Protein AF-0000000074977459 (afdb_homodimer)

pLDDT: mean 95.82, std 5.14, range [40.25, 98.88]

Foldseek 3Di:
DLVQAQFKWWKWFPDADPPFTWTWFFDPLDLDPFGFIWTAGQDLDLRNLRRMWHWHDDPPDPQKIWTARFQNRFTFFFVVLDLDWPGFTHTDHADPPDPRNQRRIWGWADDVQWTWIARRSRRFTWFFVVNDRDGGTTIHGDHDDPDSRRTMDIDTQKDFPVLVVVLVVPQPLADPLADEDEDAGMEGEHRPNVLLVLLVVLCLQVDDADPVVCHQQNLLVSSVVSQQVVSVVGTDHDRYYYQWKKWWWADPVGIHIWIWAADRVRRHIWTARSNNRDIDNDPPTHTRYMYD/DLVQAQFKWWKWFPDADPPFTWTWFFDPLDLDPFGFIWTAGQDLDLRNLRRMWHWHDDPPDPQKIWTARFQNRFTFFFVVLDLDWPGFTHTDHADPPDPRNQRRIWGWADDVQWTWIARRSRRFTWFFVVNDRDGPGTTHGDHDDPDSRRTMDIDTQKDFPVLVVVLVVPQPLADPLADEAEDAGMEGEHRPNVLLVLLVVLCLQVDDADPVVQHQQNLLVSSVVSQQVVSVVGTDHDRYYYQWKKWWWADPVGIHIFIWAADRVRRHIWTARSHNRDIDNHPPTHTRYMYD

Solvent-accessible surface area (backbone atoms only — not comparable to full-atom values): 29431 Å² total; per-residue (Å²): 126,79,82,63,46,76,38,32,25,34,38,28,39,65,42,47,40,95,85,35,58,21,26,45,22,42,50,88,56,51,59,51,68,66,28,46,25,20,25,31,64,82,51,67,46,78,63,31,38,31,29,27,28,39,24,33,66,40,89,95,50,83,78,30,28,33,40,28,29,36,35,41,39,20,26,50,24,38,50,91,31,47,68,50,70,65,30,44,28,17,29,26,67,84,46,81,93,46,94,61,32,40,20,35,27,29,31,81,40,83,51,86,96,29,25,33,45,28,34,61,53,39,63,21,24,48,24,33,44,95,68,41,44,51,74,65,30,41,31,16,27,27,66,89,66,91,52,50,50,35,27,30,39,77,43,76,61,48,44,40,42,70,57,47,50,52,46,60,68,65,41,86,49,50,34,95,74,47,44,77,44,74,75,43,67,26,30,34,66,72,45,66,57,51,53,51,50,51,51,60,71,66,46,44,68,78,54,75,76,30,54,49,38,34,31,48,55,46,44,25,42,35,50,39,26,52,51,40,53,48,42,63,73,59,36,56,44,63,71,31,21,71,50,52,21,41,37,37,25,36,50,97,89,44,73,50,32,25,27,30,38,58,44,94,82,64,71,44,78,36,36,32,38,48,70,80,73,42,77,38,91,68,89,82,45,31,29,42,34,35,43,66,126,78,81,64,48,75,37,33,26,36,39,26,38,65,43,47,38,94,87,34,60,22,26,47,24,45,52,88,55,52,59,51,70,65,28,48,26,20,26,30,62,83,52,66,46,78,62,31,38,29,30,28,28,40,26,32,68,38,90,97,49,83,78,30,28,34,40,28,29,36,38,42,40,20,24,50,23,37,50,90,31,48,67,51,70,64,29,44,28,16,28,26,66,83,45,82,93,47,94,60,33,40,20,35,26,30,31,80,40,82,50,87,94,29,25,32,43,28,34,60,54,40,63,21,25,47,26,34,45,94,67,41,44,50,75,67,29,39,30,16,28,26,64,88,63,92,52,49,50,35,27,33,38,78,44,78,63,48,44,39,42,69,56,46,51,54,46,60,68,65,41,85,49,50,34,96,73,47,45,76,43,74,76,42,64,25,30,34,66,73,45,66,56,50,52,52,49,51,50,60,73,66,45,44,69,76,53,76,76,31,55,48,37,35,32,50,56,46,44,26,40,35,51,38,25,50,50,39,54,48,42,62,74,58,37,56,42,63,71,32,20,72,49,52,22,41,37,38,24,36,50,97,87,43,73,49,33,24,28,31,38,58,44,95,84,63,70,45,77,33,36,32,39,47,70,79,73,42,77,36,91,68,89,83,45,28,28,41,34,35,44,67

Structure (mmCIF, N/CA/C/O backbone):
data_AF-0000000074977459-model_v1
#
loop_
_entity.id
_entity.type
_entity.pdbx_description
1 polymer 'Ricin B lectin domain-containing protein'
#
loop_
_atom_site.group_PDB
_atom_site.id
_atom_site.type_symbol
_atom_site.label_atom_id
_atom_site.label_alt_id
_atom_site.label_comp_id
_atom_site.label_asym_id
_atom_site.label_entity_id
_atom_site.label_seq_id
_atom_site.pdbx_PDB_ins_code
_atom_site.Cartn_x
_atom_site.Cartn_y
_atom_site.Cartn_z
_atom_site.occupancy
_atom_site.B_iso_or_equiv
_atom_site.auth_seq_id
_atom_site.auth_comp_id
_atom_site.auth_asym_id
_atom_site.auth_atom_id
_atom_site.pdbx_PDB_model_num
ATOM 1 N N . MET A 1 1 ? -2.49 37.125 -1.117 1 40.25 1 MET A N 1
ATOM 2 C CA . MET A 1 1 ? -2.004 37.469 0.21 1 40.25 1 MET A CA 1
ATOM 3 C C . MET A 1 1 ? -2.102 36.312 1.172 1 40.25 1 MET A C 1
ATOM 5 O O . MET A 1 1 ? -1.867 36.469 2.373 1 40.25 1 MET A O 1
ATOM 9 N N . ALA A 1 2 ? -3.086 35.375 0.961 1 56.38 2 ALA A N 1
ATOM 10 C CA . ALA A 1 2 ? -3.357 34.375 1.991 1 56.38 2 ALA A CA 1
ATOM 11 C C . ALA A 1 2 ? -2.137 33.469 2.234 1 56.38 2 ALA A C 1
ATOM 13 O O . ALA A 1 2 ? -2.166 32.281 1.95 1 56.38 2 ALA A O 1
ATOM 14 N N . PHE A 1 3 ? -0.963 34.25 2.664 1 67.44 3 PHE A N 1
ATOM 15 C CA . PHE A 1 3 ? 0.433 33.812 2.67 1 67.44 3 PHE A CA 1
ATOM 16 C C . PHE A 1 3 ? 0.641 32.656 3.613 1 67.44 3 PHE A C 1
ATOM 18 O O . PHE A 1 3 ? 1.441 31.75 3.334 1 67.44 3 PHE A O 1
ATOM 25 N N . PHE A 1 4 ? -0.299 32.531 4.629 1 78.5 4 PHE A N 1
ATOM 26 C CA . PHE A 1 4 ? 0.028 31.531 5.625 1 78.5 4 PHE A CA 1
ATOM 27 C C . PHE A 1 4 ? -0.955 30.375 5.559 1 78.5 4 PHE A C 1
ATOM 29 O O . PHE A 1 4 ? -0.757 29.344 6.215 1 78.5 4 PHE A O 1
ATOM 36 N N . ALA A 1 5 ? -1.845 30.406 4.629 1 86.56 5 ALA A N 1
ATOM 37 C CA . ALA A 1 5 ? -2.975 29.484 4.777 1 86.56 5 ALA A CA 1
ATOM 38 C C . ALA A 1 5 ? -2.676 28.141 4.133 1 86.56 5 ALA A C 1
ATOM 40 O O . ALA A 1 5 ? -1.934 28.062 3.15 1 86.56 5 ALA A O 1
ATOM 41 N N . ASN A 1 6 ? -3.33 27.172 4.793 1 91.12 6 ASN A N 1
ATOM 42 C CA . ASN A 1 6 ? -3.371 25.781 4.34 1 91.12 6 ASN A CA 1
ATOM 43 C C . ASN A 1 6 ? -1.973 25.172 4.262 1 91.12 6 ASN A C 1
ATOM 45 O O . ASN A 1 6 ? -1.613 24.562 3.258 1 91.12 6 ASN A O 1
ATOM 49 N N . GLN A 1 7 ? -1.185 25.578 5.281 1 96.38 7 GLN A N 1
ATOM 50 C CA . GLN A 1 7 ? 0.149 25.031 5.512 1 96.38 7 GLN A CA 1
ATOM 51 C C . GLN A 1 7 ? 0.338 24.641 6.973 1 96.38 7 GLN A C 1
ATOM 53 O O . GLN A 1 7 ? -0.452 25.031 7.832 1 96.38 7 GLN A O 1
ATOM 58 N N . ILE A 1 8 ? 1.327 23.828 7.16 1 98.06 8 ILE A N 1
ATOM 59 C CA . ILE A 1 8 ? 1.687 23.422 8.516 1 98.06 8 ILE A CA 1
ATOM 60 C C . ILE A 1 8 ? 2.955 24.156 8.953 1 98.06 8 ILE A C 1
ATOM 62 O O . ILE A 1 8 ? 3.918 24.25 8.188 1 98.06 8 ILE A O 1
ATOM 66 N N . TYR A 1 9 ? 2.9 24.703 10.219 1 97.44 9 TYR A N 1
ATOM 67 C CA . TYR A 1 9 ? 4.008 25.5 10.727 1 97.44 9 TYR A CA 1
ATOM 68 C C . TYR A 1 9 ? 4.453 25.016 12.102 1 97.44 9 TYR A C 1
ATOM 70 O O . TYR A 1 9 ? 3.645 24.516 12.883 1 97.44 9 TYR A O 1
ATOM 78 N N . THR A 1 10 ? 5.777 25.188 12.352 1 97 10 THR A N 1
ATOM 79 C CA . THR A 1 10 ? 6.234 25.391 13.719 1 97 10 THR A CA 1
ATOM 80 C C . THR A 1 10 ? 6.277 26.875 14.055 1 97 10 THR A C 1
ATOM 82 O O . THR A 1 10 ? 6.496 27.719 13.18 1 97 10 THR A O 1
ATOM 85 N N . ILE A 1 11 ? 6.031 27.141 15.281 1 97.88 11 ILE A N 1
ATOM 86 C CA . ILE A 1 11 ? 5.957 28.531 15.727 1 97.88 11 ILE A CA 1
ATOM 87 C C . ILE A 1 11 ? 6.918 28.75 16.906 1 97.88 11 ILE A C 1
ATOM 89 O O . ILE A 1 11 ? 6.691 28.234 18 1 97.88 11 ILE A O 1
ATOM 93 N N . ALA A 1 12 ? 7.961 29.5 16.672 1 98.12 12 ALA A N 1
ATOM 94 C CA . ALA A 1 12 ? 9 29.719 17.672 1 98.12 12 ALA A CA 1
ATOM 95 C C . ALA A 1 12 ? 8.992 31.156 18.172 1 98.12 12 ALA A C 1
ATOM 97 O O . ALA A 1 12 ? 8.805 32.094 17.391 1 98.12 12 ALA A O 1
ATOM 98 N N . ASN A 1 13 ? 9.164 31.281 19.484 1 98.5 13 ASN A N 1
ATOM 99 C CA . ASN A 1 13 ? 9.289 32.625 20.047 1 98.5 13 ASN A CA 1
ATOM 100 C C . ASN A 1 13 ? 10.672 33.219 19.797 1 98.5 13 ASN A C 1
ATOM 102 O O . ASN A 1 13 ? 11.672 32.5 19.781 1 98.5 13 ASN A O 1
ATOM 106 N N . ARG A 1 14 ? 10.656 34.469 19.578 1 98.06 14 ARG A N 1
ATOM 107 C CA . ARG A 1 14 ? 11.938 35.156 19.406 1 98.06 14 ARG A CA 1
ATOM 108 C C . ARG A 1 14 ? 12.805 35 20.641 1 98.06 14 ARG A C 1
ATOM 110 O O . ARG A 1 14 ? 14.031 34.875 20.547 1 98.06 14 ARG A O 1
ATOM 117 N N . LYS A 1 15 ? 12.141 35.125 21.828 1 97.62 15 LYS A N 1
ATOM 118 C CA . LYS A 1 15 ? 12.898 34.938 23.062 1 97.62 15 LYS A CA 1
ATOM 119 C C . LYS A 1 15 ? 13.305 33.469 23.234 1 97.62 15 LYS A C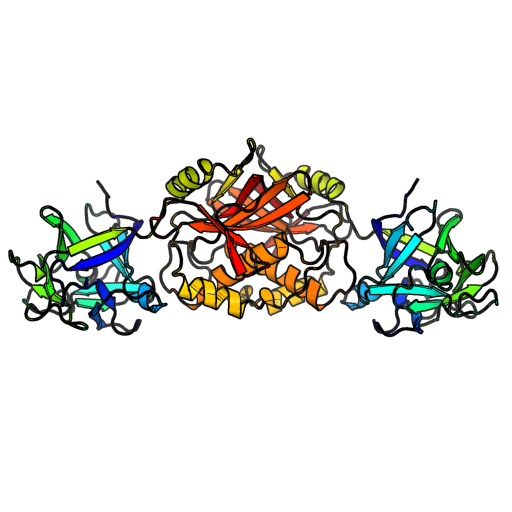 1
ATOM 121 O O . LYS A 1 15 ? 12.453 32.594 23.375 1 97.62 15 LYS A O 1
ATOM 126 N N . GLN A 1 16 ? 14.641 33.219 23.25 1 96.31 16 GLN A N 1
ATOM 127 C CA . GLN A 1 16 ? 15.188 31.859 23.391 1 96.31 16 GLN A CA 1
ATOM 128 C C . GLN A 1 16 ? 15.477 31.531 24.844 1 96.31 16 GLN A C 1
ATOM 130 O O . GLN A 1 16 ? 15.445 32.406 25.703 1 96.31 16 GLN A O 1
ATOM 135 N N . ASP A 1 17 ? 15.562 30.312 25.047 1 95.75 17 ASP A N 1
ATOM 136 C CA . ASP A 1 17 ? 16.062 29.859 26.344 1 95.75 17 ASP A CA 1
ATOM 137 C C . ASP A 1 17 ? 17.453 29.219 26.203 1 95.75 17 ASP A C 1
ATOM 139 O O . ASP A 1 17 ? 17.594 28.125 25.672 1 95.75 17 ASP A O 1
ATOM 143 N N . ASN A 1 18 ? 18.469 29.922 26.703 1 94.94 18 ASN A N 1
ATOM 144 C CA . ASN A 1 18 ? 19.844 29.438 26.656 1 94.94 18 ASN A CA 1
ATOM 145 C C . ASN A 1 18 ? 20.25 29.047 25.234 1 94.94 18 ASN A C 1
ATOM 147 O O . ASN A 1 18 ? 20.797 27.969 25.016 1 94.94 18 ASN A O 1
ATOM 151 N N . GLY A 1 19 ? 19.812 29.875 24.297 1 94.44 19 GLY A N 1
ATOM 152 C CA . GLY A 1 19 ? 20.219 29.656 22.906 1 94.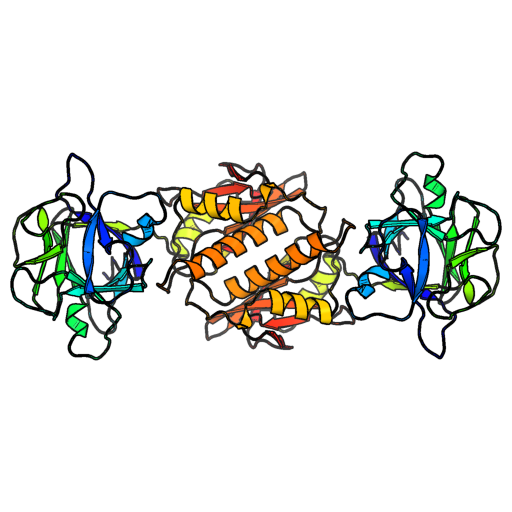44 19 GLY A CA 1
ATOM 153 C C . GLY A 1 19 ? 19.328 28.688 22.172 1 94.44 19 GLY A C 1
ATOM 154 O O . GLY A 1 19 ? 19.484 28.484 20.953 1 94.44 19 GLY A O 1
ATOM 155 N N . ASN A 1 20 ? 18.406 28.109 22.906 1 95.75 20 ASN A N 1
ATOM 156 C CA . ASN A 1 20 ? 17.5 27.156 22.281 1 95.75 20 ASN A CA 1
ATOM 157 C C . ASN A 1 20 ? 16.188 27.812 21.875 1 95.75 20 ASN A C 1
ATOM 159 O O . ASN A 1 20 ? 15.625 28.609 22.625 1 95.75 20 ASN A O 1
ATOM 163 N N . ASN A 1 21 ? 15.773 27.516 20.656 1 96.19 21 ASN A N 1
ATOM 164 C CA . ASN A 1 21 ? 14.453 27.969 20.25 1 96.19 21 ASN A CA 1
ATOM 165 C C . ASN A 1 21 ? 13.352 27.328 21.078 1 96.19 21 ASN A C 1
ATOM 167 O O . ASN A 1 21 ? 13.445 26.156 21.438 1 96.19 21 ASN A O 1
ATOM 171 N N . MET A 1 22 ? 12.383 28.141 21.359 1 97.62 22 MET A N 1
ATOM 172 C CA . MET A 1 22 ? 11.211 27.688 22.109 1 97.62 22 MET A CA 1
ATOM 173 C C . MET A 1 22 ? 9.969 27.703 21.219 1 97.62 22 MET A C 1
ATOM 175 O O . MET A 1 22 ? 9.578 28.75 20.719 1 97.62 22 MET A O 1
ATOM 179 N N . PHE A 1 23 ? 9.352 26.516 21.062 1 98 23 PHE A N 1
ATOM 180 C CA . PHE A 1 23 ? 8.266 26.344 20.109 1 98 23 PHE A CA 1
ATOM 181 C C . PHE A 1 23 ? 6.922 26.266 20.812 1 98 23 PHE A C 1
ATOM 183 O O . PHE A 1 23 ? 6.805 25.625 21.859 1 98 23 PHE A O 1
ATOM 190 N N . LEU A 1 24 ? 5.91 26.938 20.25 1 98 24 LEU A N 1
ATOM 191 C CA . LEU A 1 24 ? 4.531 26.828 20.719 1 98 24 LEU A CA 1
ATOM 192 C C . LEU A 1 24 ? 4.035 25.391 20.609 1 98 24 LEU A C 1
ATOM 194 O O . LEU A 1 24 ? 4.117 24.781 19.547 1 98 24 LEU A O 1
ATOM 198 N N . ALA A 1 25 ? 3.533 24.797 21.734 1 97.62 25 ALA A N 1
ATOM 199 C CA . ALA A 1 25 ? 3.125 23.391 21.781 1 97.62 25 ALA A CA 1
ATOM 200 C C . ALA A 1 25 ? 1.962 23.203 22.75 1 97.62 25 ALA A C 1
ATOM 202 O O . ALA A 1 25 ? 1.754 24.016 23.656 1 97.62 25 ALA A O 1
ATOM 203 N N . LEU A 1 26 ? 1.19 22.203 22.5 1 95.81 26 LEU A N 1
ATOM 204 C CA . LEU A 1 26 ? 0.197 21.781 23.484 1 95.81 26 LEU A CA 1
ATOM 205 C C . LEU A 1 26 ? 0.814 20.859 24.516 1 95.81 26 LEU A C 1
ATOM 207 O O . LEU A 1 26 ? 1.612 19.984 24.172 1 95.81 26 LEU A O 1
ATOM 211 N N . PHE A 1 27 ? 0.403 21.094 25.734 1 92.12 27 PHE A N 1
ATOM 212 C CA . PHE A 1 27 ? 0.926 20.312 26.844 1 92.12 27 PHE A CA 1
ATOM 213 C C . PHE A 1 27 ? 0.6 18.828 26.672 1 92.12 27 PHE A C 1
ATOM 215 O O . PHE A 1 27 ? -0.569 18.453 26.547 1 92.12 27 PHE A O 1
ATOM 222 N N . GLU A 1 28 ? 1.572 17.969 26.609 1 87.81 28 GLU A N 1
ATOM 223 C CA . GLU A 1 28 ? 1.539 16.516 26.594 1 87.81 28 GLU A CA 1
ATOM 224 C C . GLU A 1 28 ? 0.636 15.992 25.484 1 87.81 28 GLU A C 1
ATOM 226 O O . GLU A 1 28 ? 0.061 14.906 25.609 1 87.81 28 GLU A O 1
ATOM 231 N N . ALA A 1 29 ? 0.339 16.75 24.547 1 87.19 29 ALA A N 1
ATOM 232 C CA . ALA A 1 29 ? -0.497 16.344 23.422 1 87.19 29 ALA A CA 1
ATOM 233 C C . ALA A 1 29 ? -1.891 15.938 23.891 1 87.19 29 ALA A C 1
ATOM 235 O O . ALA A 1 29 ? -2.48 15 23.344 1 87.19 29 ALA A O 1
ATOM 236 N N . ASN A 1 30 ? -2.354 16.531 24.906 1 93.44 30 ASN A N 1
ATOM 237 C CA . ASN A 1 30 ? -3.676 16.219 25.438 1 93.44 30 ASN A CA 1
ATOM 238 C C . ASN A 1 30 ? -4.781 16.891 24.609 1 93.44 30 ASN A C 1
ATOM 240 O O . ASN A 1 30 ? -4.773 18.109 24.438 1 93.44 30 ASN A O 1
ATOM 244 N N . SER A 1 31 ? -5.758 16.094 24.094 1 95.31 31 SER A N 1
ATOM 245 C CA . SER A 1 31 ? -6.805 16.594 23.203 1 95.31 31 SER A CA 1
ATOM 246 C C . SER A 1 31 ? -7.98 17.141 24 1 95.31 31 SER A C 1
ATOM 248 O O . SER A 1 31 ? -8.945 17.641 23.422 1 95.31 31 SER A O 1
ATOM 250 N N . ALA A 1 32 ? -7.887 17.047 25.312 1 96.75 32 ALA A N 1
ATOM 251 C CA . ALA A 1 32 ? -8.961 17.594 26.141 1 96.75 32 ALA A CA 1
ATOM 252 C C . ALA A 1 32 ? -9.055 19.109 25.984 1 96.75 32 ALA A C 1
ATOM 254 O O . ALA A 1 32 ? -8.039 19.781 25.828 1 96.75 32 ALA A O 1
ATOM 255 N N . ASN A 1 33 ? -10.258 19.609 26.094 1 97.12 33 ASN A N 1
ATOM 256 C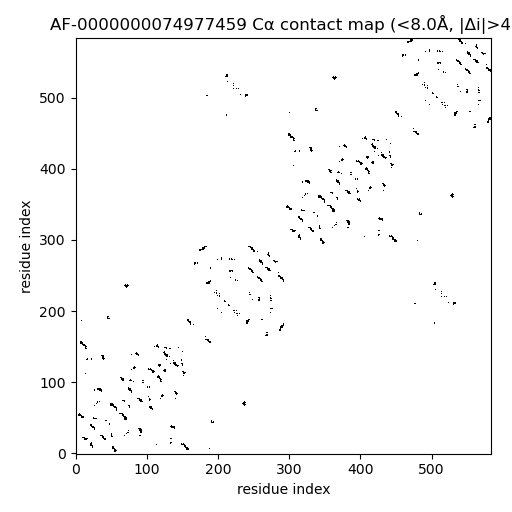 CA . ASN A 1 33 ? -10.453 21.062 26.125 1 97.12 33 ASN A CA 1
ATOM 257 C C . ASN A 1 33 ? -9.711 21.703 27.297 1 97.12 33 ASN A C 1
ATOM 259 O O . ASN A 1 33 ? -9.641 21.125 28.375 1 97.12 33 ASN A O 1
ATOM 263 N N . ALA A 1 34 ? -9.141 22.844 27.016 1 96.69 34 ALA A N 1
ATOM 264 C CA . ALA A 1 34 ? -8.492 23.688 28 1 96.69 34 ALA A CA 1
ATOM 265 C C . ALA A 1 34 ? -7.078 23.203 28.297 1 96.69 34 ALA A C 1
ATOM 267 O O . ALA A 1 34 ? -6.445 23.656 29.266 1 96.69 34 ALA A O 1
ATOM 268 N N . THR A 1 35 ? -6.641 22.219 27.516 1 97.5 35 THR A N 1
ATOM 269 C CA . THR A 1 35 ? -5.23 21.859 27.641 1 97.5 35 THR A CA 1
ATOM 270 C C . THR A 1 35 ? -4.34 23.078 27.406 1 97.5 35 THR A C 1
ATOM 272 O O . THR A 1 35 ? -4.477 23.766 26.391 1 97.5 35 THR A O 1
ATOM 275 N N . PRO A 1 36 ? -3.414 23.359 28.312 1 97.25 36 PRO A N 1
ATOM 276 C CA . PRO A 1 36 ? -2.611 24.578 28.188 1 97.25 36 PRO A CA 1
ATOM 277 C C . PRO A 1 36 ? -1.69 24.562 26.969 1 97.25 36 PRO A C 1
ATOM 279 O O . PRO A 1 36 ? -1.129 23.516 26.641 1 97.25 36 PRO A O 1
ATOM 282 N N . CYS A 1 37 ? -1.6 25.672 26.328 1 98.06 37 CYS A N 1
ATOM 283 C CA . CYS A 1 37 ? -0.536 25.922 25.359 1 98.06 37 CYS A CA 1
ATOM 284 C C . CYS A 1 37 ? 0.699 26.5 26.047 1 98.06 37 CYS A C 1
ATOM 286 O O . CYS A 1 37 ? 0.585 27.344 26.922 1 98.06 37 CYS A O 1
ATOM 288 N N . GLN A 1 38 ? 1.834 25.969 25.672 1 98.19 38 GLN A N 1
ATOM 289 C CA . GLN A 1 38 ? 3.107 26.328 26.281 1 98.19 38 GLN A CA 1
ATOM 290 C C . GLN A 1 38 ? 4.242 26.281 25.266 1 98.19 38 GLN A C 1
ATOM 292 O O . GLN A 1 38 ? 4.031 25.875 24.109 1 98.19 38 GLN A O 1
ATOM 297 N N . VAL A 1 39 ? 5.402 26.781 25.688 1 97.81 39 VAL A N 1
ATOM 298 C CA . VAL A 1 39 ? 6.555 26.656 24.797 1 97.81 39 VAL A CA 1
ATOM 299 C C . VAL A 1 39 ? 7.469 25.531 25.266 1 97.81 39 VAL A C 1
ATOM 301 O O . VAL A 1 39 ? 7.559 25.266 26.469 1 97.81 39 VAL A O 1
ATOM 304 N N . HIS A 1 40 ? 8.016 24.859 24.328 1 95.94 40 HIS A N 1
ATOM 305 C CA . HIS A 1 40 ? 8.93 23.75 24.578 1 95.94 40 HIS A CA 1
ATOM 306 C C . HIS A 1 40 ? 10.07 23.75 23.562 1 95.94 40 HIS A C 1
ATOM 308 O O . HIS A 1 40 ? 9.945 24.344 22.484 1 95.94 40 HIS A O 1
ATOM 314 N N . ASN A 1 41 ? 11.188 23.094 23.969 1 94.75 41 ASN A N 1
ATOM 315 C CA . ASN A 1 41 ? 12.281 22.875 23.016 1 94.75 41 ASN A CA 1
ATOM 316 C C . ASN A 1 41 ? 11.828 22.047 21.812 1 94.75 41 ASN A C 1
ATOM 318 O O . ASN A 1 41 ? 10.812 21.344 21.891 1 94.75 41 ASN A O 1
ATOM 322 N N . GLN A 1 42 ? 12.625 22.266 20.828 1 90.94 42 GLN A N 1
ATOM 323 C CA . GLN A 1 42 ? 12.344 21.453 19.641 1 90.94 42 GLN A CA 1
ATOM 324 C C . GLN A 1 42 ? 12.414 19.969 19.953 1 90.94 42 GLN A C 1
ATOM 326 O O . GLN A 1 42 ? 13.305 19.531 20.672 1 90.94 42 GLN A O 1
ATOM 331 N N . SER A 1 43 ? 11.43 19.219 19.453 1 86.44 43 SER A N 1
ATOM 332 C CA . SER A 1 43 ? 11.453 17.766 19.562 1 86.44 43 SER A CA 1
ATOM 333 C C . SER A 1 43 ? 11.625 17.109 18.203 1 86.44 43 SER A C 1
ATOM 335 O O . SER A 1 43 ? 11.141 17.625 17.188 1 86.44 43 SER A O 1
ATOM 337 N N . ASN A 1 44 ? 12.359 15.969 18.172 1 83.38 44 ASN A N 1
ATOM 338 C CA . ASN A 1 44 ? 12.531 15.188 16.953 1 83.38 44 ASN A CA 1
ATOM 339 C C . ASN A 1 44 ? 11.828 13.828 17.062 1 83.38 44 ASN A C 1
ATOM 341 O O . ASN A 1 44 ? 12.094 12.93 16.266 1 83.38 44 ASN A O 1
ATOM 345 N N . THR A 1 45 ? 11.047 13.734 18.016 1 87.69 45 THR A N 1
ATOM 346 C CA . THR A 1 45 ? 10.258 12.523 18.234 1 87.69 45 THR A CA 1
ATOM 347 C C . THR A 1 45 ? 8.789 12.773 17.906 1 87.69 45 THR A C 1
ATOM 349 O O . THR A 1 45 ? 8.453 13.742 17.234 1 87.69 45 THR A O 1
ATOM 352 N N . GLU A 1 46 ? 7.98 11.953 18.344 1 89.44 46 GLU A N 1
ATOM 353 C CA . GLU A 1 46 ? 6.543 12.094 18.141 1 89.44 46 GLU A CA 1
ATOM 354 C C . GLU A 1 46 ? 6.012 13.367 18.781 1 89.44 46 GLU A C 1
ATOM 356 O O . GLU A 1 46 ? 4.961 13.883 18.391 1 89.44 46 GLU A O 1
ATOM 361 N N . GLU A 1 47 ? 6.766 13.859 19.672 1 91.56 47 GLU A N 1
ATOM 362 C CA . GLU A 1 47 ? 6.328 15.078 20.344 1 91.56 47 GLU A CA 1
ATOM 363 C C . GLU A 1 47 ? 6.406 16.281 19.406 1 91.56 47 GLU A C 1
ATOM 365 O O . GLU A 1 47 ? 5.84 17.344 19.703 1 91.56 47 GLU A O 1
ATOM 370 N N . ALA A 1 48 ? 7.141 16.062 18.328 1 93.44 48 ALA A N 1
ATOM 371 C CA . ALA A 1 48 ? 7.23 17.141 17.344 1 93.44 48 ALA A CA 1
ATOM 372 C C . ALA A 1 48 ? 5.848 17.547 16.844 1 93.44 48 ALA A C 1
ATOM 374 O O . ALA A 1 48 ? 5.613 18.703 16.516 1 93.44 48 ALA A O 1
ATOM 375 N N . PHE A 1 49 ? 4.934 16.594 16.797 1 96.62 49 PHE A N 1
ATOM 376 C CA . PHE A 1 49 ? 3.605 16.859 16.25 1 96.62 49 PHE A CA 1
ATOM 377 C C . PHE A 1 49 ? 2.826 17.797 17.172 1 96.62 49 PHE A C 1
ATOM 379 O O . PHE A 1 49 ? 1.92 18.5 16.734 1 96.62 49 PHE A O 1
ATOM 386 N N . ASN A 1 50 ? 3.197 17.875 18.5 1 96.06 50 ASN A N 1
ATOM 387 C CA . ASN A 1 50 ? 2.574 18.797 19.453 1 96.06 50 ASN A CA 1
ATOM 388 C C . ASN A 1 50 ? 2.912 20.25 19.141 1 96.06 50 ASN A C 1
ATOM 390 O O . ASN A 1 50 ? 2.252 21.156 19.625 1 96.06 50 ASN A O 1
ATOM 394 N N . GLN A 1 51 ? 3.957 20.406 18.359 1 97.06 51 GLN A N 1
ATOM 395 C CA . GLN A 1 51 ? 4.484 21.734 18.062 1 97.06 51 GLN A CA 1
ATOM 396 C C . GLN A 1 51 ? 4.133 22.156 16.641 1 97.06 51 GLN A C 1
ATOM 398 O O . GLN A 1 51 ? 4.664 23.156 16.141 1 97.06 51 GLN A O 1
ATOM 403 N N . GLN A 1 52 ? 3.34 21.344 15.945 1 97.44 52 GLN A N 1
ATOM 404 C CA . GLN A 1 52 ? 3 21.625 14.555 1 97.44 52 GLN A CA 1
ATOM 405 C C . GLN A 1 52 ? 1.533 22.031 14.422 1 97.44 52 GLN A C 1
ATOM 407 O O . GLN A 1 52 ? 0.657 21.406 15.031 1 97.44 52 GLN A O 1
ATOM 412 N N . TRP A 1 53 ? 1.34 23.109 13.695 1 98.06 53 TRP A N 1
ATOM 413 C CA . TRP A 1 53 ? 0.039 23.766 13.617 1 98.06 53 TRP A CA 1
ATOM 414 C C . TRP A 1 53 ? -0.393 23.953 12.164 1 98.06 53 TRP A C 1
ATOM 416 O O . TRP A 1 53 ? 0.329 24.547 11.359 1 98.06 53 TRP A O 1
ATOM 426 N N . LEU A 1 54 ? -1.523 23.359 11.828 1 98.19 54 LEU A N 1
ATOM 427 C CA . LEU A 1 54 ? -2.158 23.625 10.547 1 98.19 54 LEU A CA 1
ATOM 428 C C . LEU A 1 54 ? -2.893 24.953 10.57 1 98.19 54 LEU A C 1
ATOM 430 O O . LEU A 1 54 ? -3.822 25.141 11.352 1 98.19 54 LEU A O 1
ATOM 434 N N . VAL A 1 55 ? -2.432 25.922 9.719 1 97.56 55 VAL A N 1
ATOM 435 C CA . VAL A 1 55 ? -3.021 27.25 9.648 1 97.56 55 VAL A CA 1
ATOM 436 C C . VAL A 1 55 ? -4.031 27.312 8.5 1 97.56 55 VAL A C 1
ATOM 438 O O . VAL A 1 55 ? -3.699 27 7.355 1 97.56 55 VAL A O 1
ATOM 441 N N . LYS A 1 56 ? -5.297 27.688 8.867 1 95.12 56 LYS A N 1
ATOM 442 C CA . LYS A 1 56 ? -6.363 27.734 7.871 1 95.12 56 LYS A CA 1
ATOM 443 C C . LYS A 1 56 ? -7.051 29.094 7.871 1 95.12 56 LYS A C 1
ATOM 445 O O . LYS A 1 56 ? -7.176 29.734 8.914 1 95.12 56 LYS A O 1
ATOM 450 N N . THR A 1 57 ? -7.473 29.406 6.777 1 94.56 57 THR A N 1
ATOM 451 C CA . THR A 1 57 ? -8.289 30.609 6.68 1 94.56 57 THR A CA 1
ATOM 452 C C . THR A 1 57 ? -9.68 30.359 7.25 1 94.56 57 THR A C 1
ATOM 454 O O . THR A 1 57 ? -10.156 29.234 7.277 1 94.56 57 THR A O 1
ATOM 457 N N . VAL A 1 58 ? -10.25 31.391 7.793 1 93.31 58 VAL A N 1
ATOM 458 C CA . VAL A 1 58 ? -11.648 31.359 8.188 1 93.31 58 VAL A CA 1
ATOM 459 C C . VAL A 1 58 ? -12.523 31.797 7.016 1 93.31 58 VAL A C 1
ATOM 461 O O . VAL A 1 58 ? -12.359 32.906 6.488 1 93.31 58 VAL A O 1
ATOM 464 N N . PRO A 1 59 ? -13.453 30.922 6.594 1 89.69 59 PRO A N 1
ATOM 465 C CA . PRO A 1 59 ? -14.281 31.266 5.438 1 89.69 59 PRO A CA 1
ATOM 466 C C . PRO A 1 59 ? -15 32.594 5.609 1 89.69 59 PRO A C 1
ATOM 468 O O . PRO A 1 59 ? -15.57 32.875 6.668 1 89.69 59 PRO A O 1
ATOM 471 N N . GLY A 1 60 ? -14.906 33.406 4.559 1 90.44 60 GLY A N 1
ATOM 472 C CA . GLY A 1 60 ? -15.625 34.656 4.531 1 90.44 60 GLY A CA 1
ATOM 473 C C . GLY A 1 60 ? -14.883 35.781 5.238 1 90.44 60 GLY A C 1
ATOM 474 O O . GLY A 1 60 ? -15.367 36.906 5.301 1 90.44 60 GLY A O 1
ATOM 475 N N . LYS A 1 61 ? -13.719 35.562 5.77 1 90.88 61 LYS A N 1
ATOM 476 C CA . LYS A 1 61 ? -12.961 36.594 6.48 1 90.88 61 LYS A CA 1
ATOM 477 C C . LYS A 1 61 ? -11.555 36.719 5.895 1 90.88 61 LYS A C 1
ATOM 479 O O . LYS A 1 61 ? -10.906 35.719 5.566 1 90.88 61 LYS A O 1
ATOM 484 N N . CYS A 1 62 ? -11.133 37.938 5.781 1 89.88 62 CYS A N 1
ATOM 485 C CA . CYS A 1 62 ? -9.812 38.219 5.223 1 89.88 62 CYS A CA 1
ATOM 486 C C . CYS A 1 62 ? -8.758 38.281 6.32 1 89.88 62 CYS A C 1
ATOM 488 O O . CYS A 1 62 ? -8.953 38.938 7.348 1 89.88 62 CYS A O 1
ATOM 490 N N . ASP A 1 63 ? -7.707 37.531 6.156 1 91.19 63 ASP A N 1
ATOM 491 C CA . ASP A 1 63 ? -6.512 37.594 6.992 1 91.19 63 ASP A CA 1
ATOM 492 C C . ASP A 1 63 ? -6.812 37.125 8.414 1 91.19 63 ASP A C 1
ATOM 494 O O . ASP A 1 63 ? -6.289 37.656 9.383 1 91.19 63 ASP A O 1
ATOM 498 N N . ILE A 1 64 ? -7.832 36.344 8.555 1 95.75 64 ILE A N 1
ATOM 499 C CA . ILE A 1 64 ? -8.164 35.656 9.812 1 95.75 64 ILE A CA 1
ATOM 500 C C . ILE A 1 64 ? -7.91 34.156 9.688 1 95.75 64 ILE A C 1
ATOM 502 O O . ILE A 1 64 ? -8.312 33.531 8.703 1 95.75 64 ILE A O 1
ATOM 506 N N . TYR A 1 65 ? -7.246 33.656 10.719 1 96.88 65 TYR A N 1
ATOM 507 C CA . TYR A 1 65 ? -6.793 32.25 10.641 1 96.88 65 TYR A CA 1
ATOM 508 C C . TYR A 1 65 ? -7.168 31.5 11.898 1 96.88 65 TYR A C 1
ATOM 510 O O . TYR A 1 65 ? -7.414 32.094 12.953 1 96.88 65 TYR A O 1
ATOM 518 N N . THR A 1 66 ? -7.285 30.219 11.742 1 97.25 66 THR A N 1
ATOM 519 C CA . THR A 1 66 ? -7.266 29.297 12.867 1 97.25 66 THR A CA 1
ATOM 520 C C . THR A 1 66 ? -5.969 28.484 12.883 1 97.25 66 THR A C 1
ATOM 522 O O . THR A 1 66 ? -5.328 28.312 11.844 1 97.25 66 THR A O 1
ATOM 525 N N . PHE A 1 67 ? -5.484 28.125 14.07 1 98 67 PHE A N 1
ATOM 526 C CA . PHE A 1 67 ? -4.336 27.266 14.281 1 98 67 PHE A CA 1
ATOM 527 C C . PHE A 1 67 ? -4.766 25.938 14.891 1 98 67 PHE A C 1
ATOM 529 O O . PHE A 1 67 ? -5.141 25.875 16.062 1 98 67 PHE A O 1
ATOM 536 N N . GLN A 1 68 ? -4.738 24.891 14.102 1 97.94 68 GLN A N 1
ATOM 537 C CA . GLN A 1 68 ? -5.109 23.562 14.578 1 97.94 68 GLN A CA 1
ATOM 538 C C . GLN A 1 68 ? -3.873 22.703 14.852 1 97.94 68 GLN A C 1
ATOM 540 O O . GLN A 1 68 ? -3.025 22.531 13.969 1 97.94 68 GLN A O 1
ATOM 545 N N . ASN A 1 69 ? -3.744 22.266 16.094 1 98.25 69 ASN A N 1
ATOM 546 C CA . ASN A 1 69 ? -2.648 21.344 16.391 1 98.25 69 ASN A CA 1
ATOM 547 C C . ASN A 1 69 ? -2.816 20.016 15.664 1 98.25 69 ASN A C 1
ATOM 549 O O . ASN A 1 69 ? -3.865 19.375 15.773 1 98.25 69 ASN A O 1
ATOM 553 N N . ILE A 1 70 ? -1.816 19.531 14.953 1 97.56 70 ILE A N 1
ATOM 554 C CA . ILE A 1 70 ? -2.025 18.391 14.062 1 97.56 70 ILE A CA 1
ATOM 555 C C . ILE A 1 70 ? -2.107 17.109 14.875 1 97.56 70 ILE A C 1
ATOM 557 O O . ILE A 1 70 ? -2.744 16.141 14.453 1 97.56 70 ILE A O 1
ATOM 561 N N . ARG A 1 71 ? -1.449 17.031 16.062 1 97.31 71 ARG A N 1
ATOM 562 C CA . ARG A 1 71 ? -1.48 15.844 16.922 1 97.31 71 ARG A CA 1
ATOM 563 C C . ARG A 1 71 ? -2.854 15.664 17.562 1 97.31 71 ARG A C 1
ATOM 565 O O . ARG A 1 71 ? -3.408 14.562 17.562 1 97.31 71 ARG A O 1
ATOM 572 N N . THR A 1 72 ? -3.488 16.766 18.078 1 97.44 72 THR A N 1
ATOM 573 C CA . THR A 1 72 ? -4.656 16.656 18.938 1 97.44 72 THR A CA 1
ATOM 574 C C . THR A 1 72 ? -5.926 17.031 18.188 1 97.44 72 THR A C 1
ATOM 576 O O . THR A 1 72 ? -7.035 16.734 18.641 1 97.44 72 THR A O 1
ATOM 579 N N . GLY A 1 73 ? -5.77 17.734 17.078 1 97.62 73 GLY A N 1
ATOM 580 C CA . GLY A 1 73 ? -6.93 18.172 16.328 1 97.62 73 GLY A CA 1
ATOM 581 C C . GLY A 1 73 ? -7.629 19.375 16.953 1 97.62 73 GLY A C 1
ATOM 582 O O . GLY A 1 73 ? -8.594 19.891 16.391 1 97.62 73 GLY A O 1
ATOM 583 N N . THR A 1 74 ? -7.141 19.844 18.109 1 98 74 THR A N 1
ATOM 584 C CA . THR A 1 74 ? -7.754 20.984 18.781 1 98 74 THR A CA 1
ATOM 585 C C . THR A 1 74 ? -7.16 22.297 18.266 1 98 74 THR A C 1
ATOM 587 O O . THR A 1 74 ? -6.164 22.281 17.531 1 98 74 THR A O 1
ATOM 590 N N . TYR A 1 75 ? -7.809 23.406 18.578 1 98.31 75 TYR A N 1
ATOM 591 C CA . TYR A 1 75 ? -7.477 24.703 18.016 1 98.31 75 TYR A CA 1
ATOM 592 C C . TYR A 1 75 ? -6.926 25.641 19.094 1 98.31 75 TYR A C 1
ATOM 594 O O . TYR A 1 75 ? -7.328 25.562 20.25 1 98.31 75 TYR A O 1
ATOM 602 N N . LEU A 1 76 ? -5.941 26.453 18.703 1 98.38 76 LEU A N 1
ATOM 603 C CA . LEU A 1 76 ? -5.453 27.531 19.562 1 98.38 76 LEU A CA 1
ATOM 604 C C . LEU A 1 76 ? -6.586 28.469 19.969 1 98.38 76 LEU A C 1
ATOM 606 O O . LEU A 1 76 ? -7.211 29.094 19.109 1 98.38 76 LEU A O 1
ATOM 610 N N . ASP A 1 77 ? -6.84 28.5 21.266 1 98.69 77 ASP A N 1
ATOM 611 C CA . ASP A 1 77 ? -8.023 29.172 21.797 1 98.69 77 ASP A CA 1
ATOM 612 C C . ASP A 1 77 ? -7.656 30.094 22.953 1 98.69 77 ASP A C 1
ATOM 614 O O . ASP A 1 77 ? -6.922 29.688 23.859 1 98.69 77 ASP A O 1
ATOM 618 N N . LEU A 1 78 ? -8.062 31.344 22.859 1 98.56 78 LEU A N 1
ATOM 619 C CA . LEU A 1 78 ? -7.977 32.219 24.031 1 98.56 78 LEU A CA 1
ATOM 620 C C . LEU A 1 78 ? -9.125 31.938 25 1 98.56 78 LEU A C 1
ATOM 622 O O . LEU A 1 78 ? -10.297 32.125 24.656 1 98.56 78 LEU A O 1
ATOM 626 N N . ARG A 1 79 ? -8.789 31.484 26.219 1 96.62 79 ARG A N 1
ATOM 627 C CA . ARG A 1 79 ? -9.812 31.078 27.172 1 96.62 79 ARG A CA 1
ATOM 628 C C . ARG A 1 79 ? -10.875 32.156 27.328 1 96.62 79 ARG A C 1
ATOM 630 O O . ARG A 1 79 ? -10.562 33.312 27.656 1 96.62 79 ARG A O 1
ATOM 637 N N . ASP A 1 80 ? -12.133 31.797 27.078 1 93.38 80 ASP A N 1
ATOM 638 C CA . ASP A 1 80 ? -13.336 32.594 27.203 1 93.38 80 ASP A CA 1
ATOM 639 C C . ASP A 1 80 ? -13.273 33.812 26.297 1 93.38 80 ASP A C 1
ATOM 641 O O . ASP A 1 80 ? -14.102 34.719 26.406 1 93.38 80 ASP A O 1
ATOM 645 N N . GLY A 1 81 ? -12.305 33.906 25.453 1 94.94 81 GLY A N 1
ATOM 646 C CA . GLY A 1 81 ? -12.141 35.062 24.625 1 94.94 81 GLY A CA 1
ATOM 647 C C . GLY A 1 81 ? -11.922 36.344 25.422 1 94.94 81 GLY A C 1
ATOM 648 O O . GLY A 1 81 ? -12.305 37.438 24.984 1 94.94 81 GLY A O 1
ATOM 649 N N . SER A 1 82 ? -11.312 36.25 26.547 1 96.5 82 SER A N 1
ATOM 650 C CA . SER A 1 82 ? -11.211 37.312 27.516 1 96.5 82 SER A CA 1
ATOM 651 C C . SER A 1 82 ? -10.305 38.438 27 1 96.5 82 SER A C 1
ATOM 653 O O . SER A 1 82 ? -9.227 38.156 26.469 1 96.5 82 SER A O 1
ATOM 655 N N . LYS A 1 83 ? -10.711 39.656 27.219 1 96.25 83 LYS A N 1
ATOM 656 C CA . LYS A 1 83 ? -9.914 40.812 26.859 1 96.25 83 LYS A CA 1
ATOM 657 C C . LYS A 1 83 ? -8.883 41.125 27.938 1 96.25 83 LYS A C 1
ATOM 659 O O . LYS A 1 83 ? -8.023 42 27.734 1 96.25 83 LYS A O 1
ATOM 664 N N . ASN A 1 84 ? -9.016 40.438 29.047 1 96.56 84 ASN A N 1
ATOM 665 C CA . ASN A 1 84 ? -8.102 40.688 30.156 1 96.56 84 ASN A CA 1
ATOM 666 C C . ASN A 1 84 ? -6.695 40.188 29.859 1 96.56 84 ASN A C 1
ATOM 668 O O . ASN A 1 84 ? -6.523 39.094 29.359 1 96.56 84 ASN A O 1
ATOM 672 N N . ASN A 1 85 ? -5.703 41.094 30.156 1 97.75 85 ASN A N 1
ATOM 673 C CA . ASN A 1 85 ? -4.328 40.594 30.125 1 97.75 85 ASN A CA 1
ATOM 674 C C . ASN A 1 85 ? -4.148 39.375 31.016 1 97.75 85 ASN A C 1
ATOM 676 O O . ASN A 1 85 ? -4.672 39.312 32.125 1 97.75 85 ASN A O 1
ATOM 680 N N . GLY A 1 86 ? -3.48 38.375 30.391 1 97.69 86 GLY A N 1
ATOM 681 C CA . GLY A 1 86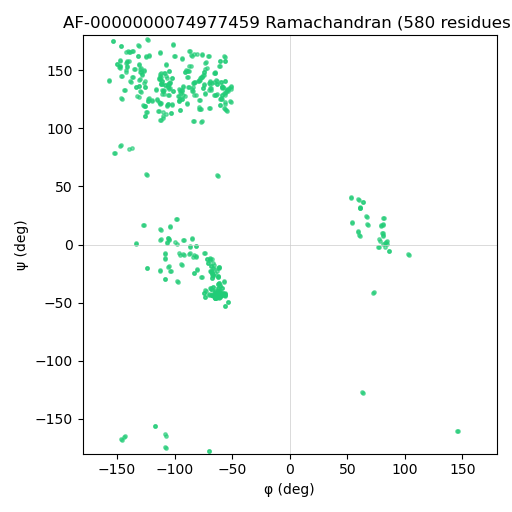 ? -3.174 37.219 31.203 1 97.69 86 GLY A CA 1
ATOM 682 C C . GLY A 1 86 ? -4.094 36.031 30.922 1 97.69 86 GLY A C 1
ATOM 683 O O . GLY A 1 86 ? -3.861 34.938 31.422 1 97.69 86 GLY A O 1
ATOM 684 N N . ALA A 1 87 ? -5.133 36.281 30.141 1 97.94 87 ALA A N 1
ATOM 685 C CA . ALA A 1 87 ? -5.98 35.156 29.766 1 97.94 87 ALA A CA 1
ATOM 686 C C . ALA A 1 87 ? -5.164 34.031 29.078 1 97.94 87 ALA A C 1
ATOM 688 O O . ALA A 1 87 ? -4.43 34.312 28.125 1 97.94 87 ALA A O 1
ATOM 689 N N . LEU A 1 88 ? -5.352 32.844 29.547 1 98.31 88 LEU A N 1
ATOM 690 C CA . LEU A 1 88 ? -4.52 31.734 29.078 1 98.31 88 LEU A CA 1
ATOM 691 C C . LEU A 1 88 ? -4.965 31.281 27.688 1 98.31 88 LEU A C 1
ATOM 693 O O . LEU A 1 88 ? -6.156 31.328 27.375 1 98.31 88 LEU A O 1
ATOM 697 N N . VAL A 1 89 ? -3.992 30.906 26.906 1 98.62 89 VAL A N 1
ATOM 698 C CA . VAL A 1 89 ? -4.258 30.281 25.609 1 98.62 89 VAL A CA 1
ATOM 699 C C . VAL A 1 89 ? -4.219 28.75 25.766 1 98.62 89 VAL A C 1
ATOM 701 O O . VAL A 1 89 ? -3.297 28.219 26.391 1 98.62 89 VAL A O 1
ATOM 704 N N . VAL A 1 90 ? -5.238 28.062 25.25 1 98.31 90 VAL A N 1
ATOM 705 C CA . VAL A 1 90 ? -5.414 26.625 25.453 1 98.31 90 VAL A CA 1
ATOM 706 C C . VAL A 1 90 ? -5.824 25.969 24.141 1 98.31 90 VAL A C 1
ATOM 708 O O . VAL A 1 90 ? -6.07 26.656 23.141 1 98.31 90 VAL A O 1
ATOM 711 N N . GLY A 1 91 ? -5.734 24.656 24.156 1 98 91 GLY A N 1
ATOM 712 C CA . GLY A 1 91 ? -6.367 23.891 23.094 1 98 91 GLY A CA 1
ATOM 713 C C . GLY A 1 91 ? -7.84 23.625 23.344 1 98 91 GLY A C 1
ATOM 714 O O . GLY A 1 91 ? -8.242 23.344 24.484 1 98 91 GLY A O 1
ATOM 715 N N . TRP A 1 92 ? -8.633 23.812 22.328 1 98 92 TRP A N 1
ATOM 716 C CA . TRP A 1 92 ? -10.07 23.578 22.453 1 98 92 TRP A CA 1
ATOM 717 C C . TRP A 1 92 ? -10.648 23.047 21.141 1 98 92 TRP A C 1
ATOM 719 O O . TRP A 1 92 ? -10.172 23.406 20.062 1 98 92 TRP A O 1
ATOM 729 N N . GLN A 1 93 ? -11.656 22.141 21.219 1 97.12 93 GLN A N 1
ATOM 730 C CA . GLN A 1 93 ? -12.336 21.703 20 1 97.12 93 GLN A CA 1
ATOM 731 C C . GLN A 1 93 ? -12.906 22.875 19.234 1 97.12 93 GLN A C 1
ATOM 733 O O . GLN A 1 93 ? -13.109 23.953 19.797 1 97.12 93 GLN A O 1
ATOM 738 N N . LEU A 1 94 ? -13.125 22.688 17.984 1 95 94 LEU A N 1
ATOM 739 C CA . LEU A 1 94 ? -13.672 23.75 17.156 1 95 94 LEU A CA 1
ATOM 740 C C . LEU A 1 94 ? -15.078 24.141 17.609 1 95 94 LEU A C 1
ATOM 742 O O . LEU A 1 94 ? -15.891 23.266 17.938 1 95 94 LEU A O 1
ATOM 746 N N . LEU A 1 95 ? -15.352 25.375 17.641 1 91.38 95 LEU A N 1
ATOM 747 C CA . LEU A 1 95 ? -16.641 25.906 18.078 1 91.38 95 LEU A CA 1
ATOM 748 C C . LEU A 1 95 ? -17.266 26.781 17 1 91.38 95 LEU A C 1
ATOM 750 O O . LEU A 1 95 ? -17.562 27.953 17.25 1 91.38 95 LEU A O 1
ATOM 754 N N . PRO A 1 96 ? -17.516 26.203 15.844 1 87.62 96 PRO A N 1
ATOM 755 C CA . PRO A 1 96 ? -18.047 27.047 14.758 1 87.62 96 PRO A CA 1
ATOM 756 C C . PRO A 1 96 ? -19.484 27.516 15.031 1 87.62 96 PRO A C 1
ATOM 758 O O . PRO A 1 96 ? -20.297 26.766 15.562 1 87.62 96 PRO A O 1
ATOM 761 N N . GLY A 1 97 ? -19.75 28.719 14.688 1 89.25 97 GLY A N 1
ATOM 762 C CA . GLY A 1 97 ? -21.094 29.266 14.773 1 89.25 97 GLY A CA 1
ATOM 763 C C . GLY A 1 97 ? -21.5 29.656 16.188 1 89.25 97 GLY A C 1
ATOM 764 O O . GLY A 1 97 ? -22.641 30.047 16.422 1 89.25 97 GLY A O 1
ATOM 765 N N . THR A 1 98 ? -20.594 29.562 17.141 1 89.88 98 THR A N 1
ATOM 766 C CA . THR A 1 98 ? -20.891 29.953 18.516 1 89.88 98 THR A CA 1
ATOM 767 C C . THR A 1 98 ? -20.312 31.328 18.828 1 89.88 98 THR A C 1
ATOM 769 O O . THR A 1 98 ? -19.562 31.891 18.016 1 89.88 98 THR A O 1
ATOM 772 N N . GLU A 1 99 ? -20.656 31.844 19.953 1 89.38 99 GLU A N 1
ATOM 773 C CA . GLU A 1 99 ? -20.109 33.125 20.406 1 89.38 99 GLU A CA 1
ATOM 774 C C . GLU A 1 99 ? -18.625 33 20.719 1 89.38 99 GLU A C 1
ATOM 776 O O . GLU A 1 99 ? -17.938 34.031 20.875 1 89.38 99 GLU A O 1
ATOM 781 N N . TRP A 1 100 ? -18.141 31.797 20.797 1 91.31 100 TRP A N 1
ATOM 782 C CA . TRP A 1 100 ? -16.766 31.562 21.188 1 91.31 100 TRP A CA 1
ATOM 783 C C . TRP A 1 100 ? -15.867 31.344 19.984 1 91.31 100 TRP A C 1
ATOM 785 O O . TRP A 1 100 ? -14.656 31.172 20.109 1 91.31 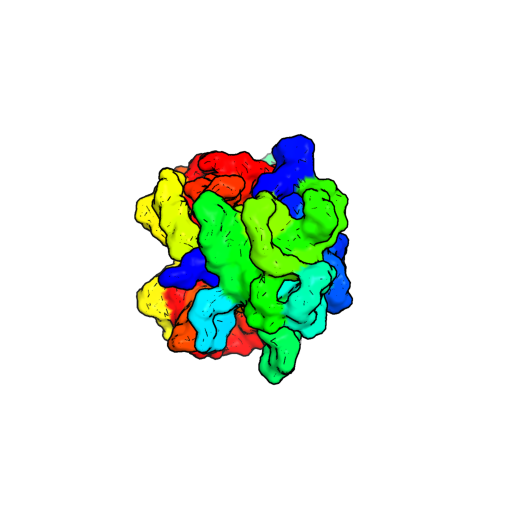100 TRP A O 1
ATOM 795 N N . GLU A 1 101 ? -16.406 31.406 18.812 1 95.19 101 GLU A N 1
ATOM 796 C CA . GLU A 1 101 ? -15.664 31.141 17.594 1 95.19 101 GLU A CA 1
ATOM 797 C C . GLU A 1 101 ? -14.516 32.125 17.422 1 95.19 101 GLU A C 1
ATOM 799 O O . GLU A 1 101 ? -13.43 31.75 16.969 1 95.19 101 GLU A O 1
ATOM 804 N N . SER A 1 102 ? -14.766 33.344 17.75 1 96.62 102 SER A N 1
ATOM 805 C CA . SER A 1 102 ? -13.766 34.375 17.547 1 96.62 102 SER A CA 1
ATOM 806 C C . SER A 1 102 ? -12.57 34.188 18.484 1 96.62 102 SER A C 1
ATOM 808 O O . SER A 1 102 ? -11.477 34.688 18.188 1 96.62 102 SER A O 1
ATOM 810 N N . ALA A 1 103 ? -12.758 33.469 19.641 1 98.06 103 ALA A N 1
ATOM 811 C CA . ALA A 1 103 ? -11.656 33.156 20.562 1 98.06 103 ALA A CA 1
ATOM 812 C C . ALA A 1 103 ? -10.648 32.219 19.906 1 98.06 103 ALA A C 1
ATOM 814 O O . ALA A 1 103 ? -9.523 32.094 20.391 1 98.06 103 ALA A O 1
ATOM 815 N N . GLN A 1 104 ? -11.086 31.578 18.828 1 98.38 104 GLN A N 1
ATOM 816 C CA . GLN A 1 104 ? -10.227 30.641 18.125 1 98.38 104 GLN A CA 1
ATOM 817 C C . GLN A 1 104 ? -9.703 31.234 16.828 1 98.38 104 GLN A C 1
ATOM 819 O O . GLN A 1 104 ? -9.078 30.531 16.031 1 98.38 104 GLN A O 1
ATOM 824 N N . GLN A 1 105 ? -10 32.469 16.578 1 98 105 GLN A N 1
ATOM 825 C CA . GLN A 1 105 ? -9.602 33.188 15.367 1 98 105 GLN A CA 1
ATOM 826 C C . GLN A 1 105 ? -8.484 34.188 15.656 1 98 105 GLN A C 1
ATOM 828 O O . GLN A 1 105 ? -8.484 34.844 16.688 1 98 105 GLN A O 1
ATOM 833 N N . TRP A 1 106 ? -7.488 34.188 14.773 1 97.88 106 TRP A N 1
ATOM 834 C CA . TRP A 1 106 ? -6.266 34.969 15.008 1 97.88 106 TRP A CA 1
ATOM 835 C C . TRP A 1 106 ? -5.855 35.719 13.75 1 97.88 106 TRP A C 1
ATOM 837 O O . TRP A 1 106 ? -6.086 35.25 12.633 1 97.88 106 TRP A O 1
ATOM 847 N N . ARG A 1 107 ? -5.199 36.844 13.938 1 97.12 107 ARG A N 1
ATOM 848 C CA . ARG A 1 107 ? -4.496 37.562 12.891 1 97.12 107 ARG A CA 1
ATOM 849 C C . ARG A 1 107 ? -2.988 37.375 12.992 1 97.12 107 ARG A C 1
ATOM 851 O O . ARG A 1 107 ? -2.439 37.312 14.094 1 97.12 107 ARG A O 1
ATOM 858 N N . ILE A 1 108 ? -2.387 37.219 11.906 1 96.5 108 ILE A N 1
ATOM 859 C CA . ILE A 1 108 ? -0.93 37.156 11.82 1 96.5 108 ILE A CA 1
ATOM 860 C C . ILE A 1 108 ? -0.401 38.5 11.289 1 96.5 108 ILE A C 1
ATOM 862 O O . ILE A 1 108 ? -0.608 38.844 10.125 1 96.5 108 ILE A O 1
ATOM 866 N N . ILE A 1 109 ? 0.316 39.219 12.148 1 95.5 109 ILE A N 1
ATOM 867 C CA . ILE A 1 109 ? 0.734 40.594 11.844 1 95.5 109 ILE A CA 1
ATOM 868 C C . ILE A 1 109 ? 2.254 40.656 11.711 1 95.5 109 ILE A C 1
ATOM 870 O O . ILE A 1 109 ? 2.977 40.469 12.695 1 95.5 109 ILE A O 1
ATOM 874 N N . PRO A 1 110 ? 2.68 40.969 10.5 1 94 110 PRO A N 1
ATOM 875 C CA . PRO A 1 110 ? 4.133 41.094 10.336 1 94 110 PRO A CA 1
ATOM 876 C C . PRO A 1 110 ? 4.742 42.156 11.25 1 94 110 PRO A C 1
ATOM 878 O O . PRO A 1 110 ? 4.148 43.219 11.461 1 94 110 PRO A O 1
ATOM 881 N N . ASN A 1 111 ? 5.824 41.844 11.836 1 94.69 111 ASN A N 1
ATOM 882 C CA . ASN A 1 111 ? 6.652 42.719 12.672 1 94.69 111 ASN A CA 1
ATOM 883 C C . ASN A 1 111 ? 8.141 42.5 12.398 1 94.69 111 ASN A C 1
ATOM 885 O O . ASN A 1 111 ? 8.828 41.844 13.172 1 94.69 111 ASN A O 1
ATOM 889 N N . GLY A 1 112 ? 8.672 43.188 11.273 1 94.19 112 GLY A N 1
ATOM 890 C CA . GLY A 1 112 ? 10.031 42.906 10.828 1 94.19 112 GLY A CA 1
ATOM 891 C C . GLY A 1 112 ? 10.234 41.5 10.359 1 94.19 112 GLY A C 1
ATOM 892 O O . GLY A 1 112 ? 9.5 41 9.5 1 94.19 112 GLY A O 1
ATOM 893 N N . ASN A 1 113 ? 11.297 40.844 10.961 1 95.06 113 ASN A N 1
ATOM 894 C CA . ASN A 1 113 ? 11.594 39.469 10.641 1 95.06 113 ASN A CA 1
ATOM 895 C C . ASN A 1 113 ? 10.703 38.5 11.414 1 95.06 113 ASN A C 1
ATOM 897 O O . ASN A 1 113 ? 10.789 37.281 11.242 1 95.06 113 ASN A O 1
ATOM 901 N N . TYR A 1 114 ? 9.828 39.062 12.273 1 96.88 114 TYR A N 1
ATOM 902 C CA . TYR A 1 114 ? 8.938 38.25 13.117 1 96.88 114 TYR A CA 1
ATOM 903 C C . TYR A 1 114 ? 7.484 38.656 12.883 1 96.88 114 TYR A C 1
ATOM 905 O O . TYR A 1 114 ? 7.176 39.406 11.953 1 96.88 114 TYR A O 1
ATOM 913 N N . THR A 1 115 ? 6.621 37.938 13.555 1 96.5 115 THR A N 1
ATOM 914 C CA . THR A 1 115 ? 5.191 38.219 13.492 1 96.5 115 THR A CA 1
ATOM 915 C C . THR A 1 115 ? 4.59 38.312 14.891 1 96.5 115 THR A C 1
ATOM 917 O O . THR A 1 115 ? 5.133 37.75 15.836 1 96.5 115 THR A O 1
ATOM 920 N N . LYS A 1 116 ? 3.545 39.094 14.992 1 97.94 116 LYS A N 1
ATOM 921 C CA . LYS A 1 116 ? 2.672 39.062 16.172 1 97.94 116 LYS A CA 1
ATOM 922 C C . LYS A 1 116 ? 1.354 38.375 15.844 1 97.94 116 LYS A C 1
ATOM 924 O O . LYS A 1 116 ? 0.836 38.5 14.727 1 97.94 116 LYS A O 1
ATOM 929 N N . ILE A 1 117 ? 0.881 37.531 16.75 1 98.31 117 ILE A N 1
ATOM 930 C CA . ILE A 1 117 ? -0.356 36.781 16.594 1 98.31 117 ILE A CA 1
ATOM 931 C C . ILE A 1 117 ? -1.43 37.344 17.516 1 98.31 117 ILE A C 1
ATOM 933 O O . ILE A 1 117 ? -1.297 37.281 18.75 1 98.31 117 ILE A O 1
ATOM 937 N N . GLN A 1 118 ? -2.461 37.938 16.922 1 98.5 118 GLN A N 1
ATOM 938 C CA . GLN A 1 118 ? -3.469 38.688 17.656 1 98.5 118 GLN A CA 1
ATOM 939 C C . GLN A 1 118 ? -4.805 37.938 17.672 1 98.5 118 GLN A C 1
ATOM 941 O O . GLN A 1 118 ? -5.305 37.531 16.609 1 98.5 118 GLN A O 1
ATOM 946 N N . ASN A 1 119 ? -5.352 37.812 18.875 1 98.62 119 ASN A N 1
ATOM 947 C CA . ASN A 1 119 ? -6.664 37.188 18.969 1 98.62 119 ASN A CA 1
ATOM 948 C C . ASN A 1 119 ? -7.77 38.125 18.484 1 98.62 119 ASN A C 1
ATOM 950 O O . ASN A 1 119 ? -7.793 39.281 18.859 1 98.62 119 ASN A O 1
ATOM 954 N N . VAL A 1 120 ? -8.695 37.562 17.734 1 97.62 120 VAL A N 1
ATOM 955 C CA . VAL A 1 120 ? -9.742 38.375 17.109 1 97.62 120 VAL A CA 1
ATOM 956 C C . VAL A 1 120 ? -10.75 38.812 18.172 1 97.62 120 VAL A C 1
ATOM 958 O O . VAL A 1 120 ? -11.203 39.969 18.156 1 97.62 120 VAL A O 1
ATOM 961 N N . ALA A 1 121 ? -11.086 37.938 19.109 1 97.06 121 ALA A N 1
ATOM 962 C CA . ALA A 1 121 ? -12.109 38.25 20.109 1 97.06 121 ALA A CA 1
ATOM 963 C C . ALA A 1 121 ? -11.633 39.344 21.062 1 97.06 121 ALA A C 1
ATOM 965 O O . ALA A 1 121 ? -12.414 40.219 21.438 1 97.06 121 ALA A O 1
ATOM 966 N N . SER A 1 122 ? -10.383 39.344 21.453 1 97.81 122 SER A N 1
ATOM 967 C CA . SER A 1 122 ? -9.906 40.156 22.562 1 97.81 122 SER A CA 1
ATOM 968 C C . SER A 1 122 ? -9.055 41.312 22.062 1 97.81 122 SER A C 1
ATOM 970 O O . SER A 1 122 ? -8.938 42.344 22.734 1 97.81 122 SER A O 1
ATOM 972 N N . GLY A 1 123 ? -8.367 41.094 20.906 1 98.12 123 GLY A N 1
ATOM 973 C CA . GLY A 1 123 ? -7.387 42.062 20.438 1 98.12 123 GLY A CA 1
ATOM 974 C C . GLY A 1 123 ? -6.043 41.938 21.125 1 98.12 123 GLY A C 1
ATOM 975 O O . GLY A 1 123 ? -5.117 42.688 20.844 1 98.12 123 GLY A O 1
ATOM 976 N N . THR A 1 124 ? -5.938 40.969 22.047 1 98.56 124 THR A N 1
ATOM 977 C CA . THR A 1 124 ? -4.664 40.75 22.719 1 98.56 124 THR A CA 1
ATOM 978 C C . THR A 1 124 ? -3.742 39.875 21.859 1 98.56 124 THR A C 1
ATOM 980 O O . THR A 1 124 ? -4.18 39.312 20.875 1 98.56 124 THR A O 1
ATOM 983 N N . TYR A 1 125 ? -2.434 39.906 22.25 1 98.69 125 TYR A N 1
ATOM 984 C CA . TYR A 1 125 ? -1.396 39.25 21.469 1 98.69 125 TYR A CA 1
ATOM 985 C C . TYR A 1 125 ? -0.843 38.031 22.219 1 98.69 125 TYR A C 1
ATOM 987 O O . TYR A 1 125 ? -0.704 38.062 23.438 1 98.69 125 TYR A O 1
ATOM 995 N N . LEU A 1 126 ? -0.585 36.969 21.469 1 98.62 126 LEU A N 1
ATOM 996 C CA . LEU A 1 126 ? 0.059 35.812 22.031 1 98.62 126 LEU A CA 1
ATOM 997 C C . LEU A 1 126 ? 1.389 36.156 22.672 1 98.62 126 LEU A C 1
ATOM 999 O O . LEU A 1 126 ? 2.27 36.719 22.031 1 98.62 126 LEU A O 1
ATOM 1003 N N . ASP A 1 127 ? 1.507 35.875 23.953 1 98.69 127 ASP A N 1
ATOM 1004 C CA . ASP A 1 127 ? 2.637 36.312 24.75 1 98.69 127 ASP A CA 1
ATOM 1005 C C . ASP A 1 127 ? 3.088 35.219 25.719 1 98.69 127 ASP A C 1
ATOM 1007 O O . ASP A 1 127 ? 2.322 34.312 26.047 1 98.69 127 ASP A O 1
ATOM 1011 N N . LEU A 1 128 ? 4.387 35.344 26.156 1 98.62 128 LEU A N 1
ATOM 1012 C CA . LEU A 1 128 ? 4.902 34.406 27.156 1 98.62 128 LEU A CA 1
ATOM 1013 C C . LEU A 1 128 ? 4.516 34.844 28.562 1 98.62 128 LEU A C 1
ATOM 1015 O O . LEU A 1 128 ? 4.762 36 28.938 1 98.62 128 LEU A O 1
ATOM 1019 N N . LEU A 1 129 ? 3.949 33.875 29.266 1 97.75 129 LEU A N 1
ATOM 1020 C CA . LEU A 1 129 ? 3.516 34.188 30.625 1 97.75 129 LEU A CA 1
ATOM 1021 C C . LEU A 1 129 ? 4.688 34.656 31.469 1 97.75 129 LEU A C 1
ATOM 1023 O O . LEU A 1 129 ? 5.754 34.031 31.484 1 97.75 129 LEU A O 1
ATOM 1027 N N . ASN A 1 130 ? 4.492 35.812 32.125 1 95.81 130 ASN A N 1
ATOM 1028 C CA . ASN A 1 130 ? 5.473 36.438 33 1 95.81 130 ASN A CA 1
ATOM 1029 C C . ASN A 1 130 ? 6.773 36.75 32.281 1 95.81 130 ASN A C 1
ATOM 1031 O O . ASN A 1 130 ? 7.824 36.906 32.906 1 95.81 130 ASN A O 1
ATOM 1035 N N . GLY A 1 131 ? 6.828 36.656 31.016 1 96.38 131 GLY A N 1
ATOM 1036 C CA . GLY A 1 131 ? 7.98 37 30.188 1 96.38 131 GLY A CA 1
ATOM 1037 C C . GLY A 1 131 ? 9.055 35.906 30.188 1 96.38 131 GLY A C 1
ATOM 1038 O O . GLY A 1 131 ? 10.195 36.156 29.797 1 96.38 131 GLY A O 1
ATOM 1039 N N . SER A 1 132 ? 8.758 34.75 30.578 1 97.06 132 SER A N 1
ATOM 1040 C CA . SER A 1 132 ? 9.719 33.656 30.672 1 97.06 132 SER A CA 1
ATOM 1041 C C . SER A 1 132 ? 9.75 32.812 29.391 1 97.06 132 SER A C 1
ATOM 1043 O O . SER A 1 132 ? 8.695 32.562 28.797 1 97.06 132 SER A O 1
ATOM 1045 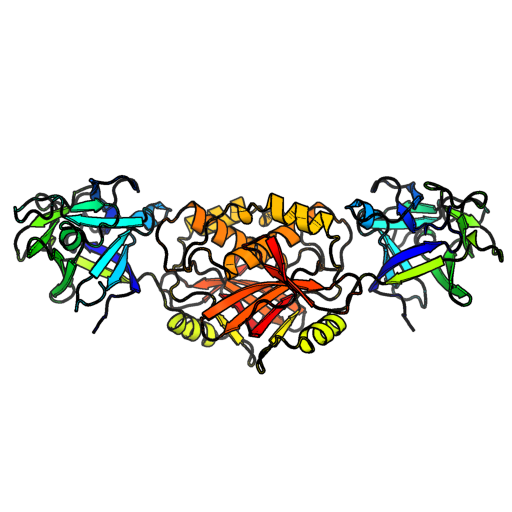N N . SER A 1 133 ? 11.008 32.5 28.969 1 96.31 133 SER A N 1
ATOM 1046 C CA . SER A 1 133 ? 11.141 31.578 27.828 1 96.31 133 SER A CA 1
ATOM 1047 C C . SER A 1 133 ? 11.562 30.188 28.281 1 96.31 133 SER A C 1
ATOM 1049 O O . SER A 1 133 ? 12.062 29.391 27.484 1 96.31 133 SER A O 1
ATOM 1051 N N . ALA A 1 134 ? 11.445 29.891 29.578 1 97.12 134 ALA A N 1
ATOM 1052 C CA . ALA A 1 134 ? 11.766 28.562 30.078 1 97.12 134 ALA A CA 1
ATOM 1053 C C . ALA A 1 134 ? 10.805 27.516 29.516 1 97.12 134 ALA A C 1
ATOM 1055 O O . ALA A 1 134 ? 9.648 27.812 29.234 1 97.12 134 ALA A O 1
ATOM 1056 N N . PRO A 1 135 ? 11.336 26.312 29.328 1 96.19 135 PRO A N 1
ATOM 1057 C CA . PRO A 1 135 ? 10.422 25.25 28.906 1 96.19 135 PRO A CA 1
ATOM 1058 C C . PRO A 1 135 ? 9.18 25.141 29.781 1 96.19 135 PRO A C 1
ATOM 1060 O O . PRO A 1 135 ? 9.266 25.312 31 1 96.19 135 PRO A O 1
ATOM 1063 N N . ASP A 1 136 ? 8.008 25 29.156 1 95.81 136 ASP A N 1
ATOM 1064 C CA . ASP A 1 136 ? 6.711 24.781 29.797 1 95.81 136 ASP A CA 1
ATOM 1065 C C . ASP A 1 136 ? 6.078 26.109 30.219 1 95.81 136 ASP A C 1
ATOM 1067 O O . ASP A 1 136 ? 5.039 26.125 30.875 1 95.81 136 ASP A O 1
ATOM 1071 N N . THR A 1 137 ? 6.727 27.172 29.906 1 98.12 137 THR A N 1
ATOM 1072 C CA . THR A 1 137 ? 6.066 28.453 30.125 1 98.12 137 THR A CA 1
ATOM 1073 C C . THR A 1 137 ? 4.77 28.531 29.328 1 98.12 137 THR A C 1
ATOM 1075 O O . THR A 1 137 ? 4.766 28.312 28.109 1 98.12 137 THR A O 1
ATOM 1078 N N . GLN A 1 138 ? 3.711 28.828 30 1 98.31 138 GLN A N 1
ATOM 1079 C CA . GLN A 1 138 ? 2.42 28.953 29.328 1 98.31 138 GLN A CA 1
ATOM 1080 C C . GLN A 1 138 ? 2.348 30.234 28.5 1 98.31 138 GLN A C 1
ATOM 1082 O O . GLN A 1 138 ? 3.117 31.172 28.734 1 98.31 138 GLN A O 1
ATOM 1087 N N . VAL A 1 139 ? 1.443 30.203 27.5 1 98.56 139 VAL A N 1
ATOM 1088 C CA . VAL A 1 139 ? 1.202 31.391 26.672 1 98.56 139 VAL A CA 1
ATOM 1089 C C . VAL A 1 139 ? -0.153 32 27.031 1 98.56 139 VAL A C 1
ATOM 1091 O O . VAL A 1 139 ? -1.07 31.281 27.438 1 98.56 139 VAL A O 1
ATOM 1094 N N . HIS A 1 140 ? -0.212 33.312 26.969 1 98.5 140 HIS A N 1
ATOM 1095 C CA . HIS A 1 140 ? -1.413 34.062 27.312 1 98.5 140 HIS A CA 1
ATOM 1096 C C . HIS A 1 140 ? -1.607 35.25 26.391 1 98.5 140 HIS A C 1
ATOM 1098 O O . HIS A 1 140 ? -0.745 35.531 25.547 1 98.5 140 HIS A O 1
ATOM 1104 N N . GLY A 1 141 ? -2.832 35.812 26.453 1 98.56 141 GLY A N 1
ATOM 1105 C CA . GLY A 1 141 ? -3.094 37.062 25.75 1 98.56 141 GLY A CA 1
ATOM 1106 C C . GLY A 1 141 ? -2.695 38.281 26.531 1 98.56 141 GLY A C 1
ATOM 1107 O O . GLY A 1 141 ? -2.943 38.375 27.734 1 98.56 141 GLY A O 1
ATOM 1108 N N . TRP A 1 142 ? -2.008 39.156 25.922 1 98.62 142 TRP A N 1
ATOM 1109 C CA . TRP A 1 142 ? -1.594 40.406 26.547 1 98.62 142 TRP A CA 1
ATOM 1110 C C . TRP A 1 142 ? -1.649 41.562 25.562 1 98.62 142 TRP A C 1
ATOM 1112 O O . TRP A 1 142 ? -1.474 41.344 24.359 1 98.62 142 TRP A O 1
ATOM 1122 N N . GLU A 1 143 ? -1.905 42.719 26.094 1 98.25 143 GLU A N 1
ATOM 1123 C CA . GLU A 1 143 ? -1.917 43.906 25.219 1 98.25 143 GLU A CA 1
ATOM 1124 C C . GLU A 1 143 ? -0.591 44.031 24.484 1 98.25 143 GLU A C 1
ATOM 1126 O O . GLU A 1 143 ? 0.416 43.438 24.875 1 98.25 143 GLU A O 1
ATOM 1131 N N . TRP A 1 144 ? -0.651 44.812 23.422 1 97.56 144 TRP A N 1
ATOM 1132 C CA . TRP A 1 144 ? 0.534 45 22.594 1 97.56 144 TRP A CA 1
ATOM 1133 C C . TRP A 1 144 ? 1.729 45.438 23.438 1 97.56 144 TRP A C 1
ATOM 1135 O O . TRP A 1 144 ? 1.591 46.25 24.359 1 97.56 144 TRP A O 1
ATOM 1145 N N . SER A 1 145 ? 2.803 44.844 23.203 1 96.12 145 SER A N 1
ATOM 1146 C CA . SER A 1 145 ? 4.09 45.219 23.781 1 96.12 145 SER A CA 1
ATOM 1147 C C . SER A 1 145 ? 5.215 45.062 22.75 1 96.12 145 SER A C 1
ATOM 1149 O O . SER A 1 145 ? 5.113 44.25 21.828 1 96.12 145 SER A O 1
ATOM 1151 N N . ALA A 1 146 ? 6.273 45.812 22.891 1 94.88 146 ALA A N 1
ATOM 1152 C CA . ALA A 1 146 ? 7.414 45.719 21.984 1 94.88 146 ALA A CA 1
ATOM 1153 C C . ALA A 1 146 ? 8.375 44.625 22.406 1 94.88 146 ALA A C 1
ATOM 1155 O O . ALA A 1 146 ? 9.406 44.406 21.766 1 94.88 146 ALA A O 1
ATOM 1156 N N . THR A 1 147 ? 8.008 43.906 23.391 1 94.62 147 THR A N 1
ATOM 1157 C CA . THR A 1 147 ? 8.883 42.875 23.938 1 94.62 147 THR A CA 1
ATOM 1158 C C . THR A 1 147 ? 9 41.688 22.984 1 94.62 147 THR A C 1
ATOM 1160 O O . THR A 1 147 ? 8.102 41.438 22.172 1 94.62 147 THR A O 1
ATOM 1163 N N . GLU A 1 148 ? 10.156 41 23.062 1 96.69 148 GLU A N 1
ATOM 1164 C CA . GLU A 1 148 ? 10.422 39.812 22.234 1 96.69 148 GLU A CA 1
ATOM 1165 C C . GLU A 1 148 ? 9.43 38.688 22.547 1 96.69 148 GLU A C 1
ATOM 1167 O O . GLU A 1 148 ? 9.211 37.812 21.719 1 96.69 148 GLU A O 1
ATOM 1172 N N . THR A 1 149 ? 8.789 38.75 23.734 1 98.06 149 THR A N 1
ATOM 1173 C CA . THR A 1 149 ? 7.914 37.688 24.188 1 98.06 149 THR A CA 1
ATOM 1174 C C . THR A 1 149 ? 6.645 37.625 23.344 1 98.06 149 THR A C 1
ATOM 1176 O O . THR A 1 149 ? 5.914 36.625 23.375 1 98.06 149 THR A O 1
ATOM 1179 N N . GLN A 1 150 ? 6.352 38.656 22.516 1 98.5 150 GLN A N 1
ATOM 1180 C CA . GLN A 1 150 ? 5.184 38.688 21.641 1 98.5 150 GLN A CA 1
ATOM 1181 C C . GLN A 1 150 ? 5.582 38.469 20.188 1 98.5 150 GLN A C 1
ATOM 1183 O O . GLN A 1 150 ? 4.75 38.594 19.281 1 98.5 150 GLN A O 1
ATOM 1188 N N . ASP A 1 151 ? 6.891 38.25 19.922 1 98.31 151 ASP A N 1
ATOM 1189 C CA . ASP A 1 151 ? 7.406 38.031 18.578 1 98.31 151 ASP A CA 1
ATOM 1190 C C . ASP A 1 151 ? 7.551 36.562 18.266 1 98.31 151 ASP A C 1
ATOM 1192 O O . ASP A 1 151 ? 8.18 35.812 19.031 1 98.31 151 ASP A O 1
ATOM 1196 N N . TRP A 1 152 ? 6.973 36.156 17.156 1 98.19 152 TRP A N 1
ATOM 1197 C CA . TRP A 1 152 ? 6.965 34.75 16.781 1 98.19 152 TRP A CA 1
ATOM 1198 C C . TRP A 1 152 ? 7.465 34.562 15.352 1 98.19 152 TRP A C 1
ATOM 1200 O O . TRP A 1 152 ? 7.266 35.406 14.492 1 98.19 152 TRP A O 1
ATOM 1210 N N . SER A 1 153 ? 8.109 33.469 15.156 1 97.44 153 SER A N 1
ATOM 1211 C CA . SER A 1 153 ? 8.531 33.062 13.828 1 97.44 153 SER A CA 1
ATOM 1212 C C . SER A 1 153 ? 7.781 31.797 13.391 1 97.44 153 SER A C 1
ATOM 1214 O O . SER A 1 153 ? 7.797 30.781 14.086 1 97.44 153 SER A O 1
ATOM 1216 N N . LEU A 1 154 ? 7.062 31.859 12.25 1 96.38 154 LEU A N 1
ATOM 1217 C CA . LEU A 1 154 ? 6.406 30.703 11.656 1 96.38 154 LEU A CA 1
ATOM 1218 C C . LEU A 1 154 ? 7.289 30.062 10.586 1 96.38 154 LEU A C 1
ATOM 1220 O O . LEU A 1 154 ? 7.648 30.719 9.602 1 96.38 154 LEU A O 1
ATOM 1224 N N . ARG A 1 155 ? 7.68 28.875 10.852 1 94.56 155 ARG A N 1
ATOM 1225 C CA . ARG A 1 155 ? 8.438 28.109 9.859 1 94.56 155 ARG A CA 1
ATOM 1226 C C . ARG A 1 155 ? 7.586 27.016 9.227 1 94.56 155 ARG A C 1
ATOM 1228 O O . ARG A 1 155 ? 7.129 26.109 9.914 1 94.56 155 ARG A O 1
ATOM 1235 N N . ARG A 1 156 ? 7.453 27.141 7.949 1 95.88 156 ARG A N 1
ATOM 1236 C CA . ARG A 1 156 ? 6.66 26.172 7.215 1 95.88 156 ARG A CA 1
ATOM 1237 C C . ARG A 1 156 ? 7.352 24.812 7.195 1 95.88 156 ARG A C 1
ATOM 1239 O O . ARG A 1 156 ? 8.555 24.719 6.945 1 95.88 156 ARG A O 1
ATOM 1246 N N . VAL A 1 157 ? 6.582 23.672 7.461 1 96.12 157 VAL A N 1
ATOM 1247 C CA . VAL A 1 157 ? 7.16 22.328 7.496 1 96.12 157 VAL A CA 1
ATOM 1248 C C . VAL A 1 157 ? 6.375 21.406 6.57 1 96.12 157 VAL A C 1
ATOM 1250 O O . VAL A 1 157 ? 6.441 20.172 6.703 1 96.12 157 VAL A O 1
ATOM 1253 N N . SER A 1 158 ? 5.59 21.922 5.68 1 97.38 158 SER A N 1
ATOM 1254 C CA . SER A 1 158 ? 4.797 21.172 4.703 1 97.38 158 SER A CA 1
ATOM 1255 C C . SER A 1 158 ? 5.102 21.641 3.283 1 97.38 158 SER A C 1
ATOM 1257 O O . SER A 1 158 ? 5.754 22.672 3.084 1 97.38 158 SER A O 1
ATOM 1259 N N . ARG A 1 159 ? 4.762 20.859 2.316 1 97.56 159 ARG A N 1
ATOM 1260 C CA . ARG A 1 159 ? 4.805 21.203 0.898 1 97.56 159 ARG A CA 1
ATOM 1261 C C . ARG A 1 159 ? 3.486 20.859 0.211 1 97.56 159 ARG A C 1
ATOM 1263 O O . ARG A 1 159 ? 2.865 19.844 0.514 1 97.56 159 ARG A O 1
ATOM 1270 N N . THR A 1 160 ? 3.109 21.719 -0.687 1 96.62 160 THR A N 1
ATOM 1271 C CA . THR A 1 160 ? 1.932 21.453 -1.503 1 96.62 160 THR A CA 1
ATOM 1272 C C . THR A 1 160 ? 2.252 20.422 -2.588 1 96.62 160 THR A C 1
ATOM 1274 O O . THR A 1 160 ? 3.422 20.188 -2.896 1 96.62 160 THR A O 1
ATOM 1277 N N . ASP A 1 161 ? 1.196 19.844 -3.178 1 95.56 161 ASP A N 1
ATOM 1278 C CA . ASP A 1 161 ? 1.374 18.922 -4.289 1 95.56 161 ASP A CA 1
ATOM 1279 C C . ASP A 1 161 ? 2.09 19.594 -5.457 1 95.56 161 ASP A C 1
ATOM 1281 O O . ASP A 1 161 ? 2.932 18.969 -6.113 1 95.56 161 ASP A O 1
ATOM 1285 N N . VAL A 1 162 ? 1.813 20.828 -5.699 1 95.81 162 VAL A N 1
ATOM 1286 C CA . VAL A 1 162 ? 2.424 21.562 -6.797 1 95.81 162 VAL A CA 1
ATOM 1287 C C . VAL A 1 162 ? 3.924 21.703 -6.551 1 95.81 162 VAL A C 1
ATOM 1289 O O . VAL A 1 162 ? 4.734 21.469 -7.449 1 95.81 162 VAL A O 1
ATOM 1292 N N . GLU A 1 163 ? 4.258 22.078 -5.332 1 96.31 163 GLU A N 1
ATOM 1293 C CA . GLU A 1 163 ? 5.668 22.219 -4.977 1 96.31 163 GLU A CA 1
ATOM 1294 C C . GLU A 1 163 ? 6.395 20.875 -5.055 1 96.31 163 GLU A C 1
ATOM 1296 O O . GLU A 1 163 ? 7.5 20.797 -5.59 1 96.31 163 GLU A O 1
ATOM 1301 N N . LEU A 1 164 ? 5.77 19.875 -4.508 1 97.06 164 LEU A N 1
ATOM 1302 C CA . LEU A 1 164 ? 6.363 18.531 -4.504 1 97.06 164 LEU A CA 1
ATOM 1303 C C . LEU A 1 164 ? 6.594 18.047 -5.93 1 97.06 164 LEU A C 1
ATOM 1305 O O . LEU A 1 164 ? 7.645 17.469 -6.23 1 97.06 164 LEU A O 1
ATOM 1309 N N . ARG A 1 165 ? 5.637 18.266 -6.777 1 96.88 165 ARG A N 1
ATOM 1310 C CA . ARG A 1 165 ? 5.77 17.875 -8.18 1 96.88 165 ARG A CA 1
ATOM 1311 C C . ARG A 1 165 ? 7.008 18.5 -8.805 1 96.88 165 ARG A C 1
ATOM 1313 O O . ARG A 1 165 ? 7.754 17.844 -9.523 1 96.88 165 ARG A O 1
ATOM 1320 N N . GLY A 1 166 ? 7.219 19.734 -8.516 1 97.19 166 GLY A N 1
ATOM 1321 C CA . GLY A 1 166 ? 8.391 20.422 -9.023 1 97.19 166 GLY A CA 1
ATOM 1322 C C . GLY A 1 166 ? 9.695 19.844 -8.5 1 97.19 166 GLY A C 1
ATOM 1323 O O . GLY A 1 166 ? 10.648 19.656 -9.25 1 97.19 166 GLY A O 1
ATOM 1324 N N . ILE A 1 167 ? 9.711 19.562 -7.234 1 97.75 167 ILE A N 1
ATOM 1325 C CA . ILE A 1 167 ? 10.906 19.016 -6.59 1 97.75 167 ILE A CA 1
ATOM 1326 C C . ILE A 1 167 ? 11.227 17.641 -7.168 1 97.75 167 ILE A C 1
ATOM 1328 O O . ILE A 1 167 ? 12.367 17.375 -7.535 1 97.75 167 ILE A O 1
ATOM 1332 N N . ILE A 1 168 ? 10.188 16.781 -7.32 1 97.44 168 ILE A N 1
ATOM 1333 C CA . ILE A 1 168 ? 10.367 15.414 -7.793 1 97.44 168 ILE A CA 1
ATOM 1334 C C . ILE A 1 168 ? 10.781 15.43 -9.266 1 97.44 168 ILE A C 1
ATOM 1336 O O . ILE A 1 168 ? 11.633 14.648 -9.688 1 97.44 168 ILE A O 1
ATOM 1340 N N . ALA A 1 169 ? 10.211 16.359 -10.023 1 95.56 169 ALA A N 1
ATOM 1341 C CA . ALA A 1 169 ? 10.484 16.438 -11.461 1 95.56 169 ALA A CA 1
ATOM 1342 C C . ALA A 1 169 ? 11.938 16.828 -11.719 1 95.56 169 ALA A C 1
ATOM 1344 O O . ALA A 1 169 ? 12.5 16.484 -12.758 1 95.56 169 ALA A O 1
ATOM 1345 N N . LYS A 1 170 ? 12.531 17.516 -10.789 1 95.44 170 LYS A N 1
ATOM 1346 C CA . LYS A 1 170 ? 13.883 18.031 -10.969 1 95.44 170 LYS A CA 1
ATOM 1347 C C . LYS A 1 170 ? 14.93 17 -10.539 1 95.44 170 LYS A C 1
ATOM 1349 O O . LYS A 1 170 ? 16.125 17.219 -10.727 1 95.44 170 LYS A O 1
ATOM 1354 N N . ASP A 1 171 ? 14.445 15.945 -9.953 1 96.44 171 ASP A N 1
ATOM 1355 C CA . ASP A 1 171 ? 15.398 14.93 -9.508 1 96.44 171 ASP A CA 1
ATOM 1356 C C . ASP A 1 171 ? 16.141 14.32 -10.695 1 96.44 171 ASP A C 1
ATOM 1358 O O . ASP A 1 171 ? 15.523 13.906 -11.68 1 96.44 171 ASP A O 1
ATOM 1362 N N . THR A 1 172 ? 17.453 14.25 -10.656 1 95.81 172 THR A N 1
ATOM 1363 C CA . THR A 1 172 ? 18.297 13.852 -11.773 1 95.81 172 THR A CA 1
ATOM 1364 C C . THR A 1 172 ? 18.219 12.336 -11.992 1 95.81 172 THR A C 1
ATOM 1366 O O . THR A 1 172 ? 18.688 11.828 -13.016 1 95.81 172 THR A O 1
ATOM 1369 N N . HIS A 1 173 ? 17.594 11.617 -11.148 1 96.62 173 HIS A N 1
ATOM 1370 C CA . HIS A 1 173 ? 17.516 10.164 -11.25 1 96.62 173 HIS A CA 1
ATOM 1371 C C . HIS A 1 173 ? 16.25 9.742 -12.016 1 96.62 173 HIS A C 1
ATOM 1373 O O . HIS A 1 173 ? 16 8.547 -12.18 1 96.62 173 HIS A O 1
ATOM 1379 N N . ASN A 1 174 ? 15.5 10.719 -12.516 1 97.56 174 ASN A N 1
ATOM 1380 C CA . ASN A 1 174 ? 14.297 10.422 -13.281 1 97.56 174 ASN A CA 1
ATOM 1381 C C . ASN A 1 174 ? 14.633 9.992 -14.711 1 97.56 174 ASN A C 1
ATOM 1383 O O . ASN A 1 174 ? 15.562 10.523 -15.32 1 97.56 174 ASN A O 1
ATOM 1387 N N . ALA A 1 175 ? 13.883 9.039 -15.203 1 97.44 175 ALA A N 1
ATOM 1388 C CA . ALA A 1 175 ? 13.906 8.727 -16.625 1 97.44 175 ALA A CA 1
ATOM 1389 C C . ALA A 1 175 ? 13.242 9.836 -17.438 1 97.44 175 ALA A C 1
ATOM 1391 O O . ALA A 1 175 ? 12.477 10.641 -16.906 1 97.44 175 ALA A O 1
ATOM 1392 N N . PRO A 1 176 ? 13.477 9.922 -18.75 1 95.75 176 PRO A N 1
ATOM 1393 C CA . PRO A 1 176 ? 12.875 10.953 -19.594 1 95.75 176 PRO A CA 1
ATOM 1394 C C . PRO A 1 176 ? 11.352 10.867 -19.625 1 95.75 176 PRO A C 1
ATOM 1396 O O . PRO A 1 176 ? 10.672 11.875 -19.812 1 95.75 176 PRO A O 1
ATOM 1399 N N . ASP A 1 177 ? 10.812 9.656 -19.422 1 94.06 177 ASP A N 1
ATOM 1400 C CA . ASP A 1 177 ? 9.375 9.445 -19.5 1 94.06 177 ASP A CA 1
ATOM 1401 C C . ASP A 1 177 ? 8.734 9.453 -18.125 1 94.06 177 ASP A C 1
ATOM 1403 O O . ASP A 1 177 ? 7.656 8.883 -17.922 1 94.06 177 ASP A O 1
ATOM 1407 N N . PHE A 1 178 ? 9.43 10.07 -17.203 1 96.19 178 PHE A N 1
ATOM 1408 C CA . PHE A 1 178 ? 8.969 10.094 -15.82 1 96.19 178 PHE A CA 1
ATOM 1409 C C . PHE A 1 178 ? 7.582 10.719 -15.719 1 96.19 178 PHE A C 1
ATOM 1411 O O . PHE A 1 178 ? 7.309 11.742 -16.344 1 96.19 178 PHE A O 1
ATOM 1418 N N . GLN A 1 179 ? 6.699 10.109 -14.953 1 93.88 179 GLN A N 1
ATOM 1419 C CA . GLN A 1 179 ? 5.387 10.641 -14.609 1 93.88 179 GLN A CA 1
ATOM 1420 C C . GLN A 1 179 ? 5.145 10.578 -13.109 1 93.88 179 GLN A C 1
ATOM 1422 O O . GLN A 1 179 ? 5.434 9.562 -12.469 1 93.88 179 GLN A O 1
ATOM 1427 N N . GLY A 1 180 ? 4.703 11.648 -12.586 1 93.75 180 GLY A N 1
ATOM 1428 C CA . GLY A 1 180 ? 4.352 11.703 -11.172 1 93.75 180 GLY A CA 1
ATOM 1429 C C . GLY A 1 180 ? 2.861 11.867 -10.938 1 93.75 180 GLY A C 1
ATOM 1430 O O . GLY A 1 180 ? 2.188 12.594 -11.664 1 93.75 180 GLY A O 1
ATOM 1431 N N . PHE A 1 181 ? 2.33 11.148 -9.945 1 92.94 181 PHE A N 1
ATOM 1432 C CA . PHE A 1 181 ? 0.92 11.195 -9.578 1 92.94 181 PHE A CA 1
ATOM 1433 C C . PHE A 1 181 ? 0.755 11.539 -8.102 1 92.94 181 PHE A C 1
ATOM 1435 O O . PHE A 1 181 ? 1.19 10.781 -7.23 1 92.94 181 PHE A O 1
ATOM 1442 N N . SER A 1 182 ? 0.222 12.633 -7.832 1 93.44 182 SER A N 1
ATOM 1443 C CA . SER A 1 182 ? -0.032 13.039 -6.457 1 93.44 182 SER A CA 1
ATOM 1444 C C . SER A 1 182 ? -1.382 12.523 -5.969 1 93.44 182 SER A C 1
ATOM 1446 O O . SER A 1 182 ? -2.33 12.414 -6.746 1 93.44 182 SER A O 1
ATOM 1448 N N . GLN A 1 183 ? -1.425 12.273 -4.66 1 90 183 GLN A N 1
ATOM 1449 C CA . GLN A 1 183 ? -2.639 11.727 -4.062 1 90 183 GLN A CA 1
ATOM 1450 C C . GLN A 1 183 ? -3.299 12.734 -3.131 1 90 183 GLN A C 1
ATOM 1452 O O . GLN A 1 183 ? -4.48 12.609 -2.807 1 90 183 GLN A O 1
ATOM 1457 N N . ASP A 1 184 ? -2.508 13.703 -2.645 1 92.88 184 ASP A N 1
ATOM 1458 C CA . ASP A 1 184 ? -2.982 14.68 -1.668 1 92.88 184 ASP A CA 1
ATOM 1459 C C . ASP A 1 184 ? -2.6 16.109 -2.078 1 92.88 184 ASP A C 1
ATOM 1461 O O . ASP A 1 184 ? -1.909 16.297 -3.082 1 92.88 184 ASP A O 1
ATOM 1465 N N . GLY A 1 185 ? -3.158 17.094 -1.319 1 94.75 185 GLY A N 1
ATOM 1466 C CA . GLY A 1 185 ? -2.916 18.5 -1.648 1 94.75 185 GLY A CA 1
ATOM 1467 C C . GLY A 1 185 ? -1.816 19.125 -0.814 1 94.75 185 GLY A C 1
ATOM 1468 O O . GLY A 1 185 ? -1.176 20.078 -1.244 1 94.75 185 GLY A O 1
ATOM 1469 N N . LEU A 1 186 ? -1.656 18.703 0.367 1 97.12 186 LEU A N 1
ATOM 1470 C CA . LEU A 1 186 ? -0.655 19.172 1.323 1 97.12 186 LEU A CA 1
ATOM 1471 C C . LEU A 1 186 ? 0.037 17.984 1.996 1 97.12 186 LEU A C 1
ATOM 1473 O O . LEU A 1 186 ? -0.619 17.016 2.391 1 97.12 186 LEU A O 1
ATOM 1477 N N . TYR A 1 187 ? 1.416 18.062 2.102 1 97.94 187 TYR A N 1
ATOM 1478 C CA . TYR A 1 187 ? 2.168 16.906 2.596 1 97.94 187 TYR A CA 1
ATOM 1479 C C . TYR A 1 187 ? 3.057 17.297 3.77 1 97.94 187 TYR A C 1
ATOM 1481 O O . TYR A 1 187 ? 3.678 18.375 3.754 1 97.94 187 TYR A O 1
ATOM 1489 N N . LEU A 1 188 ? 3.018 16.484 4.727 1 97.75 188 LEU A N 1
ATOM 1490 C CA . LEU A 1 188 ? 3.932 16.562 5.859 1 97.75 188 LEU A CA 1
ATOM 1491 C C . LEU A 1 188 ? 4.953 15.422 5.816 1 97.75 188 LEU A C 1
ATOM 1493 O O . LEU A 1 188 ? 4.605 14.281 5.508 1 97.75 188 LEU A O 1
ATOM 1497 N N . VAL A 1 189 ? 6.207 15.719 6.102 1 96 189 VAL A N 1
ATOM 1498 C CA . VAL A 1 189 ? 7.242 14.695 6.227 1 96 189 VAL A CA 1
ATOM 1499 C C . VAL A 1 189 ? 7.383 14.281 7.691 1 96 189 VAL A C 1
ATOM 1501 O O . VAL A 1 189 ? 7.488 15.133 8.578 1 96 189 VAL A O 1
ATOM 1504 N N . LEU A 1 190 ? 7.414 13.023 7.938 1 95.75 190 LEU A N 1
ATOM 1505 C CA . LEU A 1 190 ? 7.527 12.5 9.297 1 95.75 190 LEU A CA 1
ATOM 1506 C C . LEU A 1 190 ? 8.953 12.656 9.82 1 95.75 190 LEU A C 1
ATOM 1508 O O . LEU A 1 190 ? 9.914 12.516 9.062 1 95.75 190 LEU A O 1
ATOM 1512 N N . PRO A 1 191 ? 9.07 12.906 11.141 1 93.81 191 PRO A N 1
ATOM 1513 C CA . PRO A 1 191 ? 10.406 12.891 11.742 1 93.81 191 PRO A CA 1
ATOM 1514 C C . PRO A 1 191 ? 11.094 11.531 11.617 1 93.81 191 PRO A C 1
ATOM 1516 O O . PRO A 1 191 ? 10.414 10.5 11.539 1 93.81 191 PRO A O 1
ATOM 1519 N N . GLN A 1 192 ? 12.398 11.531 11.617 1 93.62 192 GLN A N 1
ATOM 1520 C CA . GLN A 1 192 ? 13.188 10.32 11.406 1 93.62 192 GLN A CA 1
ATOM 1521 C C . GLN A 1 192 ? 12.82 9.242 12.43 1 93.62 192 GLN A C 1
ATOM 1523 O O . GLN A 1 192 ? 12.68 8.07 12.086 1 93.62 192 GLN A O 1
ATOM 1528 N N . SER A 1 193 ? 12.688 9.625 13.68 1 94.81 193 SER A N 1
ATOM 1529 C CA . SER A 1 193 ? 12.406 8.648 14.727 1 94.81 193 SER A CA 1
ATOM 1530 C C . SER A 1 193 ? 11.086 7.922 14.461 1 94.81 193 SER A C 1
ATOM 1532 O O . SER A 1 193 ? 10.961 6.73 14.758 1 94.81 193 SER A O 1
ATOM 1534 N N . VAL A 1 194 ? 10.141 8.641 13.898 1 96.31 194 VAL A N 1
ATOM 1535 C CA . VAL A 1 194 ? 8.844 8.055 13.594 1 96.31 194 VAL A CA 1
ATOM 1536 C C . VAL A 1 194 ? 8.961 7.125 12.391 1 96.31 194 VAL A C 1
ATOM 1538 O O . VAL A 1 194 ? 8.438 6.008 12.406 1 96.31 194 VAL A O 1
ATOM 1541 N N . ARG A 1 195 ? 9.656 7.551 11.32 1 97.06 195 ARG A N 1
ATOM 1542 C CA . ARG A 1 195 ? 9.875 6.703 10.148 1 97.06 195 ARG A CA 1
ATOM 1543 C C . ARG A 1 195 ? 10.555 5.398 10.539 1 97.06 195 ARG A C 1
ATOM 1545 O O . ARG A 1 195 ? 10.141 4.32 10.109 1 97.06 195 ARG A O 1
ATOM 1552 N N . ASP A 1 196 ? 11.57 5.48 11.422 1 96.94 196 ASP A N 1
ATOM 1553 C CA . ASP A 1 196 ? 12.297 4.301 11.891 1 96.94 196 ASP A CA 1
ATOM 1554 C C . ASP A 1 196 ? 11.375 3.357 12.656 1 96.94 196 ASP A C 1
ATOM 1556 O O . ASP A 1 196 ? 11.414 2.143 12.453 1 96.94 196 ASP A O 1
ATOM 1560 N N . ALA A 1 197 ? 10.594 3.922 13.508 1 97.44 197 ALA A N 1
ATOM 1561 C CA . ALA A 1 197 ? 9.695 3.109 14.312 1 97.44 197 ALA A CA 1
ATOM 1562 C C . ALA A 1 197 ? 8.68 2.383 13.445 1 97.44 197 ALA A C 1
ATOM 1564 O O . ALA A 1 197 ? 8.383 1.207 13.672 1 97.44 197 ALA A O 1
ATOM 1565 N N . ILE A 1 198 ? 8.133 3.104 12.438 1 98.25 198 ILE A N 1
ATOM 1566 C CA . ILE A 1 198 ? 7.176 2.496 11.516 1 98.25 198 ILE A CA 1
ATOM 1567 C C . ILE A 1 198 ? 7.84 1.339 10.773 1 98.25 198 ILE A C 1
ATOM 1569 O O . ILE A 1 198 ? 7.262 0.255 10.664 1 98.25 198 ILE A O 1
ATOM 1573 N N . TYR A 1 199 ? 9.062 1.548 10.273 1 98.69 199 TYR A N 1
ATOM 1574 C CA . TYR A 1 199 ? 9.781 0.511 9.531 1 98.69 199 TYR A CA 1
ATOM 1575 C C . TYR A 1 199 ? 10.008 -0.719 10.406 1 98.69 199 TYR A C 1
ATOM 1577 O O . TYR A 1 199 ? 9.758 -1.848 9.969 1 98.69 199 TYR A O 1
ATOM 1585 N N . VAL A 1 200 ? 10.422 -0.504 11.625 1 98.19 200 VAL A N 1
ATOM 1586 C CA . VAL A 1 200 ? 10.664 -1.607 12.547 1 98.19 200 VAL A CA 1
ATOM 1587 C C . VAL A 1 200 ? 9.359 -2.361 12.805 1 98.19 200 VAL A C 1
ATOM 1589 O O . VAL A 1 200 ? 9.32 -3.592 12.742 1 98.19 200 VAL A O 1
ATOM 1592 N N . SER A 1 201 ? 8.297 -1.66 13.016 1 97.94 201 SER A N 1
ATOM 1593 C CA . SER A 1 201 ? 7.004 -2.262 13.328 1 97.94 201 SER A CA 1
ATOM 1594 C C . SER A 1 201 ? 6.449 -3.031 12.133 1 97.94 201 SER A C 1
ATOM 1596 O O . SER A 1 201 ? 5.668 -3.969 12.305 1 97.94 201 SER A O 1
ATOM 1598 N N . SER A 1 202 ? 6.801 -2.611 10.906 1 98 202 SER A N 1
ATOM 1599 C CA . SER A 1 202 ? 6.324 -3.27 9.695 1 98 202 SER A CA 1
ATOM 1600 C C . SER A 1 202 ? 6.891 -4.68 9.57 1 98 202 SER A C 1
ATOM 1602 O O . SER A 1 202 ? 6.34 -5.516 8.852 1 98 202 SER A O 1
ATOM 1604 N N . ARG A 1 203 ? 8.039 -4.98 10.125 1 97.12 203 ARG A N 1
ATOM 1605 C CA . ARG A 1 203 ? 8.758 -6.25 10.117 1 97.12 203 ARG A CA 1
ATOM 1606 C C . ARG A 1 203 ? 9.273 -6.582 8.719 1 97.12 203 ARG A C 1
ATOM 1608 O O . ARG A 1 203 ? 9.586 -7.734 8.43 1 97.12 203 ARG A O 1
ATOM 1615 N N . LEU A 1 204 ? 9.32 -5.578 7.836 1 98.19 204 LEU A N 1
ATOM 1616 C CA . LEU A 1 204 ? 9.766 -5.801 6.465 1 98.19 204 LEU A CA 1
ATOM 1617 C C . LEU A 1 204 ? 11.203 -6.305 6.434 1 98.19 204 LEU A C 1
ATOM 1619 O O . LEU A 1 204 ? 11.562 -7.129 5.586 1 98.19 204 LEU A O 1
ATOM 1623 N N . LYS A 1 205 ? 12.023 -5.859 7.375 1 95.81 205 LYS A N 1
ATOM 1624 C CA . LYS A 1 205 ? 13.43 -6.234 7.395 1 95.81 205 LYS A CA 1
ATOM 1625 C C . LYS A 1 205 ? 13.602 -7.738 7.574 1 95.81 205 LYS A C 1
ATOM 1627 O O . LYS A 1 205 ? 14.578 -8.32 7.098 1 95.81 205 LYS A O 1
ATOM 1632 N N . THR A 1 206 ? 12.656 -8.375 8.195 1 94.94 206 THR A N 1
ATOM 1633 C CA . THR A 1 206 ? 12.781 -9.797 8.508 1 94.94 206 THR A CA 1
ATOM 1634 C C . THR A 1 206 ? 12.117 -10.648 7.434 1 94.94 206 THR A C 1
ATOM 1636 O O . THR A 1 206 ? 12.211 -11.875 7.461 1 94.94 206 THR A O 1
ATOM 1639 N N . MET A 1 207 ? 11.43 -10.008 6.559 1 94.69 207 MET A N 1
ATOM 1640 C CA . MET A 1 207 ? 10.773 -10.734 5.48 1 94.69 207 MET A CA 1
ATOM 1641 C C . MET A 1 207 ? 11.773 -11.109 4.387 1 94.69 207 MET A C 1
ATOM 1643 O O . MET A 1 207 ? 12.688 -10.336 4.086 1 94.69 207 MET A O 1
ATOM 1647 N N . LYS A 1 208 ? 11.594 -12.266 3.863 1 93.94 208 LYS A N 1
ATOM 1648 C CA . LYS A 1 208 ? 12.391 -12.688 2.719 1 93.94 208 LYS A CA 1
ATOM 1649 C C . LYS A 1 208 ? 11.648 -12.438 1.408 1 93.94 208 LYS A C 1
ATOM 1651 O O . LYS A 1 208 ? 10.508 -12.875 1.243 1 93.94 208 LYS A O 1
ATOM 1656 N N . GLY A 1 209 ? 12.328 -11.703 0.558 1 95.38 209 GLY A N 1
ATOM 1657 C CA . GLY A 1 209 ? 11.742 -11.453 -0.749 1 95.38 209 GLY A CA 1
ATOM 1658 C C . GLY A 1 209 ? 11.398 -12.719 -1.503 1 95.38 209 GLY A C 1
ATOM 1659 O O . GLY A 1 209 ? 12.125 -13.711 -1.433 1 95.38 209 GLY A O 1
ATOM 1660 N N . ARG A 1 210 ? 10.297 -12.703 -2.174 1 96.38 210 ARG A N 1
ATOM 1661 C CA . ARG A 1 210 ? 9.766 -13.773 -3.018 1 96.38 210 ARG A CA 1
ATOM 1662 C C . ARG A 1 210 ? 9.531 -13.273 -4.441 1 96.38 210 ARG A C 1
ATOM 1664 O O . ARG A 1 210 ? 8.852 -12.266 -4.645 1 96.38 210 ARG A O 1
ATOM 1671 N N . GLY A 1 211 ? 10.117 -13.969 -5.422 1 94.31 211 GLY A N 1
ATOM 1672 C CA . GLY A 1 211 ? 10.039 -13.5 -6.793 1 94.31 211 GLY A CA 1
ATOM 1673 C C . GLY A 1 211 ? 8.609 -13.266 -7.266 1 94.31 211 GLY A C 1
ATOM 1674 O O . GLY A 1 211 ? 7.816 -14.203 -7.336 1 94.31 211 GLY A O 1
ATOM 1675 N N . GLN A 1 212 ? 8.281 -12.039 -7.551 1 94 212 GLN A N 1
ATOM 1676 C CA . GLN A 1 212 ? 7 -11.539 -8.031 1 94 212 GLN A CA 1
ATOM 1677 C C . GLN A 1 212 ? 5.949 -11.547 -6.926 1 94 212 GLN A C 1
ATOM 1679 O O . GLN A 1 212 ? 5.238 -10.562 -6.727 1 94 212 GLN A O 1
ATOM 1684 N N . LEU A 1 213 ? 5.914 -12.594 -6.117 1 97.44 213 LEU A N 1
ATOM 1685 C CA . LEU A 1 213 ? 4.891 -12.734 -5.086 1 97.44 213 LEU A CA 1
ATOM 1686 C C . LEU A 1 213 ? 5.02 -11.641 -4.035 1 97.44 213 LEU A C 1
ATOM 1688 O O . LEU A 1 213 ? 4.016 -11.078 -3.59 1 97.44 213 LEU A O 1
ATOM 1692 N N . PHE A 1 214 ? 6.199 -11.328 -3.629 1 97.88 214 PHE A N 1
ATOM 1693 C CA . PHE A 1 214 ? 6.516 -10.305 -2.643 1 97.88 214 PHE A CA 1
ATOM 1694 C C . PHE A 1 214 ? 7.906 -9.727 -2.885 1 97.88 214 PHE A C 1
ATOM 1696 O O . PHE A 1 214 ? 8.867 -10.117 -2.215 1 97.88 214 PHE A O 1
ATOM 1703 N N . ASP A 1 215 ? 7.973 -8.859 -3.828 1 96.94 215 ASP A N 1
ATOM 1704 C CA . ASP A 1 215 ? 9.25 -8.273 -4.234 1 96.94 215 ASP A CA 1
ATOM 1705 C C . ASP A 1 215 ? 9.266 -6.766 -3.994 1 96.94 215 ASP A C 1
ATOM 1707 O O . ASP A 1 215 ? 8.594 -6.27 -3.088 1 96.94 215 ASP A O 1
ATOM 1711 N N . SER A 1 216 ? 1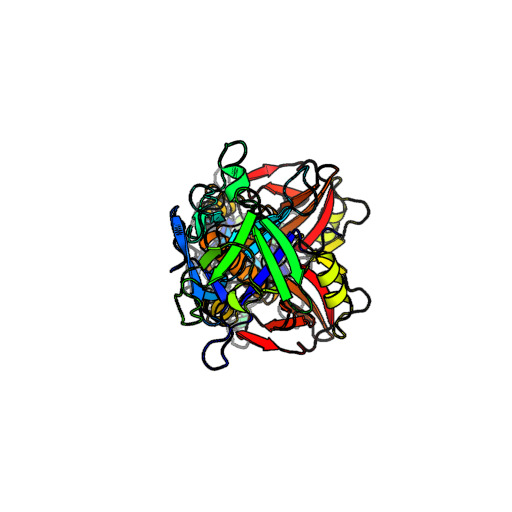0.094 -6 -4.695 1 97.25 216 SER A N 1
ATOM 1712 C CA . SER A 1 216 ? 10.398 -4.621 -4.328 1 97.25 216 SER A CA 1
ATOM 1713 C C . SER A 1 216 ? 9.133 -3.77 -4.27 1 97.25 216 SER A C 1
ATOM 1715 O O . SER A 1 216 ? 8.984 -2.932 -3.381 1 97.25 216 SER A O 1
ATOM 1717 N N . ASP A 1 217 ? 8.195 -3.945 -5.262 1 97.06 217 ASP A N 1
ATOM 1718 C CA . ASP A 1 217 ? 6.98 -3.141 -5.266 1 97.06 217 ASP A CA 1
ATOM 1719 C C . ASP A 1 217 ? 6.094 -3.477 -4.07 1 97.06 217 ASP A C 1
ATOM 1721 O O . ASP A 1 217 ? 5.484 -2.588 -3.473 1 97.06 217 ASP A O 1
ATOM 1725 N N . ASP A 1 218 ? 6.055 -4.77 -3.674 1 98.12 218 ASP A N 1
ATOM 1726 C CA . ASP A 1 218 ? 5.262 -5.168 -2.514 1 98.12 218 ASP A CA 1
ATOM 1727 C C . ASP A 1 218 ? 5.836 -4.57 -1.229 1 98.12 218 ASP A C 1
ATOM 1729 O O . ASP A 1 218 ? 5.086 -4.082 -0.38 1 98.12 218 ASP A O 1
ATOM 1733 N N . TYR A 1 219 ? 7.211 -4.633 -1.062 1 98.62 219 TYR A N 1
ATOM 1734 C CA . TYR A 1 219 ? 7.852 -4.004 0.087 1 98.62 219 TYR A CA 1
ATOM 1735 C C . TYR A 1 219 ? 7.457 -2.537 0.197 1 98.62 219 TYR A C 1
ATOM 1737 O O . TYR A 1 219 ? 7.078 -2.068 1.272 1 98.62 219 TYR A O 1
ATOM 1745 N N . ALA A 1 220 ? 7.574 -1.823 -0.923 1 98.69 220 ALA A N 1
ATOM 1746 C CA . ALA A 1 220 ? 7.32 -0.385 -0.943 1 98.69 220 ALA A CA 1
ATOM 1747 C C . ALA A 1 220 ? 5.855 -0.08 -0.639 1 98.69 220 ALA A C 1
ATOM 1749 O O . ALA A 1 220 ? 5.555 0.863 0.096 1 98.69 220 ALA A O 1
ATOM 1750 N N . ILE A 1 221 ? 4.914 -0.856 -1.206 1 98.62 221 ILE A N 1
ATOM 1751 C CA . ILE A 1 221 ? 3.484 -0.643 -1.014 1 98.62 221 ILE A CA 1
ATOM 1752 C C . ILE A 1 221 ? 3.109 -0.936 0.438 1 98.62 221 ILE A C 1
ATOM 1754 O O . ILE A 1 221 ? 2.336 -0.195 1.048 1 98.62 221 ILE A O 1
ATOM 1758 N N . VAL A 1 222 ? 3.652 -2.043 0.999 1 98.81 222 VAL A N 1
ATOM 1759 C CA . VAL A 1 222 ? 3.373 -2.391 2.389 1 98.81 222 VAL A CA 1
ATOM 1760 C C . VAL A 1 222 ? 3.861 -1.274 3.309 1 98.81 222 VAL A C 1
ATOM 1762 O O . VAL A 1 222 ? 3.156 -0.876 4.238 1 98.81 222 VAL A O 1
ATOM 1765 N N . LEU A 1 223 ? 5.027 -0.773 3.02 1 98.88 223 LEU A N 1
ATOM 1766 C CA . LEU A 1 223 ? 5.555 0.273 3.891 1 98.88 223 LEU A CA 1
ATOM 1767 C C . LEU A 1 223 ? 4.73 1.55 3.764 1 98.88 223 LEU A C 1
ATOM 1769 O O . LEU A 1 223 ? 4.496 2.244 4.754 1 98.88 223 LEU A O 1
ATOM 1773 N N . LYS A 1 224 ? 4.363 1.955 2.564 1 98.75 224 LYS A N 1
ATOM 1774 C CA . LYS A 1 224 ? 3.48 3.105 2.391 1 98.75 224 LYS A CA 1
ATOM 1775 C C . LYS A 1 224 ? 2.176 2.916 3.156 1 98.75 224 LYS A C 1
ATOM 1777 O O . LYS A 1 224 ? 1.67 3.855 3.775 1 98.75 224 LYS A O 1
ATOM 1782 N N . ALA A 1 225 ? 1.612 1.727 3.117 1 98.81 225 ALA A N 1
ATOM 1783 C CA . ALA A 1 225 ? 0.391 1.418 3.857 1 98.81 225 ALA A CA 1
ATOM 1784 C C . ALA A 1 225 ? 0.605 1.574 5.359 1 98.81 225 ALA A C 1
ATOM 1786 O O . ALA A 1 225 ? -0.269 2.078 6.066 1 98.81 225 ALA A O 1
ATOM 1787 N N . GLU A 1 226 ? 1.744 1.106 5.836 1 98.81 226 GLU A N 1
ATOM 1788 C CA . GLU A 1 226 ? 2.051 1.219 7.258 1 98.81 226 GLU A CA 1
ATOM 1789 C C . GLU A 1 226 ? 2.139 2.68 7.691 1 98.81 226 GLU A C 1
ATOM 1791 O O . GLU A 1 226 ? 1.725 3.031 8.797 1 98.81 226 GLU A O 1
ATOM 1796 N N . VAL A 1 227 ? 2.666 3.498 6.844 1 98.75 227 VAL A N 1
ATOM 1797 C CA . VAL A 1 227 ? 2.742 4.926 7.137 1 98.75 227 VAL A CA 1
ATOM 1798 C C . VAL A 1 227 ? 1.334 5.512 7.219 1 98.75 227 VAL A C 1
ATOM 1800 O O . VAL A 1 227 ? 1.027 6.277 8.141 1 98.75 227 VAL A O 1
ATOM 1803 N N . ALA A 1 228 ? 0.483 5.18 6.258 1 98.44 228 ALA A N 1
ATOM 1804 C CA . ALA A 1 228 ? -0.896 5.66 6.266 1 98.44 228 ALA A CA 1
ATOM 1805 C C . ALA A 1 228 ? -1.623 5.23 7.535 1 98.44 228 ALA A C 1
ATOM 1807 O O . ALA A 1 228 ? -2.312 6.031 8.164 1 98.44 228 ALA A O 1
ATOM 1808 N N . LYS A 1 229 ? -1.462 3.98 7.957 1 98.19 229 LYS A N 1
ATOM 1809 C CA . LYS A 1 229 ? -2.105 3.453 9.156 1 98.19 229 LYS A CA 1
ATOM 1810 C C . LYS A 1 229 ? -1.591 4.156 10.406 1 98.19 229 LYS A C 1
ATOM 1812 O O . LYS A 1 229 ? -2.361 4.434 11.328 1 98.19 229 LYS A O 1
ATOM 1817 N N . TRP A 1 230 ? -0.298 4.387 10.391 1 98.25 230 TRP A N 1
ATOM 1818 C CA . TRP A 1 230 ? 0.258 5.125 11.516 1 98.25 230 TRP A CA 1
ATOM 1819 C C . TRP A 1 230 ? -0.372 6.512 11.617 1 98.25 230 TRP A C 1
ATOM 1821 O O . TRP A 1 230 ? -0.711 6.965 12.719 1 98.25 230 TRP A O 1
ATOM 1831 N N . GLY A 1 231 ? -0.49 7.168 10.5 1 97.88 231 GLY A N 1
ATOM 1832 C CA . GLY A 1 231 ? -1.041 8.516 10.469 1 97.88 231 GLY A CA 1
ATOM 1833 C C . GLY A 1 231 ? -2.424 8.609 11.086 1 97.88 231 GLY A C 1
ATOM 1834 O O . GLY A 1 231 ? -2.66 9.438 11.969 1 97.88 231 GLY A O 1
ATOM 1835 N N . ILE A 1 232 ? -3.334 7.77 10.625 1 97.31 232 ILE A N 1
ATOM 1836 C CA . ILE A 1 232 ? -4.715 7.848 11.078 1 97.31 232 ILE A CA 1
ATOM 1837 C C . ILE A 1 232 ? -4.797 7.449 12.555 1 97.31 232 ILE A C 1
ATOM 1839 O O . ILE A 1 232 ? -5.68 7.906 13.281 1 97.31 232 ILE A O 1
ATOM 1843 N N . ALA A 1 233 ? -3.85 6.66 13.062 1 96.56 233 ALA A N 1
ATOM 1844 C CA . ALA A 1 233 ? -3.836 6.219 14.453 1 96.56 233 ALA A CA 1
ATOM 1845 C C . ALA A 1 233 ? -3.275 7.305 15.367 1 96.56 233 ALA A C 1
ATOM 1847 O O . ALA A 1 233 ? -3.576 7.332 16.562 1 96.56 233 ALA A O 1
ATOM 1848 N N . ASN A 1 234 ? -2.48 8.273 14.82 1 96.56 234 ASN A N 1
ATOM 1849 C CA . ASN A 1 234 ? -1.673 9.094 15.719 1 96.56 234 ASN A CA 1
ATOM 1850 C C . ASN A 1 234 ? -1.959 10.578 15.523 1 96.56 234 ASN A C 1
ATOM 1852 O O . ASN A 1 234 ? -1.617 11.398 16.391 1 96.56 234 ASN A O 1
ATOM 1856 N N . LEU A 1 235 ? -2.494 10.992 14.445 1 97.5 235 LEU A N 1
ATOM 1857 C CA . LEU A 1 235 ? -2.754 12.398 14.156 1 97.5 235 LEU A CA 1
ATOM 1858 C C . LEU A 1 235 ? -4.254 12.656 14.023 1 97.5 235 LEU A C 1
ATOM 1860 O O . LEU A 1 235 ? -4.953 11.93 13.32 1 97.5 235 LEU A O 1
ATOM 1864 N N . LEU A 1 236 ? -4.73 13.719 14.664 1 96.94 236 LEU A N 1
ATOM 1865 C CA . LEU A 1 236 ? -6.176 13.898 14.773 1 96.94 236 LEU A CA 1
ATOM 1866 C C . LEU A 1 236 ? -6.652 15.039 13.883 1 96.94 236 LEU A C 1
ATOM 1868 O O . LEU A 1 236 ? -7.855 15.234 13.703 1 96.94 236 LEU A O 1
ATOM 1872 N N . ALA A 1 237 ? -5.73 15.805 13.281 1 97.06 237 ALA A N 1
ATOM 1873 C CA . ALA A 1 237 ? -6.125 16.797 12.289 1 97.06 237 ALA A CA 1
ATOM 1874 C C . ALA A 1 237 ? -6.23 16.188 10.898 1 97.06 237 ALA A C 1
ATOM 1876 O O . ALA A 1 237 ? -5.566 15.188 10.602 1 97.06 237 ALA A O 1
ATOM 1877 N N . ASP A 1 238 ? -7.066 16.781 10.055 1 96.25 238 ASP A N 1
ATOM 1878 C CA . ASP A 1 238 ? -7.246 16.375 8.664 1 96.25 238 ASP A CA 1
ATOM 1879 C C . ASP A 1 238 ? -6.625 17.391 7.703 1 96.25 238 ASP A C 1
ATOM 1881 O O . ASP A 1 238 ? -5.812 18.219 8.117 1 96.25 238 ASP A O 1
ATOM 1885 N N . ASP A 1 239 ? -6.816 17.188 6.414 1 95.75 239 ASP A N 1
ATOM 1886 C CA . ASP A 1 239 ? -6.566 18.141 5.336 1 95.75 239 ASP A CA 1
ATOM 1887 C C . ASP A 1 239 ? -5.09 18.172 4.957 1 95.75 239 ASP A C 1
ATOM 1889 O O . ASP A 1 239 ? -4.609 19.156 4.383 1 95.75 239 ASP A O 1
ATOM 1893 N N . PHE A 1 240 ? -4.367 17.188 5.344 1 97.44 240 PHE A N 1
ATOM 1894 C CA . PHE A 1 240 ? -3.02 16.969 4.836 1 97.44 240 PHE A CA 1
ATOM 1895 C C . PHE A 1 240 ? -2.703 15.477 4.777 1 97.44 240 PHE A C 1
ATOM 1897 O O . PHE A 1 240 ? -3.365 14.672 5.43 1 97.44 240 PHE A O 1
ATOM 1904 N N . GLY A 1 241 ? -1.74 15.094 3.957 1 97.56 241 GLY A N 1
ATOM 1905 C CA . GLY A 1 241 ? -1.229 13.734 3.883 1 97.56 241 GLY A CA 1
ATOM 1906 C C . GLY A 1 241 ? 0.202 13.609 4.367 1 97.56 241 GLY A C 1
ATOM 1907 O O . GLY A 1 241 ? 0.862 14.617 4.641 1 97.56 241 GLY A O 1
ATOM 1908 N N . LEU A 1 242 ? 0.598 12.406 4.605 1 98.25 242 LEU A N 1
ATOM 1909 C CA . LEU A 1 242 ? 1.981 12.109 4.957 1 98.25 242 LEU A CA 1
ATOM 1910 C C . LEU A 1 242 ? 2.793 11.75 3.717 1 98.25 242 LEU A C 1
ATOM 1912 O O . LEU A 1 242 ? 2.404 10.867 2.953 1 98.25 242 LEU A O 1
ATOM 1916 N N . LEU A 1 243 ? 3.859 12.445 3.521 1 98.38 243 LEU A N 1
ATOM 1917 C CA . LEU A 1 243 ? 4.68 12.148 2.352 1 98.38 243 LEU A CA 1
ATOM 1918 C C . LEU A 1 243 ? 5.504 10.891 2.566 1 98.38 243 LEU A C 1
ATOM 1920 O O . LEU A 1 243 ? 6.453 10.891 3.357 1 98.38 243 LEU A O 1
ATOM 1924 N N . TRP A 1 244 ? 5.148 9.891 1.962 1 98.62 244 TRP A N 1
ATOM 1925 C CA . TRP A 1 244 ? 5.855 8.625 1.809 1 98.62 244 TRP A CA 1
ATOM 1926 C C . TRP A 1 244 ? 5.547 7.984 0.458 1 98.62 244 TRP A C 1
ATOM 1928 O O . TRP A 1 244 ? 4.672 7.121 0.358 1 98.62 244 TRP A O 1
ATOM 1938 N N . GLY A 1 245 ? 6.289 8.398 -0.521 1 98.38 245 GLY A N 1
ATOM 1939 C CA . GLY A 1 245 ? 5.938 8.086 -1.897 1 98.38 245 GLY A CA 1
ATOM 1940 C C . GLY A 1 245 ? 6.457 6.734 -2.354 1 98.38 245 GLY A C 1
ATOM 1941 O O . GLY A 1 245 ? 7.297 6.129 -1.684 1 98.38 245 GLY A O 1
ATOM 1942 N N . LEU A 1 246 ? 5.871 6.273 -3.438 1 98.12 246 LEU A N 1
ATOM 1943 C CA . LEU A 1 246 ? 6.328 5.129 -4.211 1 98.12 246 LEU A CA 1
ATOM 1944 C C . LEU A 1 246 ? 7.062 5.578 -5.469 1 98.12 246 LEU A C 1
ATOM 1946 O O . LEU A 1 246 ? 6.59 6.469 -6.18 1 98.12 246 LEU A O 1
ATOM 1950 N N . MET A 1 247 ? 8.188 4.984 -5.648 1 98 247 MET A N 1
ATOM 1951 C CA . MET A 1 247 ? 8.945 5.238 -6.867 1 98 247 MET A CA 1
ATOM 1952 C C . MET A 1 247 ? 9.211 3.938 -7.621 1 98 247 MET A C 1
ATOM 1954 O O . MET A 1 247 ? 9.688 2.963 -7.035 1 98 247 MET A O 1
ATOM 1958 N N . PHE A 1 248 ? 8.797 3.877 -8.867 1 97.94 248 PHE A N 1
ATOM 1959 C CA . PHE A 1 248 ? 9.07 2.75 -9.75 1 97.94 248 PHE A CA 1
ATOM 1960 C C . PHE A 1 248 ? 10.148 3.105 -10.766 1 97.94 248 PHE A C 1
ATOM 1962 O O . PHE A 1 248 ? 10.055 4.129 -11.445 1 97.94 248 PHE A O 1
ATOM 1969 N N . SER A 1 249 ? 11.133 2.256 -10.844 1 98 249 SER A N 1
ATOM 1970 C CA . SER A 1 249 ? 12.328 2.576 -11.609 1 98 249 SER A CA 1
ATOM 1971 C C . SER A 1 249 ? 12.828 1.363 -12.391 1 98 249 SER A C 1
ATOM 1973 O O . SER A 1 249 ? 12.305 0.259 -12.234 1 98 249 SER A O 1
ATOM 1975 N N . ARG A 1 250 ? 13.703 1.63 -13.305 1 97.06 250 ARG A N 1
ATOM 1976 C CA . ARG A 1 250 ? 14.273 0.549 -14.102 1 97.06 250 ARG A CA 1
ATOM 1977 C C . ARG A 1 250 ? 15.711 0.865 -14.5 1 97.06 250 ARG A C 1
ATOM 1979 O O . ARG A 1 250 ? 16.125 2.029 -14.5 1 97.06 250 ARG A O 1
ATOM 1986 N N . ASN A 1 251 ? 16.453 -0.1 -14.703 1 96.25 251 ASN A N 1
ATOM 1987 C CA . ASN A 1 251 ? 17.75 -0.054 -15.352 1 96.25 251 ASN A CA 1
ATOM 1988 C C . ASN A 1 251 ? 18 -1.289 -16.219 1 96.25 251 ASN A C 1
ATOM 1990 O O . ASN A 1 251 ? 17.047 -1.991 -16.578 1 96.25 251 ASN A O 1
ATOM 1994 N N . ASP A 1 252 ? 19.188 -1.593 -16.656 1 94.56 252 ASP A N 1
ATOM 1995 C CA . ASP A 1 252 ? 19.5 -2.689 -17.562 1 94.56 252 ASP A CA 1
ATOM 1996 C C . ASP A 1 252 ? 19.234 -4.043 -16.906 1 94.56 252 ASP A C 1
ATOM 1998 O O . ASP A 1 252 ? 19 -5.035 -17.594 1 94.56 252 ASP A O 1
ATOM 2002 N N . ASP A 1 253 ? 19.219 -3.992 -15.594 1 92.06 253 ASP A N 1
ATOM 2003 C CA . ASP A 1 253 ? 19.109 -5.25 -14.867 1 92.06 253 ASP A CA 1
ATOM 2004 C C . ASP A 1 253 ? 17.656 -5.562 -14.531 1 92.06 253 ASP A C 1
ATOM 2006 O O . ASP A 1 253 ? 17.312 -6.688 -14.156 1 92.06 253 ASP A O 1
ATOM 2010 N N . GLY A 1 254 ? 16.844 -4.574 -14.602 1 93.19 254 GLY A N 1
ATOM 2011 C CA . GLY A 1 254 ? 15.445 -4.82 -14.305 1 93.19 254 GLY A CA 1
ATOM 2012 C C . GLY A 1 254 ? 14.758 -3.641 -13.641 1 93.19 254 GLY A C 1
ATOM 2013 O O . GLY A 1 254 ? 15.164 -2.494 -13.828 1 93.19 254 GLY A O 1
ATOM 2014 N N . ALA A 1 255 ? 13.688 -3.934 -13.023 1 94.56 255 ALA A N 1
ATOM 2015 C CA . ALA A 1 255 ? 12.875 -2.906 -12.383 1 94.56 255 ALA A CA 1
ATOM 2016 C C . ALA A 1 255 ? 13.047 -2.947 -10.867 1 94.56 255 ALA A C 1
ATOM 2018 O O . ALA A 1 255 ? 13.391 -3.986 -10.297 1 94.56 255 ALA A O 1
ATOM 2019 N N . LEU A 1 256 ? 12.922 -1.842 -10.25 1 97 256 LEU A N 1
ATOM 2020 C CA . LEU A 1 256 ? 13.008 -1.708 -8.797 1 97 256 LEU A CA 1
ATOM 2021 C C . LEU A 1 256 ? 12.031 -0.652 -8.289 1 97 256 LEU A C 1
ATOM 2023 O O . LEU A 1 256 ? 11.922 0.426 -8.875 1 97 256 LEU A O 1
ATOM 2027 N N . ALA A 1 257 ? 11.305 -0.987 -7.266 1 98 257 ALA A N 1
ATOM 2028 C CA . ALA A 1 257 ? 10.422 -0.037 -6.586 1 98 257 ALA A CA 1
ATOM 2029 C C . ALA A 1 257 ? 10.922 0.259 -5.176 1 98 257 ALA A C 1
ATOM 2031 O O . ALA A 1 257 ? 11.477 -0.618 -4.508 1 98 257 ALA A O 1
ATOM 2032 N N . TYR A 1 258 ? 10.812 1.425 -4.746 1 98.62 258 TYR A N 1
ATOM 2033 C CA . TYR A 1 258 ? 11.227 1.864 -3.42 1 98.62 258 TYR A CA 1
ATOM 2034 C C . TYR A 1 258 ? 10.422 3.078 -2.971 1 98.62 258 TYR A C 1
ATOM 2036 O O . TYR A 1 258 ? 9.508 3.521 -3.676 1 98.62 258 TYR A O 1
ATOM 2044 N N . ASN A 1 259 ? 10.625 3.516 -1.737 1 98.88 259 ASN A N 1
ATOM 2045 C CA . ASN A 1 259 ? 9.914 4.672 -1.205 1 98.88 259 ASN A CA 1
ATOM 2046 C C . ASN A 1 259 ? 10.773 5.934 -1.259 1 98.88 259 ASN A C 1
ATOM 2048 O O . ASN A 1 259 ? 11.977 5.859 -1.51 1 98.88 259 ASN A O 1
ATOM 2052 N N . PHE A 1 260 ? 10.094 7.055 -1.149 1 98.69 260 PHE A N 1
ATOM 2053 C CA . PHE A 1 260 ? 10.844 8.305 -1.091 1 98.69 260 PHE A CA 1
ATOM 2054 C C . PHE A 1 260 ? 10.094 9.352 -0.271 1 98.69 260 PHE A C 1
ATOM 2056 O O . PHE A 1 260 ? 8.898 9.203 -0.022 1 98.69 260 PHE A O 1
ATOM 2063 N N . TYR A 1 261 ? 10.773 10.25 0.246 1 98.31 261 TYR A N 1
ATOM 2064 C CA . TYR A 1 261 ? 10.273 11.453 0.904 1 98.31 261 TYR A CA 1
ATOM 2065 C C . TYR A 1 261 ? 11.219 12.633 0.676 1 98.31 261 TYR A C 1
ATOM 2067 O O . TYR A 1 261 ? 12 12.633 -0.279 1 98.31 261 TYR A O 1
ATOM 2075 N N . LEU A 1 262 ? 11.07 13.742 1.389 1 97.94 262 LEU A N 1
ATOM 2076 C CA . LEU A 1 262 ? 11.953 14.891 1.241 1 97.94 262 LEU A CA 1
ATOM 2077 C C . LEU A 1 262 ? 12.875 15.023 2.447 1 97.94 262 LEU A C 1
ATOM 2079 O O . LEU A 1 262 ? 12.531 14.602 3.553 1 97.94 262 LEU A O 1
ATOM 2083 N N . ASN A 1 263 ? 14.008 15.648 2.238 1 96.62 263 ASN A N 1
ATOM 2084 C CA . ASN A 1 263 ? 14.969 15.914 3.299 1 96.62 263 ASN A CA 1
ATOM 2085 C C . ASN A 1 263 ? 14.461 16.969 4.273 1 96.62 263 ASN A C 1
ATOM 2087 O O . ASN A 1 263 ? 13.32 17.422 4.16 1 96.62 263 ASN A O 1
ATOM 2091 N N . GLU A 1 264 ? 15.234 17.328 5.238 1 92.19 264 GLU A N 1
ATOM 2092 C CA . GLU A 1 264 ? 14.844 18.234 6.312 1 92.19 264 GLU A CA 1
ATOM 2093 C C . GLU A 1 264 ? 14.5 19.625 5.766 1 92.19 264 GLU A C 1
ATOM 2095 O O . GLU A 1 264 ? 13.609 20.297 6.281 1 92.19 264 GLU A O 1
ATOM 2100 N N . ASP A 1 265 ? 15.195 20.047 4.703 1 94.75 265 ASP A N 1
ATOM 2101 C CA . ASP A 1 265 ? 14.969 21.344 4.098 1 94.75 265 ASP A CA 1
ATOM 2102 C C . ASP A 1 265 ? 13.773 21.312 3.148 1 94.75 265 ASP A C 1
ATOM 2104 O O . ASP A 1 265 ? 13.367 22.359 2.613 1 94.75 265 ASP A O 1
ATOM 2108 N N . LEU A 1 266 ? 13.258 20.141 2.854 1 97.06 266 LEU A N 1
ATOM 2109 C CA . LEU A 1 266 ? 12.078 19.906 2.033 1 97.06 266 LEU A CA 1
ATOM 2110 C C . LEU A 1 266 ? 12.305 20.375 0.602 1 97.06 266 LEU A C 1
ATOM 2112 O O . LEU A 1 266 ? 11.406 20.953 -0.012 1 97.06 266 LEU A O 1
ATOM 2116 N N . ASP A 1 267 ? 13.477 20.203 0.109 1 97.12 267 ASP A N 1
ATOM 2117 C CA . ASP A 1 267 ? 13.75 20.688 -1.238 1 97.12 267 ASP A CA 1
ATOM 2118 C C . ASP A 1 267 ? 14.477 19.641 -2.07 1 97.12 267 ASP A C 1
ATOM 2120 O O . ASP A 1 267 ? 14.867 19.891 -3.209 1 97.12 267 ASP A O 1
ATOM 2124 N N . THR A 1 268 ? 14.719 18.438 -1.407 1 97.5 268 THR A N 1
ATOM 2125 C CA . THR A 1 268 ? 15.43 17.359 -2.088 1 97.5 268 THR A CA 1
ATOM 2126 C C . THR A 1 268 ? 14.789 16.016 -1.787 1 97.5 268 THR A C 1
ATOM 2128 O O . THR A 1 268 ? 14.43 15.734 -0.643 1 97.5 268 THR A O 1
ATOM 2131 N N . VAL A 1 269 ? 14.727 15.172 -2.846 1 98 269 VAL A N 1
ATOM 2132 C CA . VAL A 1 269 ? 14.18 13.828 -2.691 1 98 269 VAL A CA 1
ATOM 2133 C C . VAL A 1 269 ? 15.195 12.938 -1.979 1 98 269 VAL A C 1
ATOM 2135 O O . VAL A 1 269 ? 16.391 12.984 -2.279 1 98 269 VAL A O 1
ATOM 2138 N N . VAL A 1 270 ? 14.727 12.195 -1.023 1 98.19 270 VAL A N 1
ATOM 2139 C CA . VAL A 1 270 ? 15.477 11.141 -0.352 1 98.19 270 VAL A CA 1
ATOM 2140 C C . VAL A 1 270 ? 14.828 9.781 -0.63 1 98.19 270 VAL A C 1
ATOM 2142 O O . VAL A 1 270 ? 13.625 9.609 -0.432 1 98.19 270 VAL A O 1
ATOM 2145 N N . PHE A 1 271 ? 15.641 8.883 -1.129 1 98.69 271 PHE A N 1
ATOM 2146 C CA . PHE A 1 271 ? 15.125 7.551 -1.412 1 98.69 271 PHE A CA 1
ATOM 2147 C C . PHE A 1 271 ? 15.266 6.645 -0.197 1 98.69 271 PHE A C 1
ATOM 2149 O O . PHE A 1 271 ? 16.234 6.77 0.566 1 98.69 271 PHE A O 1
ATOM 2156 N N . PHE A 1 272 ? 14.305 5.766 0.01 1 98.75 272 PHE A N 1
ATOM 2157 C CA . PHE A 1 272 ? 14.32 4.793 1.094 1 98.75 272 PHE A CA 1
ATOM 2158 C C . PHE A 1 272 ? 14.133 3.381 0.553 1 98.75 272 PHE A C 1
ATOM 2160 O O . PHE A 1 272 ? 13.117 3.08 -0.079 1 98.75 272 PHE A O 1
ATOM 2167 N N . ASP A 1 273 ? 15.094 2.551 0.769 1 98.19 273 ASP A N 1
ATOM 2168 C CA . ASP A 1 273 ? 15.023 1.147 0.379 1 98.19 273 ASP A CA 1
ATOM 2169 C C . ASP A 1 273 ? 14.281 0.323 1.432 1 98.19 273 ASP A C 1
ATOM 2171 O O . ASP A 1 273 ? 14.836 0.029 2.494 1 98.19 273 ASP A O 1
ATOM 2175 N N . PRO A 1 274 ? 13.031 -0.089 1.145 1 98.38 274 PRO A N 1
ATOM 2176 C CA . PRO A 1 274 ? 12.266 -0.809 2.162 1 98.38 274 PRO A CA 1
ATOM 2177 C C . PRO A 1 274 ? 12.781 -2.227 2.398 1 98.38 274 PRO A C 1
ATOM 2179 O O . PRO A 1 274 ? 12.383 -2.879 3.367 1 98.38 274 PRO A O 1
ATOM 2182 N N . TYR A 1 275 ? 13.625 -2.758 1.577 1 96.19 275 TYR A N 1
ATOM 2183 C CA . TYR A 1 275 ? 14.234 -4.07 1.754 1 96.19 275 TYR A CA 1
ATOM 2184 C C . TYR A 1 275 ? 15.312 -4.031 2.834 1 96.19 275 TYR A C 1
ATOM 2186 O O . TYR A 1 275 ? 15.383 -4.926 3.678 1 96.19 275 TYR A O 1
ATOM 2194 N N . THR A 1 276 ? 16.125 -2.947 2.834 1 96.12 276 THR A N 1
ATOM 2195 C CA . THR A 1 276 ? 17.266 -2.869 3.734 1 96.12 276 THR A CA 1
ATOM 2196 C C . THR A 1 276 ? 16.969 -1.936 4.906 1 96.12 276 THR A C 1
ATOM 2198 O O . THR A 1 276 ? 17.656 -1.994 5.938 1 96.12 276 THR A O 1
ATOM 2201 N N . GLY A 1 277 ? 16.031 -1.008 4.762 1 97.31 277 GLY A N 1
ATOM 2202 C CA . GLY A 1 277 ? 15.75 -0.003 5.773 1 97.31 277 GLY A CA 1
ATOM 2203 C C . GLY A 1 277 ? 16.703 1.177 5.73 1 97.31 277 GLY A C 1
ATOM 2204 O O . GLY A 1 277 ? 16.859 1.886 6.727 1 97.31 277 GLY A O 1
ATOM 2205 N N . GLU A 1 278 ? 17.312 1.361 4.535 1 97.38 278 GLU A N 1
ATOM 2206 C CA . GLU A 1 278 ? 18.344 2.395 4.438 1 97.38 278 GLU A CA 1
ATOM 2207 C C . GLU A 1 278 ? 17.891 3.545 3.545 1 97.38 278 GLU A C 1
ATOM 2209 O O . GLU A 1 278 ? 17.188 3.326 2.553 1 97.38 278 GLU A O 1
ATOM 2214 N N . GLU A 1 279 ? 18.328 4.73 3.871 1 97.81 279 GLU A N 1
ATOM 2215 C CA . GLU A 1 279 ? 18.219 5.895 3 1 97.81 279 GLU A CA 1
ATOM 2216 C C . GLU A 1 279 ? 19.344 5.93 1.972 1 97.81 279 GLU A C 1
ATOM 2218 O O . GLU A 1 279 ? 20.484 5.602 2.287 1 97.81 279 GLU A O 1
ATOM 2223 N N . LYS A 1 280 ? 18.938 6.324 0.781 1 96.88 280 LYS A N 1
ATOM 2224 C CA . LYS A 1 280 ? 19.922 6.406 -0.3 1 96.88 280 LYS A CA 1
ATOM 2225 C C . LYS A 1 280 ? 19.734 7.684 -1.116 1 96.88 280 LYS A C 1
ATOM 2227 O O . LYS A 1 280 ? 18.609 8.133 -1.326 1 96.88 280 LYS A O 1
ATOM 2232 N N . ALA A 1 281 ? 20.828 8.266 -1.567 1 94.81 281 ALA A N 1
ATOM 2233 C CA . ALA A 1 281 ? 20.781 9.43 -2.455 1 94.81 281 ALA A CA 1
ATOM 2234 C C . ALA A 1 281 ? 20.578 9 -3.906 1 94.81 281 ALA A C 1
ATOM 2236 O O . ALA A 1 281 ? 20.094 9.773 -4.73 1 94.81 281 ALA A O 1
ATOM 2237 N N . ASP A 1 282 ? 20.984 7.797 -4.148 1 96.81 282 ASP A N 1
ATOM 2238 C CA . ASP A 1 282 ? 20.922 7.195 -5.477 1 96.81 282 ASP A CA 1
ATOM 2239 C C . ASP A 1 282 ? 20.656 5.695 -5.387 1 96.81 282 ASP A C 1
ATOM 2241 O O . ASP A 1 282 ? 21.422 4.965 -4.758 1 96.81 282 ASP A O 1
ATOM 2245 N N . MET A 1 283 ? 19.609 5.188 -6.074 1 97.25 283 MET A N 1
ATOM 2246 C CA . MET A 1 283 ? 19.25 3.773 -6.031 1 97.25 283 MET A CA 1
ATOM 2247 C C . MET A 1 283 ? 19.922 3.006 -7.164 1 97.25 283 MET A C 1
ATOM 2249 O O . MET A 1 283 ? 19.875 1.774 -7.195 1 97.25 283 MET A O 1
ATOM 2253 N N . GLY A 1 284 ? 20.547 3.766 -8.062 1 97.19 284 GLY A N 1
ATOM 2254 C CA . GLY A 1 284 ? 21.172 3.131 -9.211 1 97.19 284 GLY A CA 1
ATOM 2255 C C . GLY A 1 284 ? 20.203 2.783 -10.32 1 97.19 284 GLY A C 1
ATOM 2256 O O . GLY A 1 284 ? 20.5 1.959 -11.18 1 97.19 284 GLY A O 1
ATOM 2257 N N . TYR A 1 285 ? 18.984 3.219 -10.281 1 97.75 285 TYR A N 1
ATOM 2258 C CA . TYR A 1 285 ? 17.906 3.041 -11.258 1 97.75 285 TYR A CA 1
ATOM 2259 C C . TYR A 1 285 ? 17.391 4.387 -11.734 1 97.75 285 TYR A C 1
ATOM 2261 O O . TYR A 1 285 ? 17.656 5.422 -11.125 1 97.75 285 TYR A O 1
ATOM 2269 N N . LYS A 1 286 ? 16.688 4.438 -12.836 1 98.06 286 LYS A N 1
ATOM 2270 C CA . LYS A 1 286 ? 15.984 5.617 -13.336 1 98.06 286 LYS A CA 1
ATOM 2271 C C . LYS A 1 286 ? 14.477 5.488 -13.125 1 98.06 286 LYS A C 1
ATOM 2273 O O . LYS A 1 286 ? 13.852 4.539 -13.602 1 98.06 286 LYS A O 1
ATOM 2278 N N . ALA A 1 287 ? 13.969 6.453 -12.383 1 98.06 287 ALA A N 1
ATOM 2279 C CA . ALA A 1 287 ? 12.547 6.418 -12.039 1 98.06 287 ALA A CA 1
ATOM 2280 C C . ALA A 1 287 ? 11.68 6.766 -13.242 1 98.06 287 ALA A C 1
ATOM 2282 O O . ALA A 1 287 ? 11.93 7.758 -13.93 1 98.06 287 ALA A O 1
ATOM 2283 N N . TYR A 1 288 ? 10.664 5.938 -13.547 1 96.94 288 TYR A N 1
ATOM 2284 C CA . TYR A 1 288 ? 9.742 6.25 -14.633 1 96.94 288 TYR A CA 1
ATOM 2285 C C . TYR A 1 288 ? 8.375 6.652 -14.094 1 96.94 288 TYR A C 1
ATOM 2287 O O . TYR A 1 288 ? 7.543 7.191 -14.828 1 96.94 288 TYR A O 1
ATOM 2295 N N . MET A 1 289 ? 8.164 6.418 -12.82 1 96.69 289 MET A N 1
ATOM 2296 C CA . MET A 1 289 ? 6.863 6.77 -12.258 1 96.69 289 MET A CA 1
ATOM 2297 C C . MET A 1 289 ? 6.961 6.98 -10.758 1 96.69 289 MET A C 1
ATOM 2299 O O . MET A 1 289 ? 7.668 6.246 -10.062 1 96.69 289 MET A O 1
ATOM 2303 N N . ALA A 1 290 ? 6.254 7.941 -10.266 1 97.31 290 ALA A N 1
ATOM 2304 C CA . ALA A 1 290 ? 6.129 8.18 -8.828 1 97.31 290 ALA A CA 1
ATOM 2305 C C . ALA A 1 290 ? 4.668 8.359 -8.422 1 97.31 290 ALA A C 1
ATOM 2307 O O . ALA A 1 290 ? 3.889 8.977 -9.148 1 97.31 290 ALA A O 1
ATOM 2308 N N . LEU A 1 291 ? 4.289 7.762 -7.363 1 96.81 291 LEU A N 1
ATOM 2309 C CA . LEU A 1 291 ? 2.992 7.938 -6.715 1 96.81 291 LEU A CA 1
ATOM 2310 C C . LEU A 1 291 ? 3.164 8.453 -5.289 1 96.81 291 LEU A C 1
ATOM 2312 O O . LEU A 1 291 ? 3.854 7.836 -4.477 1 96.81 291 LEU A O 1
ATOM 2316 N N . TYR A 1 292 ? 2.506 9.617 -4.977 1 95.38 292 TYR A N 1
ATOM 2317 C CA . TYR A 1 292 ? 2.764 10.203 -3.664 1 95.38 292 TYR A CA 1
ATOM 2318 C C . TYR A 1 292 ? 1.574 11.031 -3.189 1 95.38 292 TYR A C 1
ATOM 2320 O O . TYR A 1 292 ? 0.75 11.461 -3.998 1 95.38 292 TYR A O 1
ATOM 2328 N N . MET B 1 1 ? 5.77 -23 -29.359 1 40.38 1 MET B N 1
ATOM 2329 C CA . MET B 1 1 ? 5.023 -24.172 -28.922 1 40.38 1 MET B CA 1
ATOM 2330 C C . MET B 1 1 ? 4.836 -24.172 -27.406 1 40.38 1 MET B C 1
ATOM 2332 O O . MET B 1 1 ? 4.379 -25.172 -26.844 1 40.38 1 MET B O 1
ATOM 2336 N N . ALA B 1 2 ? 5.758 -23.5 -26.625 1 56.59 2 ALA B N 1
ATOM 2337 C CA . ALA B 1 2 ? 5.785 -23.656 -25.172 1 56.59 2 ALA B CA 1
ATOM 2338 C C . ALA B 1 2 ? 4.48 -23.172 -24.547 1 56.59 2 ALA B C 1
ATOM 2340 O O . ALA B 1 2 ? 4.473 -22.203 -23.797 1 56.59 2 ALA B O 1
ATOM 2341 N N . PHE B 1 3 ? 3.324 -23.891 -25.047 1 67.56 3 PHE B N 1
ATOM 2342 C CA . PHE B 1 3 ? 1.921 -23.5 -24.953 1 67.56 3 PHE B CA 1
ATOM 2343 C C . PHE B 1 3 ? 1.475 -23.484 -23.484 1 67.56 3 PHE B C 1
ATOM 2345 O O . PHE B 1 3 ? 0.671 -22.641 -23.094 1 67.56 3 PHE B O 1
ATOM 2352 N N . PHE B 1 4 ? 2.215 -24.297 -22.641 1 78.38 4 PHE B N 1
ATOM 2353 C CA . PHE B 1 4 ? 1.657 -24.406 -21.297 1 78.38 4 PHE B CA 1
ATOM 2354 C C . PHE B 1 4 ? 2.555 -23.719 -20.281 1 78.38 4 PHE B C 1
ATOM 2356 O O . PHE B 1 4 ? 2.191 -23.594 -19.109 1 78.38 4 PHE B O 1
ATOM 2363 N N . ALA B 1 5 ? 3.572 -23.078 -20.719 1 86.75 5 ALA B N 1
ATOM 2364 C CA . ALA B 1 5 ? 4.594 -22.719 -19.734 1 86.75 5 ALA B CA 1
ATOM 2365 C C . ALA B 1 5 ? 4.305 -21.359 -19.125 1 86.75 5 ALA B C 1
ATOM 2367 O O . ALA B 1 5 ? 3.729 -20.484 -19.781 1 86.75 5 ALA B O 1
ATOM 2368 N N . ASN B 1 6 ? 4.773 -21.312 -17.859 1 91.31 6 ASN B N 1
ATOM 2369 C CA . ASN B 1 6 ? 4.785 -20.109 -17.047 1 91.31 6 ASN B CA 1
ATOM 2370 C C . ASN B 1 6 ? 3.381 -19.547 -16.859 1 91.31 6 ASN B C 1
ATOM 2372 O O . ASN B 1 6 ? 3.15 -18.359 -17.031 1 91.31 6 ASN B O 1
ATOM 2376 N N . GLN B 1 7 ? 2.467 -20.531 -16.688 1 96.44 7 GLN B N 1
ATOM 2377 C CA . GLN B 1 7 ? 1.078 -20.25 -16.344 1 96.44 7 GLN B CA 1
ATOM 2378 C C . GLN B 1 7 ? 0.619 -21.125 -15.172 1 96.44 7 GLN B C 1
ATOM 2380 O O . GLN B 1 7 ? 1.287 -22.094 -14.82 1 96.44 7 GLN B O 1
ATOM 2385 N N . ILE B 1 8 ? -0.45 -20.688 -14.586 1 98.06 8 ILE B N 1
ATOM 2386 C CA . ILE B 1 8 ? -1.058 -21.453 -13.508 1 98.06 8 ILE B CA 1
ATOM 2387 C C . ILE B 1 8 ? -2.318 -22.156 -14.023 1 98.06 8 ILE B C 1
ATOM 2389 O O . ILE B 1 8 ? -3.133 -21.531 -14.711 1 98.06 8 ILE B O 1
ATOM 2393 N N . TYR B 1 9 ? -2.436 -23.484 -13.648 1 97.44 9 TYR B N 1
ATOM 2394 C CA . TYR B 1 9 ? -3.543 -24.281 -14.148 1 97.44 9 TYR B CA 1
ATOM 2395 C C . TYR B 1 9 ? -4.25 -25.016 -13.016 1 97.44 9 TYR B C 1
ATOM 2397 O O . TYR B 1 9 ? -3.623 -25.375 -12.016 1 97.44 9 TYR B O 1
ATOM 2405 N N . THR B 1 10 ? -5.574 -25.203 -13.219 1 96.94 10 THR B N 1
ATOM 2406 C CA . THR B 1 10 ? -6.234 -26.359 -12.617 1 96.94 10 THR B CA 1
ATOM 2407 C C . THR B 1 10 ? -6.219 -27.547 -13.578 1 96.94 10 THR B C 1
ATOM 2409 O O . THR B 1 10 ? -6.223 -27.375 -14.797 1 96.94 10 THR B O 1
ATOM 2412 N N . ILE B 1 11 ? -6.156 -28.688 -12.992 1 97.88 11 ILE B N 1
ATOM 2413 C CA . ILE B 1 11 ? -6.051 -29.906 -13.781 1 97.88 11 ILE B CA 1
ATOM 2414 C C . ILE B 1 11 ? -7.164 -30.875 -13.391 1 97.88 11 ILE B C 1
ATOM 2416 O O . ILE B 1 11 ? -7.164 -31.422 -12.281 1 97.88 11 ILE B O 1
ATOM 2420 N N . ALA B 1 12 ? -8.102 -31.078 -14.289 1 98.12 12 ALA B N 1
ATOM 2421 C CA . ALA B 1 12 ? -9.266 -31.922 -14.016 1 98.12 12 ALA B CA 1
ATOM 2422 C C . ALA B 1 12 ? -9.227 -33.188 -14.836 1 98.12 12 ALA B C 1
ATOM 2424 O O . ALA B 1 12 ? -8.844 -33.188 -16 1 98.12 12 ALA B O 1
ATOM 2425 N N . ASN B 1 13 ? -9.586 -34.281 -14.156 1 98.5 13 ASN B N 1
ATOM 2426 C CA . ASN B 1 13 ? -9.695 -35.562 -14.883 1 98.5 13 ASN B CA 1
ATOM 2427 C C . ASN B 1 13 ? -10.977 -35.625 -15.719 1 98.5 13 ASN B C 1
ATOM 2429 O O . ASN B 1 13 ? -12.008 -35.062 -15.312 1 98.5 13 ASN B O 1
ATOM 2433 N N . ARG B 1 14 ? -10.828 -36.25 -16.828 1 98 14 ARG B N 1
ATOM 2434 C CA . ARG B 1 14 ? -12.008 -36.438 -17.672 1 98 14 ARG B CA 1
ATOM 2435 C C . ARG B 1 14 ? -13.078 -37.25 -16.938 1 98 14 ARG B C 1
ATOM 2437 O O . ARG B 1 14 ? -14.273 -36.969 -17.094 1 98 14 ARG B O 1
ATOM 2444 N N . LYS B 1 15 ? -12.617 -38.281 -16.203 1 97.62 15 LYS B N 1
ATOM 2445 C CA . LYS B 1 15 ? -13.57 -39.062 -15.43 1 97.62 15 LYS B CA 1
ATOM 2446 C C . LYS B 1 15 ? -14.117 -38.25 -14.258 1 97.62 15 LYS B C 1
ATOM 2448 O O . LYS B 1 15 ? -13.359 -37.875 -13.359 1 97.62 15 LYS B O 1
ATOM 2453 N N . GLN B 1 16 ? -15.438 -38 -14.258 1 96.38 16 GLN B N 1
ATOM 2454 C CA . GLN B 1 16 ? -16.109 -37.219 -13.219 1 96.38 16 GLN B CA 1
ATOM 2455 C C . GLN B 1 16 ? -16.656 -38.125 -12.117 1 96.38 16 GLN B C 1
ATOM 2457 O O . GLN B 1 16 ? -16.703 -39.344 -12.273 1 96.38 16 GLN B O 1
ATOM 2462 N N . ASP B 1 17 ? -16.859 -37.5 -11.047 1 95.81 17 ASP B N 1
ATOM 2463 C CA . ASP B 1 17 ? -17.609 -38.188 -9.984 1 95.81 17 ASP B CA 1
ATOM 2464 C C . ASP B 1 17 ? -18.984 -37.562 -9.797 1 95.81 17 ASP B C 1
ATOM 2466 O O . ASP B 1 17 ? -19.109 -36.438 -9.305 1 95.81 17 ASP B O 1
ATOM 2470 N N . ASN B 1 18 ? -20.016 -38.312 -10.188 1 94.94 18 ASN B N 1
ATOM 2471 C CA . ASN B 1 18 ? -21.406 -37.844 -10.055 1 94.94 18 ASN B CA 1
ATOM 2472 C C . ASN B 1 18 ? -21.609 -36.469 -10.695 1 94.94 18 ASN B C 1
ATOM 2474 O O . ASN B 1 18 ? -22.172 -35.594 -10.07 1 94.94 18 ASN B O 1
ATOM 2478 N N . GLY B 1 19 ? -20.969 -36.281 -11.844 1 94.38 19 GLY B N 1
ATOM 2479 C CA . GLY B 1 19 ? -21.156 -35.062 -12.594 1 94.38 19 GLY B CA 1
ATOM 2480 C C . GLY B 1 19 ? -20.234 -33.938 -12.156 1 94.38 19 GLY B C 1
ATOM 2481 O O . GLY B 1 19 ? -20.219 -32.875 -12.758 1 94.38 19 GLY B O 1
ATOM 2482 N N . ASN B 1 20 ? -19.5 -34.219 -11.102 1 95.75 20 ASN B N 1
ATOM 2483 C CA . ASN B 1 20 ? -18.578 -33.219 -10.594 1 95.75 20 ASN B CA 1
ATOM 2484 C C . ASN B 1 20 ? -17.172 -33.406 -11.141 1 95.75 20 ASN B C 1
ATOM 2486 O O . ASN B 1 20 ? -16.688 -34.531 -11.219 1 95.75 20 ASN B O 1
ATOM 2490 N N . ASN B 1 21 ? -16.578 -32.312 -11.594 1 96.31 21 ASN B N 1
ATOM 2491 C CA . ASN B 1 21 ? -15.18 -32.375 -11.984 1 96.31 21 ASN B CA 1
ATOM 2492 C C . ASN B 1 21 ? -14.281 -32.719 -10.797 1 96.31 21 ASN B C 1
ATOM 2494 O O . ASN B 1 21 ? -14.523 -32.25 -9.68 1 96.31 21 ASN B O 1
ATOM 2498 N N . MET B 1 22 ? -13.312 -33.531 -11.102 1 97.56 22 MET B N 1
ATOM 2499 C CA . MET B 1 22 ? -12.32 -33.906 -10.102 1 97.56 22 MET B CA 1
ATOM 2500 C C . MET B 1 22 ? -10.953 -33.344 -10.453 1 97.56 22 MET B C 1
ATOM 2502 O O . MET B 1 22 ? -10.406 -33.625 -11.516 1 97.56 22 MET B O 1
ATOM 2506 N N . PHE B 1 23 ? -10.406 -32.531 -9.516 1 98.06 23 PHE B N 1
ATOM 2507 C CA . PHE B 1 23 ? -9.195 -31.75 -9.797 1 98.06 23 PHE B CA 1
ATOM 2508 C C . PHE B 1 23 ? -7.996 -32.375 -9.086 1 98.06 23 PHE B C 1
ATOM 2510 O O . PHE B 1 23 ? -8.102 -32.812 -7.938 1 98.06 23 PHE B O 1
ATOM 2517 N N . LEU B 1 24 ? -6.859 -32.438 -9.797 1 98 24 LEU B N 1
ATOM 2518 C CA . LEU B 1 24 ? -5.59 -32.844 -9.203 1 98 24 LEU B CA 1
ATOM 2519 C C . LEU B 1 24 ? -5.199 -31.891 -8.062 1 98 24 LEU B C 1
ATOM 2521 O O . LEU B 1 24 ? -5.164 -30.672 -8.242 1 98 24 LEU B O 1
ATOM 2525 N N . ALA B 1 25 ? -4.938 -32.438 -6.836 1 97.62 25 ALA B N 1
ATOM 2526 C CA . ALA B 1 25 ? -4.66 -31.625 -5.645 1 97.62 25 ALA B CA 1
ATOM 2527 C C . ALA B 1 25 ? -3.688 -32.344 -4.715 1 97.62 25 ALA B C 1
ATOM 2529 O O . ALA B 1 25 ? -3.557 -33.562 -4.77 1 97.62 25 ALA B O 1
ATOM 2530 N N . LEU B 1 26 ? -2.955 -31.578 -3.975 1 95.75 26 LEU B N 1
ATOM 2531 C CA . LEU B 1 26 ? -2.168 -32.156 -2.895 1 95.75 26 LEU B CA 1
ATOM 2532 C C . LEU B 1 26 ? -3.016 -32.344 -1.641 1 95.75 26 LEU B C 1
ATOM 2534 O O . LEU B 1 26 ? -3.816 -31.469 -1.295 1 95.75 26 LEU B O 1
ATOM 2538 N N . PHE B 1 27 ? -2.793 -33.469 -1.013 1 92.06 27 PHE B N 1
ATOM 2539 C CA . PHE B 1 27 ? -3.551 -33.812 0.186 1 92.06 27 PHE B CA 1
ATOM 2540 C C . PHE B 1 27 ? -3.32 -32.781 1.281 1 92.06 27 PHE B C 1
ATOM 2542 O O . PHE B 1 27 ? -2.182 -32.531 1.689 1 92.06 27 PHE B O 1
ATOM 2549 N N . GLU B 1 28 ? -4.336 -32.125 1.75 1 87.88 28 GLU B N 1
ATOM 2550 C CA . GLU B 1 28 ? -4.422 -31.203 2.881 1 87.88 28 GLU B CA 1
ATOM 2551 C C . GLU B 1 28 ? -3.389 -30.078 2.766 1 87.88 28 GLU B C 1
ATOM 2553 O O . GLU B 1 28 ? -2.918 -29.562 3.775 1 87.88 28 GLU B O 1
ATOM 2558 N N . ALA B 1 29 ? -2.887 -29.844 1.645 1 87.5 29 ALA B N 1
ATOM 2559 C CA . ALA B 1 29 ? -1.913 -28.781 1.414 1 87.5 29 ALA B CA 1
ATOM 2560 C C . ALA B 1 29 ? -0.647 -29 2.234 1 87.5 29 ALA B C 1
ATOM 2562 O O . ALA B 1 29 ? -0.042 -28.047 2.732 1 87.5 29 ALA B O 1
ATOM 2563 N N . ASN B 1 30 ? -0.322 -30.203 2.471 1 93.44 30 ASN B N 1
ATOM 2564 C CA . ASN B 1 30 ? 0.868 -30.531 3.246 1 93.44 30 ASN B CA 1
ATOM 2565 C C . ASN B 1 30 ? 2.139 -30.391 2.414 1 93.44 30 ASN B C 1
ATOM 2567 O O . ASN B 1 30 ? 2.26 -31 1.35 1 93.44 30 ASN B O 1
ATOM 2571 N N . SER B 1 31 ? 3.125 -29.578 2.869 1 95.25 31 SER B N 1
ATOM 2572 C CA . SER B 1 31 ? 4.34 -29.281 2.113 1 95.25 31 SER B CA 1
ATOM 2573 C C . SER B 1 31 ? 5.41 -30.328 2.363 1 95.25 31 SER B C 1
ATOM 2575 O O . SER B 1 31 ? 6.496 -30.281 1.779 1 95.25 31 SER B O 1
ATOM 2577 N N . ALA B 1 32 ? 5.109 -31.281 3.207 1 96.69 32 ALA B N 1
ATOM 2578 C CA . ALA B 1 32 ? 6.078 -32.344 3.469 1 96.69 32 ALA B CA 1
ATOM 2579 C C . ALA B 1 32 ? 6.316 -33.188 2.219 1 96.69 32 ALA B C 1
ATOM 2581 O O . ALA B 1 32 ? 5.395 -33.406 1.427 1 96.69 32 ALA B O 1
ATOM 2582 N N . ASN B 1 33 ? 7.523 -33.688 2.084 1 97.06 33 ASN B N 1
ATOM 2583 C CA . ASN B 1 33 ? 7.824 -34.625 1.012 1 97.06 33 ASN B CA 1
ATOM 2584 C C . ASN B 1 33 ? 6.949 -35.875 1.102 1 97.06 33 ASN B C 1
ATOM 2586 O O . ASN B 1 33 ? 6.648 -36.344 2.197 1 97.06 33 ASN B O 1
ATOM 2590 N N . ALA B 1 34 ? 6.531 -36.312 -0.045 1 96.69 34 ALA B N 1
ATOM 2591 C CA . ALA B 1 34 ? 5.797 -37.562 -0.211 1 96.69 34 ALA B CA 1
ATOM 2592 C C . ALA B 1 34 ? 4.32 -37.375 0.124 1 96.69 34 ALA B C 1
ATOM 2594 O O . ALA B 1 34 ? 3.582 -38.375 0.248 1 96.69 34 ALA B O 1
ATOM 2595 N N . THR B 1 35 ? 3.936 -36.125 0.332 1 97.44 35 THR B N 1
ATOM 2596 C CA . THR B 1 35 ? 2.502 -35.906 0.459 1 97.44 35 THR B CA 1
ATOM 2597 C C . THR B 1 35 ? 1.759 -36.406 -0.775 1 97.44 35 THR B C 1
ATOM 2599 O O . THR B 1 35 ? 2.111 -36.062 -1.903 1 97.44 35 THR B O 1
ATOM 2602 N N . PRO B 1 36 ? 0.724 -37.188 -0.585 1 97.19 36 PRO B N 1
ATOM 2603 C CA . PRO B 1 36 ? 0.046 -37.812 -1.733 1 97.19 36 PRO B CA 1
ATOM 2604 C C . PRO B 1 36 ? -0.661 -36.781 -2.611 1 97.19 36 PRO B C 1
ATOM 2606 O O . PRO B 1 36 ? -1.236 -35.812 -2.1 1 97.19 36 PRO B O 1
ATOM 2609 N N . CYS B 1 37 ? -0.564 -36.969 -3.889 1 98.06 37 CYS B N 1
ATOM 2610 C CA . CYS B 1 37 ? -1.434 -36.281 -4.836 1 98.06 37 CYS B CA 1
ATOM 2611 C C . CYS B 1 37 ? -2.715 -37.062 -5.074 1 98.06 37 CYS B C 1
ATOM 2613 O O . CYS B 1 37 ? -2.682 -38.281 -5.191 1 98.06 37 CYS B O 1
ATOM 2615 N N . GLN B 1 38 ? -3.809 -36.344 -5.07 1 98.19 38 GLN B N 1
ATOM 2616 C CA . GLN B 1 38 ? -5.133 -36.969 -5.195 1 98.19 38 GLN B CA 1
ATOM 2617 C C . GLN B 1 38 ? -6.086 -36.031 -5.957 1 98.19 38 GLN B C 1
ATOM 2619 O O . GLN B 1 38 ? -5.723 -34.906 -6.312 1 98.19 38 GLN B O 1
ATOM 2624 N N . VAL B 1 39 ? -7.254 -36.594 -6.285 1 97.81 39 VAL B N 1
ATOM 2625 C CA . VAL B 1 39 ? -8.25 -35.75 -6.922 1 97.81 39 VAL B CA 1
ATOM 2626 C C . VAL B 1 39 ? -9.312 -35.344 -5.902 1 97.81 39 VAL B C 1
ATOM 2628 O O . VAL B 1 39 ? -9.617 -36.094 -4.977 1 97.81 39 VAL B O 1
ATOM 2631 N N . HIS B 1 40 ? -9.75 -34.156 -6.035 1 95.94 40 HIS B N 1
ATOM 2632 C CA . HIS B 1 40 ? -10.773 -33.562 -5.176 1 95.94 40 HIS B CA 1
ATOM 2633 C C . HIS B 1 40 ? -11.727 -32.688 -5.969 1 95.94 40 HIS B C 1
ATOM 2635 O O . HIS B 1 40 ? -11.391 -32.219 -7.059 1 95.94 40 HIS B O 1
ATOM 2641 N N . ASN B 1 41 ? -12.945 -32.5 -5.41 1 94.69 41 ASN B N 1
ATOM 2642 C CA . ASN B 1 41 ? -13.883 -31.547 -5.984 1 94.69 41 ASN B CA 1
ATOM 2643 C C . ASN B 1 41 ? -13.312 -30.141 -5.988 1 94.69 41 ASN B C 1
ATOM 2645 O O . ASN B 1 41 ? -12.383 -29.844 -5.234 1 94.69 41 ASN B O 1
ATOM 2649 N N . GLN B 1 42 ? -13.914 -29.422 -6.887 1 90.81 42 GLN B N 1
ATOM 2650 C CA . GLN B 1 42 ? -13.508 -28.031 -6.934 1 90.81 42 GLN B CA 1
ATOM 2651 C C . GLN B 1 42 ? -13.75 -27.344 -5.59 1 90.81 42 GLN B C 1
ATOM 2653 O O . GLN B 1 42 ? -14.781 -27.562 -4.953 1 90.81 42 GLN B O 1
ATOM 2658 N N . SER B 1 43 ? -12.758 -26.578 -5.148 1 86.25 43 SER B N 1
ATOM 2659 C CA . SER B 1 43 ? -12.914 -25.75 -3.949 1 86.25 43 SER B CA 1
ATOM 2660 C C . SER B 1 43 ? -12.922 -24.266 -4.289 1 86.25 43 SER B C 1
ATOM 2662 O O . SER B 1 43 ? -12.25 -23.844 -5.227 1 86.25 43 SER B O 1
ATOM 2664 N N . ASN B 1 44 ? -13.734 -23.484 -3.543 1 82.81 44 ASN B N 1
ATOM 2665 C CA . ASN B 1 44 ? -13.766 -22.031 -3.695 1 82.81 44 ASN B CA 1
ATOM 2666 C C . ASN B 1 44 ? -13.195 -21.328 -2.469 1 82.81 44 ASN B C 1
ATOM 2668 O O . ASN B 1 44 ? -13.391 -20.125 -2.291 1 82.81 44 ASN B O 1
ATOM 2672 N N . THR B 1 45 ? -12.586 -22.062 -1.678 1 87.44 45 THR B N 1
ATOM 2673 C CA . THR B 1 45 ? -11.93 -21.547 -0.48 1 87.44 45 THR B CA 1
ATOM 2674 C C . THR B 1 45 ? -10.414 -21.562 -0.64 1 87.44 45 THR B C 1
ATOM 2676 O O . THR B 1 45 ? -9.898 -21.656 -1.758 1 87.44 45 THR B O 1
ATOM 2679 N N . GLU B 1 46 ? -9.758 -21.438 0.374 1 89.56 46 GLU B N 1
ATOM 2680 C CA . GLU B 1 46 ? -8.297 -21.469 0.357 1 89.56 46 GLU B CA 1
ATOM 2681 C C . GLU B 1 46 ? -7.777 -22.812 -0.153 1 89.56 46 GLU B C 1
ATOM 2683 O O . GLU B 1 46 ? -6.641 -22.906 -0.622 1 89.56 46 GLU B O 1
ATOM 2688 N N . GLU B 1 47 ? -8.617 -23.75 -0.104 1 91.56 47 GLU B N 1
ATOM 2689 C CA . GLU B 1 47 ? -8.203 -25.062 -0.571 1 91.56 47 GLU B CA 1
ATOM 2690 C C . GLU B 1 47 ? -8.039 -25.078 -2.088 1 91.56 47 GLU B C 1
ATOM 2692 O O . GLU B 1 47 ? -7.441 -26.016 -2.639 1 91.56 47 GLU B O 1
ATOM 2697 N N . ALA B 1 48 ? -8.609 -24.062 -2.693 1 93.31 48 ALA B N 1
ATOM 2698 C CA . ALA B 1 48 ? -8.461 -23.953 -4.141 1 93.31 48 ALA B CA 1
ATOM 2699 C C . ALA B 1 48 ? -6.984 -23.922 -4.535 1 93.31 48 ALA B C 1
ATOM 2701 O O . ALA B 1 48 ? -6.613 -24.406 -5.605 1 93.31 48 ALA B O 1
ATOM 2702 N N . PHE B 1 49 ? -6.148 -23.359 -3.688 1 96.62 49 PHE B N 1
ATOM 2703 C CA . PHE B 1 49 ? -4.734 -23.219 -4.008 1 96.62 49 PHE B CA 1
ATOM 2704 C C . PHE B 1 49 ? -4.043 -24.578 -4.051 1 96.62 49 PHE B C 1
ATOM 2706 O O . PHE B 1 49 ? -3.023 -24.734 -4.727 1 96.62 49 PHE B O 1
ATOM 2713 N N . ASN B 1 50 ? -4.617 -25.625 -3.369 1 96.06 50 ASN B N 1
ATOM 2714 C CA . ASN B 1 50 ? -4.086 -26.984 -3.402 1 96.06 50 ASN B CA 1
ATOM 2715 C C . ASN B 1 50 ? -4.254 -27.609 -4.777 1 96.06 50 ASN B C 1
ATOM 2717 O O . ASN B 1 50 ? -3.619 -28.625 -5.086 1 96.06 50 ASN B O 1
ATOM 2721 N N . GLN B 1 51 ? -5.145 -27.016 -5.535 1 97.06 51 GLN B N 1
ATOM 2722 C CA . GLN B 1 51 ? -5.516 -27.578 -6.832 1 97.06 51 GLN B CA 1
ATOM 2723 C C . GLN B 1 51 ? -4.902 -26.766 -7.973 1 97.06 51 GLN B C 1
ATOM 2725 O O . GLN B 1 51 ? -5.273 -26.953 -9.133 1 97.06 51 GLN B O 1
ATOM 2730 N N . GLN B 1 52 ? -4.07 -25.797 -7.641 1 97.38 52 GLN B N 1
ATOM 2731 C CA . GLN B 1 52 ? -3.484 -24.922 -8.648 1 97.38 52 GLN B CA 1
ATOM 2732 C C . GLN B 1 52 ? -1.988 -25.188 -8.805 1 97.38 52 GLN B C 1
ATOM 2734 O O . GLN B 1 52 ? -1.274 -25.344 -7.812 1 97.38 52 GLN B O 1
ATOM 2739 N N . TRP B 1 53 ? -1.598 -25.312 -10.062 1 98.12 53 TRP B N 1
ATOM 2740 C CA . TRP B 1 53 ? -0.255 -25.766 -10.406 1 98.12 53 TRP B CA 1
ATOM 2741 C C . TRP B 1 53 ? 0.423 -24.781 -11.359 1 98.12 53 TRP B C 1
ATOM 2743 O O . TRP B 1 53 ? -0.108 -24.469 -12.43 1 98.12 53 TRP B O 1
ATOM 2753 N N . LEU B 1 54 ? 1.531 -24.234 -10.914 1 98.19 54 LEU B N 1
ATOM 2754 C CA . LEU B 1 54 ? 2.389 -23.453 -11.797 1 98.19 54 LEU B CA 1
ATOM 2755 C C . LEU B 1 54 ? 3.211 -24.375 -12.703 1 98.19 54 LEU B C 1
ATOM 2757 O O . LEU B 1 54 ? 4.016 -25.172 -12.219 1 98.19 54 LEU B O 1
ATOM 2761 N N . VAL B 1 55 ? 2.971 -24.281 -14.039 1 97.56 55 VAL B N 1
ATOM 2762 C CA . VAL B 1 55 ? 3.67 -25.109 -15.023 1 97.56 55 VAL B CA 1
ATOM 2763 C C . VAL B 1 55 ? 4.852 -24.328 -15.602 1 97.56 55 VAL B C 1
ATOM 2765 O O . VAL B 1 55 ? 4.688 -23.219 -16.094 1 97.56 55 VAL B O 1
ATOM 2768 N N . LYS B 1 56 ? 6.07 -24.953 -15.469 1 95.25 56 LYS B N 1
ATOM 2769 C CA . LYS B 1 56 ? 7.285 -24.297 -15.938 1 95.25 56 LYS B CA 1
ATOM 2770 C C . LYS B 1 56 ? 8.07 -25.188 -16.891 1 95.25 56 LYS B C 1
ATOM 2772 O O . LYS B 1 56 ? 8.07 -26.422 -16.734 1 95.25 56 LYS B O 1
ATOM 2777 N N . THR B 1 57 ? 8.688 -24.562 -17.703 1 94.56 57 THR B N 1
ATOM 2778 C CA . THR B 1 57 ? 9.602 -25.297 -18.578 1 94.56 57 THR B CA 1
ATOM 2779 C C . THR B 1 57 ? 10.859 -25.703 -17.812 1 94.56 57 THR B C 1
ATOM 2781 O O . THR B 1 57 ? 11.234 -25.062 -16.828 1 94.56 57 THR B O 1
ATOM 2784 N N . VAL B 1 58 ? 11.414 -26.812 -18.188 1 93.31 58 VAL B N 1
ATOM 2785 C CA . VAL B 1 58 ? 12.727 -27.219 -17.688 1 93.31 58 VAL B CA 1
ATOM 2786 C C . VAL B 1 58 ? 13.82 -26.656 -18.594 1 93.31 58 VAL B C 1
ATOM 2788 O O . VAL B 1 58 ? 13.828 -26.922 -19.797 1 93.31 58 VAL B O 1
ATOM 2791 N N . PRO B 1 59 ? 14.727 -25.844 -18.031 1 89.69 59 PRO B N 1
ATOM 2792 C CA . PRO B 1 59 ? 15.758 -25.234 -18.859 1 89.69 59 PRO B CA 1
ATOM 2793 C C . PRO B 1 59 ? 16.547 -26.266 -19.672 1 89.69 59 PRO B C 1
ATOM 2795 O O . PRO B 1 59 ? 16.938 -27.297 -19.141 1 89.69 59 PRO B O 1
ATOM 2798 N N . GLY B 1 60 ? 16.703 -25.922 -20.938 1 90.44 60 GLY B N 1
ATOM 2799 C CA . GLY B 1 60 ? 17.516 -26.75 -21.812 1 90.44 60 GLY B CA 1
ATOM 2800 C C . GLY B 1 60 ? 16.75 -27.938 -22.375 1 90.44 60 GLY B C 1
ATOM 2801 O O . GLY B 1 60 ? 17.312 -28.734 -23.141 1 90.44 60 GLY B O 1
ATOM 2802 N N . LYS B 1 61 ? 15.5 -28.109 -22.078 1 91.12 61 LYS B N 1
ATOM 2803 C CA . LYS B 1 61 ? 14.719 -29.234 -22.578 1 91.12 61 LYS B CA 1
ATOM 2804 C C . LYS B 1 61 ? 13.453 -28.766 -23.281 1 91.12 61 LYS B C 1
ATOM 2806 O O . LYS B 1 61 ? 12.812 -27.797 -22.828 1 91.12 61 LYS B O 1
ATOM 2811 N N . CYS B 1 62 ? 13.125 -29.422 -24.359 1 90 62 CYS B N 1
ATOM 2812 C CA . CYS B 1 62 ? 11.945 -29.062 -25.125 1 90 62 CYS B CA 1
ATOM 2813 C C . CYS B 1 62 ? 10.727 -29.875 -24.672 1 90 62 CYS B C 1
ATOM 2815 O O . CYS B 1 62 ? 10.805 -31.094 -24.516 1 90 62 CYS B O 1
ATOM 2817 N N . ASP B 1 63 ? 9.656 -29.203 -24.375 1 91.19 63 ASP B N 1
ATOM 2818 C CA . ASP B 1 63 ? 8.352 -29.781 -24.109 1 91.19 63 ASP B CA 1
ATOM 2819 C C . ASP B 1 63 ? 8.383 -30.609 -22.812 1 91.19 63 ASP B C 1
ATOM 2821 O O . ASP B 1 63 ? 7.754 -31.672 -22.734 1 91.19 63 ASP B O 1
ATOM 2825 N N . ILE B 1 64 ? 9.281 -30.312 -21.953 1 95.75 64 ILE B N 1
ATOM 2826 C CA . ILE B 1 64 ? 9.352 -30.906 -20.609 1 95.75 64 ILE B CA 1
ATOM 2827 C C . ILE B 1 64 ? 9.008 -29.844 -19.562 1 95.75 64 ILE B C 1
ATOM 2829 O O . ILE B 1 64 ? 9.516 -28.719 -19.609 1 95.75 64 ILE B O 1
ATOM 2833 N N . TYR B 1 65 ? 8.141 -30.266 -18.656 1 96.88 65 TYR B N 1
ATOM 2834 C CA . TYR B 1 65 ? 7.602 -29.297 -17.703 1 96.88 65 TYR B CA 1
ATOM 2835 C C . TYR B 1 65 ? 7.703 -29.828 -16.281 1 96.88 65 TYR B C 1
ATOM 2837 O O . TYR B 1 65 ? 7.816 -31.047 -16.062 1 96.88 65 TYR B O 1
ATOM 2845 N N . THR B 1 66 ? 7.75 -28.922 -15.359 1 97.25 66 THR B N 1
ATOM 2846 C CA . THR B 1 66 ? 7.473 -29.219 -13.953 1 97.25 66 THR B CA 1
ATOM 2847 C C . THR B 1 66 ? 6.133 -28.625 -13.531 1 97.25 66 THR B C 1
ATOM 2849 O O . THR B 1 66 ? 5.66 -27.656 -14.125 1 97.25 66 THR B O 1
ATOM 2852 N N . PHE B 1 67 ? 5.445 -29.281 -12.617 1 98 67 PHE B N 1
ATOM 2853 C CA . PHE B 1 67 ? 4.211 -28.812 -12 1 98 67 PHE B CA 1
ATOM 2854 C C . PHE B 1 67 ? 4.43 -28.5 -10.523 1 98 67 PHE B C 1
ATOM 2856 O O . PHE B 1 67 ? 4.598 -29.406 -9.703 1 98 67 PHE B O 1
ATOM 2863 N N . GLN B 1 68 ? 4.453 -27.219 -10.203 1 97.94 68 GLN B N 1
ATOM 2864 C CA . GLN B 1 68 ? 4.633 -26.797 -8.82 1 97.94 68 GLN B CA 1
ATOM 2865 C C . GLN B 1 68 ? 3.307 -26.375 -8.188 1 97.94 68 GLN B C 1
ATOM 2867 O O . GLN B 1 68 ? 2.604 -25.516 -8.727 1 97.94 68 GLN B O 1
ATOM 2872 N N . ASN B 1 69 ? 2.943 -27.047 -7.105 1 98.19 69 ASN B N 1
ATOM 2873 C CA . ASN B 1 69 ? 1.746 -26.625 -6.391 1 98.19 69 ASN B CA 1
ATOM 2874 C C . ASN B 1 69 ? 1.927 -25.234 -5.77 1 98.19 69 ASN B C 1
ATOM 2876 O O . ASN B 1 69 ? 2.889 -25 -5.039 1 98.19 69 ASN B O 1
ATOM 2880 N N . ILE B 1 70 ? 1.023 -24.312 -5.988 1 97.56 70 ILE B N 1
ATOM 2881 C CA . ILE B 1 70 ? 1.286 -22.922 -5.617 1 97.56 70 ILE B CA 1
ATOM 2882 C C . ILE B 1 70 ? 1.133 -22.75 -4.105 1 97.56 70 ILE B C 1
ATOM 2884 O O . ILE B 1 70 ? 1.756 -21.875 -3.506 1 97.56 70 ILE B O 1
ATOM 2888 N N . ARG B 1 71 ? 0.278 -23.578 -3.432 1 97.31 71 ARG B N 1
ATOM 2889 C CA . ARG B 1 71 ? 0.078 -23.516 -1.987 1 97.31 71 ARG B CA 1
ATOM 2890 C C . ARG B 1 71 ? 1.312 -24.016 -1.239 1 97.31 71 ARG B C 1
ATOM 2892 O O . ARG B 1 71 ? 1.77 -23.375 -0.292 1 97.31 71 ARG B O 1
ATOM 2899 N N . THR B 1 72 ? 1.943 -25.125 -1.676 1 97.38 72 THR B N 1
ATOM 2900 C CA . THR B 1 72 ? 2.943 -25.828 -0.88 1 97.38 72 THR B CA 1
ATOM 2901 C C . THR B 1 72 ? 4.344 -25.578 -1.424 1 97.38 72 THR B C 1
ATOM 2903 O O . THR B 1 72 ? 5.34 -25.844 -0.741 1 97.38 72 THR B O 1
ATOM 2906 N N . GLY B 1 73 ? 4.414 -25.141 -2.668 1 97.62 73 GLY B N 1
ATOM 2907 C CA . GLY B 1 73 ? 5.711 -24.922 -3.287 1 97.62 73 GLY B CA 1
ATOM 2908 C C . GLY B 1 73 ? 6.391 -26.203 -3.721 1 97.62 73 GLY B C 1
ATOM 2909 O O . GLY B 1 73 ? 7.469 -26.172 -4.312 1 97.62 73 GLY B O 1
ATOM 2910 N N . THR B 1 74 ? 5.758 -27.375 -3.451 1 98 74 THR B N 1
ATOM 2911 C CA . THR B 1 74 ? 6.344 -28.656 -3.838 1 98 74 THR B CA 1
ATOM 2912 C C . THR B 1 74 ? 5.949 -29.016 -5.266 1 98 74 THR B C 1
ATOM 2914 O O . THR B 1 74 ? 5.086 -28.375 -5.863 1 98 74 THR B O 1
ATOM 2917 N N . TYR B 1 75 ? 6.625 -30.016 -5.84 1 98.31 75 TYR B N 1
ATOM 2918 C CA . TYR B 1 75 ? 6.492 -30.359 -7.246 1 98.31 75 TYR B CA 1
ATOM 2919 C C . TYR B 1 75 ? 5.852 -31.734 -7.402 1 98.31 75 TYR B C 1
ATOM 2921 O O . TYR B 1 75 ? 6.055 -32.625 -6.57 1 98.31 75 TYR B O 1
ATOM 2929 N N . LEU B 1 76 ? 5.008 -31.875 -8.43 1 98.38 76 LEU B N 1
ATOM 2930 C CA . LEU B 1 76 ? 4.469 -33.188 -8.82 1 98.38 76 LEU B CA 1
ATOM 2931 C C . LEU B 1 76 ? 5.598 -34.156 -9.117 1 98.38 76 LEU B C 1
ATOM 2933 O O . LEU B 1 76 ? 6.406 -33.938 -10.023 1 98.38 76 LEU B O 1
ATOM 2937 N N . ASP B 1 77 ? 5.633 -35.219 -8.312 1 98.69 77 ASP B N 1
ATOM 2938 C CA . ASP B 1 77 ? 6.762 -36.125 -8.328 1 98.69 77 ASP B CA 1
ATOM 2939 C C . ASP B 1 77 ? 6.285 -37.594 -8.398 1 98.69 77 ASP B C 1
ATOM 2941 O O . ASP B 1 77 ? 5.379 -37.969 -7.656 1 98.69 77 ASP B O 1
ATOM 2945 N N . LEU B 1 78 ? 6.805 -38.344 -9.359 1 98.56 78 LEU B N 1
ATOM 2946 C CA . LEU B 1 78 ? 6.602 -39.781 -9.336 1 98.56 78 LEU B CA 1
ATOM 2947 C C . LEU B 1 78 ? 7.547 -40.438 -8.352 1 98.56 78 LEU B C 1
ATOM 2949 O O . LEU B 1 78 ? 8.766 -40.375 -8.516 1 98.56 78 LEU B O 1
ATOM 2953 N N . ARG B 1 79 ? 6.977 -41.094 -7.316 1 96.62 79 ARG B N 1
ATOM 2954 C CA . ARG B 1 79 ? 7.789 -41.656 -6.25 1 96.62 79 ARG B CA 1
ATOM 2955 C C . ARG B 1 79 ? 8.898 -42.531 -6.82 1 96.62 79 ARG B C 1
ATOM 2957 O O . ARG B 1 79 ? 8.625 -43.469 -7.57 1 96.62 79 ARG B O 1
ATOM 2964 N N . ASP B 1 80 ? 10.148 -42.219 -6.484 1 93.25 80 ASP B N 1
ATOM 2965 C CA . ASP B 1 80 ? 11.383 -42.938 -6.848 1 93.25 80 ASP B CA 1
ATOM 2966 C C . ASP B 1 80 ? 11.562 -42.969 -8.359 1 93.25 80 ASP B C 1
ATOM 2968 O O . ASP B 1 80 ? 12.43 -43.688 -8.867 1 93.25 80 ASP B O 1
ATOM 2972 N N . GLY B 1 81 ? 10.75 -42.281 -9.086 1 94.75 81 GLY B N 1
ATOM 2973 C CA . GLY B 1 81 ? 10.812 -42.344 -10.531 1 94.75 81 GLY B CA 1
ATOM 2974 C C . GLY B 1 81 ? 10.562 -43.75 -11.07 1 94.75 81 GLY B C 1
ATOM 2975 O O . GLY B 1 81 ? 11.094 -44.125 -12.125 1 94.75 81 GLY B O 1
ATOM 2976 N N . SER B 1 82 ? 9.766 -44.5 -10.398 1 96.5 82 SER B N 1
ATOM 2977 C CA . SER B 1 82 ? 9.594 -45.938 -10.672 1 96.5 82 SER B CA 1
ATOM 2978 C C . SER B 1 82 ? 8.867 -46.156 -11.992 1 96.5 82 SER B C 1
ATOM 2980 O O . SER B 1 82 ? 7.871 -45.469 -12.281 1 96.5 82 SER B O 1
ATOM 2982 N N . LYS B 1 83 ? 9.32 -47.125 -12.734 1 96.12 83 LYS B N 1
ATOM 2983 C CA . LYS B 1 83 ? 8.68 -47.5 -13.992 1 96.12 83 LYS B CA 1
ATOM 2984 C C . LYS B 1 83 ? 7.516 -48.438 -13.75 1 96.12 83 LYS B C 1
ATOM 2986 O O . LYS B 1 83 ? 6.77 -48.781 -14.672 1 96.12 83 LYS B O 1
ATOM 2991 N N . ASN B 1 84 ? 7.434 -48.906 -12.508 1 96.56 84 ASN B N 1
ATOM 2992 C CA . ASN B 1 84 ? 6.375 -49.844 -12.172 1 96.56 84 ASN B CA 1
ATOM 2993 C C . ASN B 1 84 ? 5 -49.188 -12.203 1 96.56 84 ASN B C 1
ATOM 2995 O O . ASN B 1 84 ? 4.828 -48.094 -11.672 1 96.56 84 ASN B O 1
ATOM 2999 N N . ASN B 1 85 ? 4.051 -49.906 -12.883 1 97.69 85 ASN B N 1
ATOM 3000 C CA . ASN B 1 85 ? 2.664 -49.469 -12.75 1 97.69 85 ASN B CA 1
ATOM 3001 C C . ASN B 1 85 ? 2.25 -49.375 -11.281 1 97.69 85 ASN B C 1
ATOM 3003 O O . ASN B 1 85 ? 2.578 -50.25 -10.484 1 97.69 85 ASN B O 1
ATOM 3007 N N . GLY B 1 86 ? 1.605 -48.188 -10.984 1 97.62 86 GLY B N 1
ATOM 3008 C CA . GLY B 1 86 ? 1.085 -48.062 -9.633 1 97.62 86 GLY B CA 1
ATOM 3009 C C . GLY B 1 86 ? 1.944 -47.188 -8.742 1 97.62 86 GLY B C 1
ATOM 3010 O O . GLY B 1 86 ? 1.556 -46.875 -7.617 1 97.62 86 GLY B O 1
ATOM 3011 N N . ALA B 1 87 ? 3.115 -46.812 -9.242 1 97.94 87 ALA B N 1
ATOM 3012 C CA . ALA B 1 87 ? 3.928 -45.875 -8.461 1 97.94 87 ALA B CA 1
ATOM 3013 C C . ALA B 1 87 ? 3.152 -44.625 -8.141 1 97.94 87 ALA B C 1
ATOM 3015 O O . ALA B 1 87 ? 2.605 -43.969 -9.039 1 97.94 87 ALA B O 1
ATOM 3016 N N . LEU B 1 88 ? 3.162 -44.219 -6.891 1 98.25 88 LEU B N 1
ATOM 3017 C CA . LEU B 1 88 ? 2.338 -43.094 -6.461 1 98.25 88 LEU B CA 1
ATOM 3018 C C . LEU B 1 88 ? 2.965 -41.781 -6.879 1 98.25 88 LEU B C 1
ATOM 3020 O O . LEU B 1 88 ? 4.191 -41.656 -6.91 1 98.25 88 LEU B O 1
ATOM 3024 N N . VAL B 1 89 ? 2.109 -40.875 -7.234 1 98.62 89 VAL B N 1
ATOM 3025 C CA . VAL B 1 89 ? 2.529 -39.5 -7.477 1 98.62 89 VAL B CA 1
ATOM 3026 C C . VAL B 1 89 ? 2.344 -38.656 -6.211 1 98.62 89 VAL B C 1
ATOM 3028 O O . VAL B 1 89 ? 1.296 -38.719 -5.562 1 98.62 89 VAL B O 1
ATOM 3031 N N . VAL B 1 90 ? 3.379 -37.906 -5.809 1 98.31 90 VAL B N 1
ATOM 3032 C CA . VAL B 1 90 ? 3.408 -37.188 -4.547 1 98.31 90 VAL B CA 1
ATOM 3033 C C . VAL B 1 90 ? 3.975 -35.781 -4.773 1 98.31 90 VAL B C 1
ATOM 3035 O O . VAL B 1 90 ? 4.434 -35.438 -5.871 1 98.31 90 VAL B O 1
ATOM 3038 N N . GLY B 1 91 ? 3.777 -34.969 -3.746 1 98 91 GLY B N 1
ATOM 3039 C CA . GLY B 1 91 ? 4.512 -33.719 -3.695 1 98 91 GLY B CA 1
ATOM 3040 C C . GLY B 1 91 ? 5.898 -33.844 -3.096 1 98 91 GLY B C 1
ATOM 3041 O O . GLY B 1 91 ? 6.086 -34.594 -2.127 1 98 91 GLY B O 1
ATOM 3042 N N . TRP B 1 92 ? 6.863 -33.25 -3.738 1 98 92 TRP B N 1
ATOM 3043 C CA . TRP B 1 92 ? 8.234 -33.312 -3.248 1 98 92 TRP B CA 1
ATOM 3044 C C . TRP B 1 92 ? 8.977 -32 -3.543 1 98 92 TRP B C 1
ATOM 3046 O O . TRP B 1 92 ? 8.719 -31.344 -4.559 1 98 92 TRP B O 1
ATOM 3056 N N . GLN B 1 93 ? 9.883 -31.578 -2.615 1 97.12 93 GLN B N 1
ATOM 3057 C CA . GLN B 1 93 ? 10.711 -30.422 -2.904 1 97.12 93 GLN B CA 1
ATOM 3058 C C . GLN B 1 93 ? 11.492 -30.609 -4.199 1 97.12 93 GLN B C 1
ATOM 3060 O O . GLN B 1 93 ? 11.695 -31.734 -4.648 1 97.12 93 GLN B O 1
ATOM 3065 N N . LEU B 1 94 ? 11.898 -29.531 -4.773 1 95 94 LEU B N 1
ATOM 3066 C CA . LEU B 1 94 ? 12.664 -29.594 -6.016 1 95 94 LEU B CA 1
ATOM 3067 C C . LEU B 1 94 ? 13.992 -30.312 -5.801 1 95 94 LEU B C 1
ATOM 3069 O O . LEU B 1 94 ? 14.68 -30.078 -4.805 1 95 94 LEU B O 1
ATOM 3073 N N . LEU B 1 95 ? 14.344 -31.125 -6.707 1 91.31 95 LEU B N 1
ATOM 3074 C CA . LEU B 1 95 ? 15.578 -31.906 -6.637 1 91.31 95 LEU B CA 1
ATOM 3075 C C . LEU B 1 95 ? 16.438 -31.672 -7.875 1 91.31 95 LEU B C 1
ATOM 3077 O O . LEU B 1 95 ? 16.781 -32.625 -8.586 1 91.31 95 LEU B O 1
ATOM 3081 N N . PRO B 1 96 ? 16.844 -30.422 -8.086 1 87.56 96 PRO B N 1
ATOM 3082 C CA . PRO B 1 96 ? 17.609 -30.141 -9.305 1 87.56 96 PRO B CA 1
ATOM 3083 C C . PRO B 1 96 ? 19 -30.766 -9.281 1 87.56 96 PRO B C 1
ATOM 3085 O O . PRO B 1 96 ? 19.656 -30.781 -8.234 1 87.56 96 PRO B O 1
ATOM 3088 N N . GLY B 1 97 ? 19.422 -31.281 -10.391 1 89.38 97 GLY B N 1
ATOM 3089 C CA . GLY B 1 97 ? 20.766 -31.797 -10.547 1 89.38 97 GLY B CA 1
ATOM 3090 C C . GLY B 1 97 ? 20.953 -33.188 -9.93 1 89.38 97 GLY B C 1
ATOM 3091 O O . GLY B 1 97 ? 22.078 -33.688 -9.898 1 89.38 97 GLY B O 1
ATOM 3092 N N . THR B 1 98 ? 19.906 -33.781 -9.406 1 89.88 98 THR B N 1
ATOM 3093 C CA . THR B 1 98 ? 20.016 -35.125 -8.828 1 89.88 98 THR B CA 1
ATOM 3094 C C . THR B 1 98 ? 19.484 -36.156 -9.805 1 89.88 98 THR B C 1
ATOM 3096 O O . THR B 1 98 ? 18.922 -35.844 -10.844 1 89.88 98 THR B O 1
ATOM 3099 N N . GLU B 1 99 ? 19.672 -37.406 -9.469 1 89.5 99 GLU B N 1
ATOM 3100 C CA . GLU B 1 99 ? 19.172 -38.5 -10.281 1 89.5 99 GLU B CA 1
ATOM 3101 C C . GLU B 1 99 ? 17.641 -38.562 -10.234 1 89.5 99 GLU B C 1
ATOM 3103 O O . GLU B 1 99 ? 17.016 -39.25 -11.047 1 89.5 99 GLU B O 1
ATOM 3108 N N . TRP B 1 100 ? 17.078 -37.812 -9.328 1 91.5 100 TRP B N 1
ATOM 3109 C CA . TRP B 1 100 ? 15.633 -37.875 -9.117 1 91.5 100 TRP B CA 1
ATOM 3110 C C . TRP B 1 100 ? 14.938 -36.719 -9.828 1 91.5 100 TRP B C 1
ATOM 3112 O O . TRP B 1 100 ? 13.711 -36.594 -9.805 1 91.5 100 TRP B O 1
ATOM 3122 N N . GLU B 1 101 ? 15.672 -35.906 -10.516 1 95.12 101 GLU B N 1
ATOM 3123 C CA . GLU B 1 101 ? 15.117 -34.719 -11.172 1 95.12 101 GLU B CA 1
ATOM 3124 C C . GLU B 1 101 ? 14.094 -35.125 -12.227 1 95.12 101 GLU B C 1
ATOM 3126 O O . GLU B 1 101 ? 13.07 -34.438 -12.383 1 95.12 101 GLU B O 1
ATOM 3131 N N . SER B 1 102 ? 14.375 -36.156 -12.922 1 96.62 102 SER B N 1
ATOM 3132 C CA . SER B 1 102 ? 13.508 -36.562 -14.023 1 96.62 102 SER B CA 1
ATOM 3133 C C . SER B 1 102 ? 12.164 -37.062 -13.5 1 96.62 102 SER B C 1
ATOM 3135 O O . SER B 1 102 ? 11.172 -37.062 -14.234 1 96.62 102 SER B O 1
ATOM 3137 N N . ALA B 1 103 ? 12.109 -37.531 -12.203 1 98 103 ALA B N 1
ATOM 3138 C CA . ALA B 1 103 ? 10.852 -37.969 -11.594 1 98 103 ALA B CA 1
ATOM 3139 C C . ALA B 1 103 ? 9.898 -36.781 -11.414 1 98 103 ALA B C 1
ATOM 3141 O O . ALA B 1 103 ? 8.703 -36.969 -11.188 1 98 103 ALA B O 1
ATOM 3142 N N . GLN B 1 104 ? 10.445 -35.594 -11.5 1 98.38 104 GLN B N 1
ATOM 3143 C CA . GLN B 1 104 ? 9.648 -34.375 -11.328 1 98.38 104 GLN B CA 1
ATOM 3144 C C . GLN B 1 104 ? 9.383 -33.688 -12.672 1 98.38 104 GLN B C 1
ATOM 3146 O O . GLN B 1 104 ? 8.844 -32.594 -12.711 1 98.38 104 GLN B O 1
ATOM 3151 N N . GLN B 1 105 ? 9.82 -34.312 -13.734 1 97.94 105 GLN B N 1
ATOM 3152 C CA . GLN B 1 105 ? 9.672 -33.781 -15.086 1 97.94 105 GLN B CA 1
ATOM 3153 C C . GLN B 1 105 ? 8.602 -34.531 -15.867 1 97.94 105 GLN B C 1
ATOM 3155 O O . GLN B 1 105 ? 8.492 -35.75 -15.758 1 97.94 105 GLN B O 1
ATOM 3160 N N . TRP B 1 106 ? 7.766 -33.781 -16.562 1 97.88 106 TRP B N 1
ATOM 3161 C CA . TRP B 1 106 ? 6.586 -34.344 -17.219 1 97.88 106 TRP B CA 1
ATOM 3162 C C . TRP B 1 106 ? 6.445 -33.812 -18.641 1 97.88 106 TRP B C 1
ATOM 3164 O O . TRP B 1 106 ? 6.816 -32.656 -18.922 1 97.88 106 TRP B O 1
ATOM 3174 N N . ARG B 1 107 ? 5.852 -34.594 -19.516 1 97.12 107 ARG B N 1
ATOM 3175 C CA . ARG B 1 107 ? 5.391 -34.188 -20.844 1 97.12 107 ARG B CA 1
ATOM 3176 C C . ARG B 1 107 ? 3.875 -34.031 -20.859 1 97.12 107 ARG B C 1
ATOM 3178 O O . ARG B 1 107 ? 3.148 -34.812 -20.25 1 97.12 107 ARG B O 1
ATOM 3185 N N . ILE B 1 108 ? 3.449 -33.031 -21.5 1 96.44 108 ILE B N 1
ATOM 3186 C CA . ILE B 1 108 ? 2.029 -32.812 -21.75 1 96.44 108 ILE B CA 1
ATOM 3187 C C . ILE B 1 108 ? 1.7 -33.188 -23.203 1 96.44 108 ILE B C 1
ATOM 3189 O O . ILE B 1 108 ? 2.121 -32.5 -24.141 1 96.44 108 ILE B O 1
ATOM 3193 N N . ILE B 1 109 ? 0.9 -34.25 -23.359 1 95.44 109 ILE B N 1
ATOM 3194 C CA . ILE B 1 109 ? 0.645 -34.844 -24.672 1 95.44 109 ILE B CA 1
ATOM 3195 C C . ILE B 1 109 ? -0.825 -34.656 -25.047 1 95.44 109 ILE B C 1
ATOM 3197 O O . ILE B 1 109 ? -1.708 -35.219 -24.422 1 95.44 109 ILE B O 1
ATOM 3201 N N . PRO B 1 110 ? -1.026 -33.875 -26.109 1 93.94 110 PRO B N 1
ATOM 3202 C CA . PRO B 1 110 ? -2.42 -33.719 -26.531 1 93.94 110 PRO B CA 1
ATOM 3203 C C . PRO B 1 110 ? -3.09 -35.031 -26.891 1 93.94 110 PRO B C 1
ATOM 3205 O O . PRO B 1 110 ? -2.455 -35.906 -27.484 1 93.94 110 PRO B O 1
ATOM 3208 N N . ASN B 1 111 ? -4.262 -35.219 -26.453 1 94.69 111 ASN B N 1
ATOM 3209 C CA . ASN B 1 111 ? -5.145 -36.344 -26.75 1 94.69 111 ASN B CA 1
ATOM 3210 C C . ASN B 1 111 ? -6.578 -35.875 -27 1 94.69 111 ASN B C 1
ATOM 3212 O O . ASN B 1 111 ? -7.43 -36 -26.125 1 94.69 111 ASN B O 1
ATOM 3216 N N . GLY B 1 112 ? -6.871 -35.406 -28.312 1 94.19 112 GLY B N 1
ATOM 3217 C CA . GLY B 1 112 ? -8.156 -34.781 -28.594 1 94.19 112 GLY B CA 1
ATOM 3218 C C . GLY B 1 112 ? -8.391 -33.5 -27.812 1 94.19 112 GLY B C 1
ATOM 3219 O O . GLY B 1 112 ? -7.566 -32.594 -27.844 1 94.19 112 GLY B O 1
ATOM 3220 N N . ASN B 1 113 ? -9.578 -33.5 -27.125 1 95.06 113 ASN B N 1
ATOM 3221 C CA . ASN B 1 113 ? -9.922 -32.344 -26.297 1 95.06 113 ASN B CA 1
ATOM 3222 C C . ASN B 1 113 ? -9.242 -32.406 -24.922 1 95.06 113 ASN B C 1
ATOM 3224 O O . ASN B 1 113 ? -9.398 -31.516 -24.109 1 95.06 113 ASN B O 1
ATOM 3228 N N . TYR B 1 114 ? -8.484 -33.5 -24.688 1 96.88 114 TYR B N 1
ATOM 3229 C CA . TYR B 1 114 ? -7.809 -33.719 -23.422 1 96.88 114 TYR B CA 1
ATOM 3230 C C . TYR B 1 114 ? -6.309 -33.906 -23.625 1 96.88 114 TYR B C 1
ATOM 3232 O O . TYR B 1 114 ? -5.797 -33.688 -24.734 1 96.88 114 TYR B O 1
ATOM 3240 N N . THR B 1 115 ? -5.617 -34.031 -22.531 1 96.5 115 THR B N 1
ATOM 3241 C CA . THR B 1 115 ? -4.18 -34.281 -22.562 1 96.5 115 THR B CA 1
ATOM 3242 C C . THR B 1 115 ? -3.807 -35.469 -21.688 1 96.5 115 THR B C 1
ATOM 3244 O O . THR B 1 115 ? -4.551 -35.812 -20.766 1 96.5 115 THR B O 1
ATOM 3247 N N . LYS B 1 116 ? -2.734 -36.125 -22.062 1 97.94 116 LYS B N 1
ATOM 3248 C CA . LYS B 1 116 ? -2.07 -37.094 -21.172 1 97.94 116 LYS B CA 1
ATOM 3249 C C . LYS B 1 116 ? -0.775 -36.5 -20.609 1 97.94 116 LYS B C 1
ATOM 3251 O O . LYS B 1 116 ? -0.074 -35.75 -21.297 1 97.94 116 LYS B O 1
ATOM 3256 N N . ILE B 1 117 ? -0.527 -36.75 -19.344 1 98.31 117 ILE B N 1
ATOM 3257 C CA . ILE B 1 117 ? 0.655 -36.25 -18.656 1 98.31 117 ILE B CA 1
ATOM 3258 C C . ILE B 1 117 ? 1.604 -37.406 -18.344 1 98.31 117 ILE B C 1
ATOM 3260 O O . ILE B 1 117 ? 1.271 -38.312 -17.578 1 98.31 117 ILE B O 1
ATOM 3264 N N . GLN B 1 118 ? 2.758 -37.375 -18.984 1 98.44 118 GLN B N 1
ATOM 3265 C CA . GLN B 1 118 ? 3.688 -38.5 -18.953 1 98.44 118 GLN B CA 1
ATOM 3266 C C . GLN B 1 118 ? 4.945 -38.156 -18.172 1 98.44 118 GLN B C 1
ATOM 3268 O O . GLN B 1 118 ? 5.57 -37.125 -18.406 1 98.44 118 GLN B O 1
ATOM 3273 N N . ASN B 1 119 ? 5.277 -39.062 -17.234 1 98.62 119 ASN B N 1
ATOM 3274 C CA . ASN B 1 119 ? 6.504 -38.844 -16.484 1 98.62 119 ASN B CA 1
ATOM 3275 C C . ASN B 1 119 ? 7.742 -39.156 -17.328 1 98.62 119 ASN B C 1
ATOM 3277 O O . ASN B 1 119 ? 7.797 -40.156 -18.016 1 98.62 119 ASN B O 1
ATOM 3281 N N . VAL B 1 120 ? 8.727 -38.281 -17.203 1 97.56 120 VAL B N 1
ATOM 3282 C CA . VAL B 1 120 ? 9.922 -38.375 -18.047 1 97.56 120 VAL B CA 1
ATOM 3283 C C . VAL B 1 120 ? 10.773 -39.562 -17.594 1 97.56 120 VAL B C 1
ATOM 3285 O O . VAL B 1 120 ? 11.312 -40.281 -18.422 1 97.56 120 VAL B O 1
ATO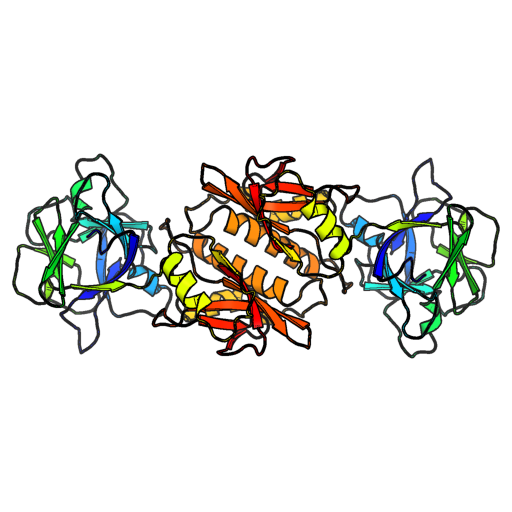M 3288 N N . ALA B 1 121 ? 10.891 -39.781 -16.281 1 97 121 ALA B N 1
ATOM 3289 C CA . ALA B 1 121 ? 11.75 -40.844 -15.742 1 97 121 ALA B CA 1
ATOM 3290 C C . ALA B 1 121 ? 11.219 -42.219 -16.094 1 97 121 ALA B C 1
ATOM 3292 O O . ALA B 1 121 ? 11.992 -43.125 -16.438 1 97 121 ALA B O 1
ATOM 3293 N N . SER B 1 122 ? 9.93 -42.406 -16.062 1 97.75 122 SER B N 1
ATOM 3294 C CA . SER B 1 122 ? 9.344 -43.75 -16.109 1 97.75 122 SER B CA 1
ATOM 3295 C C . SER B 1 122 ? 8.672 -44 -17.453 1 97.75 122 SER B C 1
ATOM 3297 O O . SER B 1 122 ? 8.516 -45.156 -17.859 1 97.75 122 SER B O 1
ATOM 3299 N N . GLY B 1 123 ? 8.156 -42.906 -18.078 1 98.06 123 GLY B N 1
ATOM 3300 C CA . GLY B 1 123 ? 7.344 -43.094 -19.281 1 98.06 123 GLY B CA 1
ATOM 3301 C C . GLY B 1 123 ? 5.898 -43.438 -18.984 1 98.06 123 GLY B C 1
ATOM 3302 O O . GLY B 1 123 ? 5.094 -43.625 -19.891 1 98.06 123 GLY B O 1
ATOM 3303 N N . THR B 1 124 ? 5.582 -43.562 -17.688 1 98.56 124 THR B N 1
ATOM 3304 C CA . THR B 1 124 ? 4.203 -43.812 -17.312 1 98.56 124 THR B CA 1
ATOM 3305 C C . THR B 1 124 ? 3.373 -42.531 -17.312 1 98.56 124 THR B C 1
ATOM 3307 O O . THR B 1 124 ? 3.922 -41.438 -17.375 1 98.56 124 THR B O 1
ATOM 3310 N N . TYR B 1 125 ? 2.021 -42.75 -17.312 1 98.62 125 TYR B N 1
ATOM 3311 C CA . TYR B 1 125 ? 1.081 -41.656 -17.422 1 98.62 125 TYR B CA 1
ATOM 3312 C C . TYR B 1 125 ? 0.322 -41.438 -16.125 1 98.62 125 TYR B C 1
ATOM 3314 O O . TYR B 1 125 ? -0.009 -42.375 -15.422 1 98.62 125 TYR B O 1
ATOM 3322 N N . LEU B 1 126 ? 0.106 -40.156 -15.797 1 98.62 126 LEU B N 1
ATOM 3323 C CA . LEU B 1 126 ? -0.712 -39.812 -14.641 1 98.62 126 LEU B CA 1
ATOM 3324 C C . LEU B 1 126 ? -2.098 -40.438 -14.742 1 98.62 126 LEU B C 1
ATOM 3326 O O . LEU B 1 126 ? -2.811 -40.219 -15.727 1 98.62 126 LEU B O 1
ATOM 3330 N N . ASP B 1 127 ? -2.439 -41.219 -13.75 1 98.69 127 ASP B N 1
ATOM 3331 C CA . ASP B 1 127 ? -3.646 -42.031 -13.797 1 98.69 127 ASP B CA 1
ATOM 3332 C C . ASP B 1 127 ? -4.336 -42.094 -12.43 1 98.69 127 ASP B C 1
ATOM 3334 O O . ASP B 1 127 ? -3.705 -41.812 -11.406 1 98.69 127 ASP B O 1
ATOM 3338 N N . LEU B 1 128 ? -5.672 -42.375 -12.477 1 98.62 128 LEU B N 1
ATOM 3339 C CA . LEU B 1 128 ? -6.414 -42.531 -11.234 1 98.62 128 LEU B CA 1
ATOM 3340 C C . LEU B 1 128 ? -6.23 -43.938 -10.664 1 98.62 128 LEU B C 1
ATOM 3342 O O . LEU B 1 128 ? -6.453 -44.938 -11.359 1 98.62 128 LEU B O 1
ATOM 3346 N N . LEU B 1 129 ? -5.859 -43.906 -9.367 1 97.69 129 LEU B N 1
ATOM 3347 C CA . LEU B 1 129 ? -5.633 -45.188 -8.711 1 97.69 129 LEU B CA 1
ATOM 3348 C C . LEU B 1 129 ? -6.887 -46.062 -8.758 1 97.69 129 LEU B C 1
ATOM 3350 O O . LEU B 1 129 ? -7.984 -45.594 -8.445 1 97.69 129 LEU B O 1
ATOM 3354 N N . ASN B 1 130 ? -6.715 -47.312 -9.227 1 95.75 130 ASN B N 1
ATOM 3355 C CA . ASN B 1 130 ? -7.777 -48.312 -9.328 1 95.75 130 ASN B CA 1
ATOM 3356 C C . ASN B 1 130 ? -8.914 -47.812 -10.227 1 95.75 130 ASN B C 1
ATOM 3358 O O . ASN B 1 130 ? -10.039 -48.312 -10.141 1 95.75 130 ASN B O 1
ATOM 3362 N N . GLY B 1 131 ? -8.75 -46.781 -10.938 1 96.31 131 GLY B N 1
ATOM 3363 C CA . GLY B 1 131 ? -9.719 -46.281 -11.891 1 96.31 131 GLY B CA 1
ATOM 3364 C C . GLY B 1 131 ? -10.859 -45.5 -11.242 1 96.31 131 GLY B C 1
ATOM 3365 O O . GLY B 1 131 ? -11.898 -45.281 -11.859 1 96.31 131 GLY B O 1
ATOM 3366 N N . SER B 1 132 ? -10.727 -45.094 -10.039 1 97.06 132 SER B N 1
ATOM 3367 C CA . SER B 1 132 ? -11.773 -44.406 -9.297 1 97.06 132 SER B CA 1
ATOM 3368 C C . SER B 1 132 ? -11.656 -42.875 -9.438 1 97.06 132 SER B C 1
ATOM 3370 O O . SER B 1 132 ? -10.555 -42.344 -9.398 1 97.06 132 SER B O 1
ATOM 3372 N N . SER B 1 133 ? -12.852 -42.25 -9.656 1 96.31 133 SER B N 1
ATOM 3373 C CA . SER B 1 133 ? -12.875 -40.781 -9.664 1 96.31 133 SER B CA 1
ATOM 3374 C C . SER B 1 133 ? -13.469 -40.25 -8.375 1 96.31 133 SER B C 1
ATOM 3376 O O . SER B 1 133 ? -13.883 -39.094 -8.32 1 96.31 133 SER B O 1
ATOM 3378 N N . ALA B 1 134 ? -13.586 -41.094 -7.328 1 97.12 134 ALA B N 1
ATOM 3379 C CA . ALA B 1 134 ? -14.086 -40.625 -6.039 1 97.12 134 ALA B CA 1
ATOM 3380 C C . ALA B 1 134 ? -13.133 -39.594 -5.414 1 97.12 134 ALA B C 1
ATOM 3382 O O . ALA B 1 134 ? -11.922 -39.656 -5.641 1 97.12 134 ALA B O 1
ATOM 3383 N N . PRO B 1 135 ? -13.711 -38.656 -4.668 1 96.12 135 PRO B N 1
ATOM 3384 C CA . PRO B 1 135 ? -12.82 -37.75 -3.955 1 96.12 135 PRO B CA 1
ATOM 3385 C C . PRO B 1 135 ? -11.75 -38.469 -3.143 1 96.12 135 PRO B C 1
ATOM 3387 O O . PRO B 1 135 ? -12.023 -39.5 -2.553 1 96.12 135 PRO B O 1
ATOM 3390 N N . ASP B 1 136 ? -10.508 -37.969 -3.205 1 95.69 136 ASP B N 1
ATOM 3391 C CA . ASP B 1 136 ? -9.359 -38.438 -2.438 1 95.69 136 ASP B CA 1
ATOM 3392 C C . ASP B 1 136 ? -8.703 -39.625 -3.109 1 95.69 136 ASP B C 1
ATOM 3394 O O . ASP B 1 136 ? -7.781 -40.25 -2.553 1 95.69 136 ASP B O 1
ATOM 3398 N N . THR B 1 137 ? -9.211 -40 -4.234 1 98.12 137 THR B N 1
ATOM 3399 C CA . THR B 1 137 ? -8.5 -41.031 -5 1 98.12 137 THR B CA 1
ATOM 3400 C C . THR B 1 137 ? -7.082 -40.562 -5.332 1 98.12 137 THR B C 1
ATOM 3402 O O . THR B 1 137 ? -6.898 -39.469 -5.898 1 98.12 137 THR B O 1
ATOM 3405 N N . GLN B 1 138 ? -6.129 -41.344 -4.973 1 98.31 138 GLN B N 1
ATOM 3406 C CA . GLN B 1 138 ? -4.742 -41 -5.262 1 98.31 138 GLN B CA 1
ATOM 3407 C C . GLN B 1 138 ? -4.434 -41.188 -6.746 1 98.31 138 GLN B C 1
ATOM 3409 O O . GLN B 1 138 ? -5.152 -41.875 -7.461 1 98.31 138 GLN B O 1
ATOM 3414 N N . VAL B 1 139 ? -3.381 -40.438 -7.184 1 98.56 139 VAL B N 1
ATOM 3415 C CA . VAL B 1 139 ? -2.916 -40.562 -8.562 1 98.56 139 VAL B CA 1
ATOM 3416 C C . VAL B 1 139 ? -1.596 -41.312 -8.602 1 98.56 139 VAL B C 1
ATOM 3418 O O . VAL B 1 139 ? -0.813 -41.281 -7.652 1 98.56 139 VAL B O 1
ATOM 3421 N N . HIS B 1 140 ? -1.439 -42.125 -9.656 1 98.5 140 HIS B N 1
ATOM 3422 C CA . HIS B 1 140 ? -0.256 -42.938 -9.836 1 98.5 140 HIS B CA 1
ATOM 3423 C C . HIS B 1 140 ? 0.179 -42.969 -11.297 1 98.5 140 HIS B C 1
ATOM 3425 O O . HIS B 1 140 ? -0.512 -42.438 -12.172 1 98.5 140 HIS B O 1
ATOM 3431 N N . GLY B 1 141 ? 1.42 -43.469 -11.492 1 98.56 141 GLY B N 1
ATOM 3432 C CA . GLY B 1 141 ? 1.891 -43.719 -12.852 1 98.56 141 GLY B CA 1
ATOM 3433 C C . GLY B 1 141 ? 1.461 -45.094 -13.391 1 98.56 141 GLY B C 1
ATOM 3434 O O . GLY B 1 141 ? 1.509 -46.094 -12.68 1 98.56 141 GLY B O 1
ATOM 3435 N N . TRP B 1 142 ? 0.953 -45.094 -14.547 1 98.62 142 TRP B N 1
ATOM 3436 C CA . TRP B 1 142 ? 0.535 -46.312 -15.203 1 98.62 142 TRP B CA 1
ATOM 3437 C C . TRP B 1 142 ? 0.841 -46.281 -16.688 1 98.62 142 TRP B C 1
ATOM 3439 O O . TRP B 1 142 ? 0.843 -45.188 -17.297 1 98.62 142 TRP B O 1
ATOM 3449 N N . GLU B 1 143 ? 1.118 -47.438 -17.234 1 98.25 143 GLU B N 1
ATOM 3450 C CA . GLU B 1 143 ? 1.366 -47.469 -18.672 1 98.25 143 GLU B CA 1
ATOM 3451 C C . GLU B 1 143 ? 0.194 -46.906 -19.453 1 98.25 143 GLU B C 1
ATOM 3453 O O . GLU B 1 143 ? -0.908 -46.75 -18.922 1 98.25 143 GLU B O 1
ATOM 3458 N N . TRP B 1 144 ? 0.471 -46.562 -20.672 1 97.5 144 TRP B N 1
ATOM 3459 C CA . TRP B 1 144 ? -0.544 -45.969 -21.516 1 97.5 144 TRP B CA 1
ATOM 3460 C C . TRP B 1 144 ? -1.824 -46.781 -21.531 1 97.5 144 TRP B C 1
ATOM 3462 O O . TRP B 1 144 ? -1.773 -48 -21.594 1 97.5 144 TRP B O 1
ATOM 3472 N N . SER B 1 145 ? -2.883 -46.156 -21.391 1 96.06 145 SER B N 1
ATOM 3473 C CA . SER B 1 145 ? -4.215 -46.719 -21.547 1 96.06 145 SER B CA 1
ATOM 3474 C C . SER B 1 145 ? -5.164 -45.75 -22.234 1 96.06 145 SER B C 1
ATOM 3476 O O . SER B 1 145 ? -4.973 -44.531 -22.156 1 96.06 145 SER B O 1
ATOM 3478 N N . ALA B 1 146 ? -6.168 -46.25 -22.906 1 94.88 146 ALA B N 1
ATOM 3479 C CA . ALA B 1 146 ? -7.152 -45.406 -23.578 1 94.88 146 ALA B CA 1
ATOM 3480 C C . ALA B 1 146 ? -8.25 -44.969 -22.625 1 94.88 146 ALA B C 1
ATOM 3482 O O . ALA B 1 146 ? -9.188 -44.25 -23.016 1 94.88 146 ALA B O 1
ATOM 3483 N N . THR B 1 147 ? -8.117 -45.281 -21.391 1 94.56 147 THR B N 1
ATOM 3484 C CA . THR B 1 147 ? -9.148 -45 -20.406 1 94.56 147 THR B CA 1
ATOM 3485 C C . THR B 1 147 ? -9.195 -43.531 -20.078 1 94.56 147 THR B C 1
ATOM 3487 O O . THR B 1 147 ? -8.203 -42.812 -20.234 1 94.56 147 THR B O 1
ATOM 3490 N N . GLU B 1 148 ? -10.406 -43.062 -19.703 1 96.62 148 GLU B N 1
ATOM 3491 C CA . GLU B 1 148 ? -10.625 -41.656 -19.328 1 96.62 148 GLU B CA 1
ATOM 3492 C C . GLU B 1 148 ? -9.781 -41.281 -18.109 1 96.62 148 GLU B C 1
ATOM 3494 O O . GLU B 1 148 ? -9.5 -40.094 -17.891 1 96.62 148 GLU B O 1
ATOM 3499 N N . THR B 1 149 ? -9.336 -42.281 -17.328 1 98.06 149 THR B N 1
ATOM 3500 C CA . THR B 1 149 ? -8.633 -42.031 -16.078 1 98.06 149 THR B CA 1
ATOM 3501 C C . THR B 1 149 ? -7.25 -41.438 -16.328 1 98.06 149 THR B C 1
ATOM 3503 O O . THR B 1 149 ? -6.613 -40.906 -15.422 1 98.06 149 THR B O 1
ATOM 3506 N N . GLN B 1 150 ? -6.75 -41.469 -17.609 1 98.5 150 GLN B N 1
ATOM 3507 C CA . GLN B 1 150 ? -5.457 -40.906 -17.969 1 98.5 150 GLN B CA 1
ATOM 3508 C C . GLN B 1 150 ? -5.629 -39.594 -18.75 1 98.5 150 GLN B C 1
ATOM 3510 O O . GLN B 1 150 ? -4.656 -39.062 -19.266 1 98.5 150 GLN B O 1
ATOM 3515 N N . ASP B 1 151 ? -6.898 -39.156 -18.938 1 98.31 151 ASP B N 1
ATOM 3516 C CA . ASP B 1 151 ? -7.199 -37.938 -19.688 1 98.31 151 ASP B CA 1
ATOM 3517 C C . ASP B 1 151 ? -7.406 -36.75 -18.734 1 98.31 151 ASP B C 1
ATOM 3519 O O . ASP B 1 151 ? -8.211 -36.812 -17.812 1 98.31 151 ASP B O 1
ATOM 3523 N N . TRP B 1 152 ? -6.688 -35.688 -19 1 98.19 152 TRP B N 1
ATOM 3524 C CA . TRP B 1 152 ? -6.723 -34.531 -18.141 1 98.19 152 TRP B CA 1
ATOM 3525 C C . TRP B 1 152 ? -7 -33.25 -18.938 1 98.19 152 TRP B C 1
ATOM 3527 O O . TRP B 1 152 ? -6.59 -33.156 -20.094 1 98.19 152 TRP B O 1
ATOM 3537 N N . SER B 1 153 ? -7.684 -32.375 -18.328 1 97.44 153 SER B N 1
ATOM 3538 C CA . SER B 1 153 ? -7.91 -31.047 -18.875 1 97.44 153 SER B CA 1
ATOM 3539 C C . SER B 1 153 ? -7.195 -29.984 -18.047 1 97.44 153 SER B C 1
ATOM 3541 O O . SER B 1 153 ? -7.395 -29.891 -16.828 1 97.44 153 SER B O 1
ATOM 3543 N N . LEU B 1 154 ? -6.301 -29.203 -18.688 1 96.44 154 LEU B N 1
ATOM 3544 C CA . LEU B 1 154 ? -5.645 -28.062 -18.047 1 96.44 154 LEU B CA 1
ATOM 3545 C C . LEU B 1 154 ? -6.383 -26.766 -18.344 1 96.44 154 LEU B C 1
ATOM 3547 O O . LEU B 1 154 ? -6.527 -26.391 -19.5 1 96.44 154 LEU B O 1
ATOM 3551 N N . ARG B 1 155 ? -6.91 -26.188 -17.312 1 94.69 155 ARG B N 1
ATOM 3552 C CA . ARG B 1 155 ? -7.547 -24.891 -17.453 1 94.69 155 ARG B CA 1
ATOM 3553 C C . ARG B 1 155 ? -6.688 -23.781 -16.844 1 94.69 155 ARG B C 1
ATOM 3555 O O . ARG B 1 155 ? -6.43 -23.781 -15.633 1 94.69 155 ARG B O 1
ATOM 3562 N N . ARG B 1 156 ? -6.336 -22.875 -17.688 1 95.94 156 ARG B N 1
ATOM 3563 C CA . ARG B 1 156 ? -5.512 -21.766 -17.234 1 95.94 156 ARG B CA 1
ATOM 3564 C C . ARG B 1 156 ? -6.293 -20.844 -16.312 1 95.94 156 ARG B C 1
ATOM 3566 O O . ARG B 1 156 ? -7.445 -20.5 -16.594 1 95.94 156 ARG B O 1
ATOM 3573 N N . VAL B 1 157 ? -5.68 -20.406 -15.133 1 96.12 157 VAL B N 1
ATOM 3574 C CA . VAL B 1 157 ? -6.359 -19.547 -14.172 1 96.12 157 VAL B CA 1
ATOM 3575 C C . VAL B 1 157 ? -5.504 -18.312 -13.883 1 96.12 157 VAL B C 1
ATOM 3577 O O . VAL B 1 157 ? -5.691 -17.641 -12.859 1 96.12 157 VAL B O 1
ATOM 3580 N N . SER B 1 158 ? -4.547 -18 -14.695 1 97.38 158 SER B N 1
ATOM 3581 C CA . SER B 1 158 ? -3.662 -16.844 -14.586 1 97.38 158 SER B CA 1
ATOM 3582 C C . SER B 1 158 ? -3.697 -16 -15.859 1 97.38 158 SER B C 1
ATOM 3584 O O . SER B 1 158 ? -4.227 -16.422 -16.875 1 97.38 158 SER B O 1
ATOM 3586 N N . ARG B 1 159 ? -3.262 -14.781 -15.773 1 97.56 159 ARG B N 1
ATOM 3587 C CA . ARG B 1 159 ? -3.047 -13.891 -16.906 1 97.56 159 ARG B CA 1
ATOM 3588 C C . ARG B 1 159 ? -1.666 -13.242 -16.844 1 97.56 159 ARG B C 1
ATOM 3590 O O . ARG B 1 159 ? -1.187 -12.891 -15.766 1 97.56 159 ARG B O 1
ATOM 3597 N N . THR B 1 160 ? -1.079 -13.117 -18 1 96.69 160 THR B N 1
ATOM 3598 C CA . THR B 1 160 ? 0.191 -12.406 -18.094 1 96.69 160 THR B CA 1
ATOM 3599 C C . THR B 1 160 ? -0.026 -10.898 -18.016 1 96.69 160 THR B C 1
ATOM 3601 O O . THR B 1 160 ? -1.145 -10.414 -18.203 1 96.69 160 THR B O 1
ATOM 3604 N N . ASP B 1 161 ? 1.062 -10.164 -17.734 1 95.62 161 ASP B N 1
ATOM 3605 C CA . ASP B 1 161 ? 0.992 -8.703 -17.719 1 95.62 161 ASP B CA 1
ATOM 3606 C C . ASP B 1 161 ? 0.54 -8.156 -19.062 1 95.62 161 ASP B C 1
ATOM 3608 O O . ASP B 1 161 ? -0.229 -7.191 -19.125 1 95.62 161 ASP B O 1
ATOM 3612 N N . VAL B 1 162 ? 0.958 -8.75 -20.109 1 95.88 162 VAL B N 1
ATOM 3613 C CA . VAL B 1 162 ? 0.598 -8.305 -21.453 1 95.88 162 VAL B CA 1
ATOM 3614 C C . VAL B 1 162 ? -0.905 -8.477 -21.672 1 95.88 162 VAL B C 1
ATOM 3616 O O . VAL B 1 162 ? -1.572 -7.559 -22.172 1 95.88 162 VAL B O 1
ATOM 3619 N N . GLU B 1 163 ? -1.404 -9.625 -21.281 1 96.38 163 GLU B N 1
ATOM 3620 C CA . GLU B 1 163 ? -2.836 -9.883 -21.406 1 96.38 163 GLU B CA 1
ATOM 3621 C C . GLU B 1 163 ? -3.646 -8.922 -20.531 1 96.38 163 GLU B C 1
ATOM 3623 O O . GLU B 1 163 ? -4.652 -8.367 -20.984 1 96.38 163 GLU B O 1
ATOM 3628 N N . LEU B 1 164 ? -3.209 -8.766 -19.312 1 97.06 164 LEU B N 1
ATOM 3629 C CA . LEU B 1 164 ? -3.898 -7.887 -18.391 1 97.06 164 LEU B CA 1
ATOM 3630 C C . LEU B 1 164 ? -3.93 -6.453 -18.906 1 97.06 164 LEU B C 1
ATOM 3632 O O . LEU B 1 164 ? -4.957 -5.777 -18.828 1 97.06 164 LEU B O 1
ATOM 3636 N N . ARG B 1 165 ? -2.836 -6.016 -19.438 1 96.81 165 ARG B N 1
ATOM 3637 C CA . ARG B 1 165 ? -2.768 -4.672 -20 1 96.81 165 ARG B CA 1
ATOM 3638 C C . ARG B 1 165 ? -3.828 -4.48 -21.078 1 96.81 165 ARG B C 1
ATOM 3640 O O . ARG B 1 165 ? -4.5 -3.447 -21.125 1 96.81 165 ARG B O 1
ATOM 3647 N N . GLY B 1 166 ? -3.98 -5.453 -21.891 1 97.12 166 GLY B N 1
ATOM 3648 C CA . GLY B 1 166 ? -5 -5.398 -22.922 1 97.12 166 GLY B CA 1
ATOM 3649 C C . GLY B 1 166 ? -6.41 -5.344 -22.375 1 97.12 166 GLY B C 1
ATOM 3650 O O . GLY B 1 166 ? -7.242 -4.566 -22.844 1 97.12 166 GLY B O 1
ATOM 3651 N N . ILE B 1 167 ? -6.648 -6.145 -21.391 1 97.75 167 ILE B N 1
ATOM 3652 C CA . ILE B 1 167 ? -7.973 -6.215 -20.781 1 97.75 167 ILE B CA 1
ATOM 3653 C C . ILE B 1 167 ? -8.305 -4.883 -20.109 1 97.75 167 ILE B C 1
ATOM 3655 O O . ILE B 1 167 ? -9.391 -4.336 -20.312 1 97.75 167 ILE B O 1
ATOM 3659 N N . ILE B 1 168 ? -7.34 -4.309 -19.359 1 97.31 168 ILE B N 1
ATOM 3660 C CA . ILE B 1 168 ? -7.547 -3.072 -18.625 1 97.31 168 ILE B CA 1
ATOM 3661 C C . ILE B 1 168 ? -7.703 -1.902 -19.594 1 97.31 168 ILE B C 1
ATOM 3663 O O . ILE B 1 168 ? -8.539 -1.019 -19.375 1 97.31 168 ILE B O 1
ATOM 3667 N N . ALA B 1 169 ? -6.949 -1.927 -20.672 1 95.38 169 ALA B N 1
ATOM 3668 C CA . ALA B 1 169 ? -6.977 -0.837 -21.641 1 95.38 169 ALA B CA 1
ATOM 3669 C C . ALA B 1 169 ? -8.328 -0.764 -22.344 1 95.38 169 ALA B C 1
ATOM 3671 O O . ALA B 1 169 ? -8.742 0.305 -22.797 1 95.38 169 ALA B O 1
ATOM 3672 N N . LYS B 1 170 ? -9.008 -1.879 -22.422 1 95.25 170 LYS B N 1
ATOM 3673 C CA . LYS B 1 170 ? -10.273 -1.95 -23.156 1 95.25 170 LYS B CA 1
ATOM 3674 C C . LYS B 1 170 ? -11.445 -1.554 -22.266 1 95.25 170 LYS B C 1
ATOM 3676 O O . LYS B 1 170 ? -12.578 -1.441 -22.734 1 95.25 170 LYS B O 1
ATOM 3681 N N . ASP B 1 171 ? -11.148 -1.38 -21 1 96.38 171 ASP B N 1
ATOM 3682 C CA . ASP B 1 171 ? -12.234 -1.02 -20.094 1 96.38 171 ASP B CA 1
ATOM 3683 C C . ASP B 1 171 ? -12.82 0.344 -20.453 1 96.38 171 ASP B C 1
ATOM 3685 O O . ASP B 1 171 ? -12.078 1.317 -20.625 1 96.38 171 ASP B O 1
ATOM 3689 N N . THR B 1 172 ? -14.125 0.473 -20.609 1 95.81 172 THR B N 1
ATOM 3690 C CA . THR B 1 172 ? -14.797 1.663 -21.109 1 95.81 172 THR B CA 1
ATOM 3691 C C . THR B 1 172 ? -14.805 2.766 -20.047 1 95.81 172 THR B C 1
ATOM 3693 O O . THR B 1 172 ? -15.133 3.916 -20.344 1 95.81 172 THR B O 1
ATOM 3696 N N . HIS B 1 173 ? -14.391 2.5 -18.875 1 96.5 173 HIS B N 1
ATOM 3697 C CA . HIS B 1 173 ? -14.398 3.477 -17.781 1 96.5 173 HIS B CA 1
ATOM 3698 C C . HIS B 1 173 ? -13.07 4.227 -17.703 1 96.5 173 HIS B C 1
ATOM 3700 O O . HIS B 1 173 ? -12.883 5.078 -16.844 1 96.5 173 HIS B O 1
ATOM 3706 N N . ASN B 1 174 ? -12.172 3.945 -18.656 1 97.44 174 ASN B N 1
ATOM 3707 C CA . ASN B 1 174 ? -10.883 4.629 -18.688 1 97.44 174 ASN B CA 1
ATOM 3708 C C . ASN B 1 174 ? -11 6.031 -19.281 1 97.44 174 ASN B C 1
ATOM 3710 O O . ASN B 1 174 ? -11.773 6.25 -20.219 1 97.44 174 ASN B O 1
ATOM 3714 N N . ALA B 1 175 ? -10.273 6.953 -18.703 1 97.38 175 ALA B N 1
ATOM 3715 C CA . ALA B 1 175 ? -10.086 8.258 -19.328 1 97.38 175 ALA B CA 1
ATOM 3716 C C . ALA B 1 175 ? -9.211 8.156 -20.562 1 97.38 175 ALA B C 1
ATOM 3718 O O . ALA B 1 175 ? -8.477 7.172 -20.75 1 97.38 175 ALA B O 1
ATOM 3719 N N . PRO B 1 176 ? -9.211 9.133 -21.453 1 95.69 176 PRO B N 1
ATOM 3720 C CA . PRO B 1 176 ? -8.391 9.102 -22.672 1 95.69 176 PRO B CA 1
ATOM 3721 C C . PRO B 1 176 ? -6.895 9.055 -22.375 1 95.69 176 PRO B C 1
ATOM 3723 O O . PRO B 1 176 ? -6.117 8.516 -23.172 1 95.69 176 PRO B O 1
ATOM 3726 N N . ASP B 1 177 ? -6.5 9.602 -21.219 1 93.88 177 ASP B N 1
ATOM 3727 C CA . ASP B 1 177 ? -5.086 9.688 -20.875 1 93.88 177 ASP B CA 1
ATOM 3728 C C . ASP B 1 177 ? -4.684 8.547 -19.938 1 93.88 177 ASP B C 1
ATOM 3730 O O . ASP B 1 177 ? -3.709 8.664 -19.188 1 93.88 177 ASP B O 1
ATOM 3734 N N . PHE B 1 178 ? -5.477 7.508 -19.969 1 96.12 178 PHE B N 1
ATOM 3735 C CA . PHE B 1 178 ? -5.246 6.379 -19.078 1 96.12 178 PHE B CA 1
ATOM 3736 C C . PHE B 1 178 ? -3.85 5.809 -19.266 1 96.12 178 PHE B C 1
ATOM 3738 O O . PHE B 1 178 ? -3.396 5.633 -20.406 1 96.12 178 PHE B O 1
ATOM 3745 N N . GLN B 1 179 ? -3.16 5.531 -18.188 1 93.75 179 GLN B N 1
ATOM 3746 C CA . GLN B 1 179 ? -1.881 4.828 -18.172 1 93.75 179 GLN B CA 1
ATOM 3747 C C . GLN B 1 179 ? -1.899 3.672 -17.172 1 93.75 179 GLN B C 1
ATOM 3749 O O . GLN B 1 179 ? -2.373 3.824 -16.047 1 93.75 179 GLN B O 1
ATOM 3754 N N . GLY B 1 180 ? -1.466 2.561 -17.625 1 93.62 180 GLY B N 1
ATOM 3755 C CA . GLY B 1 180 ? -1.354 1.399 -16.766 1 93.62 180 GLY B CA 1
ATOM 3756 C C . GLY B 1 180 ? 0.083 0.989 -16.5 1 93.62 180 GLY B C 1
ATOM 3757 O O . GLY B 1 180 ? 0.926 1.046 -17.391 1 93.62 180 GLY B O 1
ATOM 3758 N N . PHE B 1 181 ? 0.381 0.633 -15.242 1 93 181 PHE B N 1
ATOM 3759 C CA . PHE B 1 181 ? 1.71 0.198 -14.828 1 93 181 PHE B CA 1
ATOM 3760 C C . PHE B 1 181 ? 1.651 -1.179 -14.18 1 93 181 PHE B C 1
ATOM 3762 O O . PHE B 1 181 ? 1.013 -1.353 -13.141 1 93 181 PHE B O 1
ATOM 3769 N N . SER B 1 182 ? 2.227 -2.117 -14.781 1 93.44 182 SER B N 1
ATOM 3770 C CA . SER B 1 182 ? 2.279 -3.467 -14.227 1 93.44 182 SER B CA 1
ATOM 3771 C C . SER B 1 182 ? 3.496 -3.646 -13.32 1 93.44 182 SER B C 1
ATOM 3773 O O . SER B 1 182 ? 4.551 -3.059 -13.57 1 93.44 182 SER B O 1
ATOM 3775 N N . GLN B 1 183 ? 3.307 -4.508 -12.328 1 90 183 GLN B N 1
ATOM 3776 C CA . GLN B 1 183 ? 4.363 -4.727 -11.344 1 90 183 GLN B CA 1
ATOM 3777 C C . GLN B 1 183 ? 4.934 -6.137 -11.461 1 90 183 GLN B C 1
ATOM 3779 O O . GLN B 1 183 ? 6.039 -6.406 -10.984 1 90 183 GLN B O 1
ATOM 3784 N N . ASP B 1 184 ? 4.141 -7.055 -12.031 1 93 184 ASP B N 1
ATOM 3785 C CA . ASP B 1 184 ? 4.523 -8.461 -12.125 1 93 184 ASP B CA 1
ATOM 3786 C C . ASP B 1 184 ? 4.32 -9 -13.539 1 93 184 ASP B C 1
ATOM 3788 O O . ASP B 1 184 ? 3.811 -8.289 -14.406 1 93 184 ASP B O 1
ATOM 3792 N N . GLY B 1 185 ? 4.84 -10.25 -13.766 1 94.81 185 GLY B N 1
ATOM 3793 C CA . GLY B 1 185 ? 4.762 -10.852 -15.094 1 94.81 185 GLY B CA 1
ATOM 3794 C C . GLY B 1 185 ? 3.588 -11.797 -15.25 1 94.81 185 GLY B C 1
ATOM 3795 O O . GLY B 1 185 ? 3.092 -12 -16.359 1 94.81 185 GLY B O 1
ATOM 3796 N N . LEU B 1 186 ? 3.209 -12.438 -14.242 1 97.19 186 LEU B N 1
ATOM 3797 C CA . LEU B 1 186 ? 2.102 -13.383 -14.188 1 97.19 186 LEU B CA 1
ATOM 3798 C C . LEU B 1 186 ? 1.219 -13.117 -12.969 1 97.19 186 LEU B C 1
ATOM 3800 O O . LEU B 1 186 ? 1.724 -12.883 -11.875 1 97.19 186 LEU B O 1
ATOM 3804 N N . TYR B 1 187 ? -0.145 -13.133 -13.188 1 97.94 187 TYR B N 1
ATOM 3805 C CA . TYR B 1 187 ? -1.056 -12.742 -12.117 1 97.94 187 TYR B CA 1
ATOM 3806 C C . TYR B 1 187 ? -2.092 -13.828 -11.859 1 97.94 187 TYR B C 1
ATOM 3808 O O . TYR B 1 187 ? -2.617 -14.43 -12.797 1 97.94 187 TYR B O 1
ATOM 3816 N N . LEU B 1 188 ? -2.275 -14.062 -10.625 1 97.75 188 LEU B N 1
ATOM 3817 C CA . LEU B 1 188 ? -3.354 -14.922 -10.148 1 97.75 188 LEU B CA 1
ATOM 3818 C C . LEU B 1 188 ? -4.441 -14.102 -9.469 1 97.75 188 LEU B C 1
ATOM 3820 O O . LEU B 1 188 ? -4.145 -13.172 -8.719 1 97.75 188 LEU B O 1
ATOM 3824 N N . VAL B 1 189 ? -5.703 -14.406 -9.734 1 95.94 189 VAL B N 1
ATOM 3825 C CA . VAL B 1 189 ? -6.82 -13.781 -9.039 1 95.94 189 VAL B CA 1
ATOM 3826 C C . VAL B 1 189 ? -7.234 -14.648 -7.848 1 95.94 189 VAL B C 1
ATOM 3828 O O . VAL B 1 189 ? -7.414 -15.859 -7.988 1 95.94 189 VAL B O 1
ATOM 3831 N N . LEU B 1 190 ? -7.402 -14.055 -6.719 1 95.62 190 LEU B N 1
ATOM 3832 C CA . LEU B 1 190 ? -7.777 -14.773 -5.508 1 95.62 190 LEU B CA 1
ATOM 3833 C C . LEU B 1 190 ? -9.25 -15.172 -5.547 1 95.62 190 LEU B C 1
ATOM 3835 O O . LEU B 1 190 ? -10.086 -14.422 -6.059 1 95.62 190 LEU B O 1
ATOM 3839 N N . PRO B 1 191 ? -9.562 -16.359 -4.957 1 93.69 191 PRO B N 1
ATOM 3840 C CA . PRO B 1 191 ? -10.977 -16.703 -4.797 1 93.69 191 PRO B CA 1
ATOM 3841 C C . PRO B 1 191 ? -11.734 -15.703 -3.934 1 93.69 191 PRO B C 1
ATOM 3843 O O . PRO B 1 191 ? -11.148 -15.055 -3.066 1 93.69 191 PRO B O 1
ATOM 3846 N N . GLN B 1 192 ? -13.023 -15.594 -4.16 1 93.56 192 GLN B N 1
ATOM 3847 C CA . GLN B 1 192 ? -13.859 -14.609 -3.473 1 93.56 192 GLN B CA 1
ATOM 3848 C C . GLN B 1 192 ? -13.766 -14.766 -1.959 1 93.56 192 GLN B C 1
ATOM 3850 O O . GLN B 1 192 ? -13.664 -13.773 -1.232 1 93.56 192 GLN B O 1
ATOM 3855 N N . SER B 1 193 ? -13.805 -15.984 -1.471 1 94.69 193 SER B N 1
ATOM 3856 C CA . SER B 1 193 ? -13.781 -16.219 -0.029 1 94.69 193 SER B CA 1
ATOM 3857 C C . SER B 1 193 ? -12.5 -15.656 0.594 1 94.69 193 SER B C 1
ATOM 3859 O O . SER B 1 193 ? -12.523 -15.148 1.718 1 94.69 193 SER B O 1
ATOM 3861 N N . VAL B 1 194 ? -11.43 -15.75 -0.15 1 96.25 194 VAL B N 1
ATOM 3862 C CA . VAL B 1 194 ? -10.148 -15.25 0.34 1 96.25 194 VAL B CA 1
ATOM 3863 C C . VAL B 1 194 ? -10.141 -13.727 0.314 1 96.25 194 VAL B C 1
ATOM 3865 O O . VAL B 1 194 ? -9.727 -13.086 1.282 1 96.25 194 VAL B O 1
ATOM 3868 N N . ARG B 1 195 ? -10.609 -13.102 -0.782 1 97 195 ARG B N 1
ATOM 3869 C CA . ARG B 1 195 ? -10.695 -11.648 -0.869 1 97 195 ARG B CA 1
ATOM 3870 C C . ARG B 1 195 ? -11.539 -11.086 0.272 1 97 195 ARG B C 1
ATOM 3872 O O . ARG B 1 195 ? -11.141 -10.109 0.92 1 97 195 ARG B O 1
ATOM 3879 N N . ASP B 1 196 ? -12.672 -11.734 0.57 1 96.88 196 ASP B N 1
ATOM 3880 C CA . ASP B 1 196 ? -13.562 -11.305 1.647 1 96.88 196 ASP B CA 1
ATOM 3881 C C . ASP B 1 196 ? -12.859 -11.383 3.002 1 96.88 196 ASP B C 1
ATOM 3883 O O . ASP B 1 196 ? -12.961 -10.461 3.814 1 96.88 196 ASP B O 1
ATOM 3887 N N . ALA B 1 197 ? -12.188 -12.461 3.199 1 97.38 197 ALA B N 1
ATOM 3888 C CA . ALA B 1 197 ? -11.508 -12.656 4.473 1 97.38 197 ALA B CA 1
ATOM 3889 C C . ALA B 1 197 ? -10.422 -11.609 4.68 1 97.38 197 ALA B C 1
ATOM 3891 O O . ALA B 1 197 ? -10.258 -11.078 5.785 1 97.38 197 ALA B O 1
ATOM 3892 N N . ILE B 1 198 ? -9.664 -11.312 3.6 1 98.19 198 ILE B N 1
ATOM 3893 C CA . ILE B 1 198 ? -8.617 -10.297 3.676 1 98.19 198 ILE B CA 1
ATOM 3894 C C . ILE B 1 198 ? -9.242 -8.945 4.016 1 98.19 198 ILE B C 1
ATOM 3896 O O . ILE B 1 198 ? -8.742 -8.227 4.883 1 98.19 198 ILE B O 1
ATOM 3900 N N . TYR B 1 199 ? -10.344 -8.594 3.348 1 98.69 199 TYR B N 1
ATOM 3901 C CA . TYR B 1 199 ? -11 -7.316 3.59 1 98.69 199 TYR B CA 1
ATOM 3902 C C . TYR B 1 199 ? -11.469 -7.211 5.035 1 98.69 199 TYR B C 1
ATOM 3904 O O . TYR B 1 199 ? -11.25 -6.191 5.695 1 98.69 199 TYR B O 1
ATOM 3912 N N . VAL B 1 200 ? -12.07 -8.258 5.543 1 98.12 200 VAL B N 1
ATOM 3913 C CA . VAL B 1 200 ? -12.555 -8.273 6.922 1 98.12 200 VAL B CA 1
ATOM 3914 C C . VAL B 1 200 ? -11.375 -8.109 7.879 1 98.12 200 VAL B C 1
ATOM 3916 O O . VAL B 1 200 ? -11.43 -7.297 8.805 1 98.12 200 VAL B O 1
ATOM 3919 N N . SER B 1 201 ? -10.312 -8.797 7.637 1 97.88 201 SER B N 1
ATOM 3920 C CA . SER B 1 201 ? -9.141 -8.766 8.508 1 97.88 201 SER B CA 1
ATOM 3921 C C . SER B 1 201 ? -8.461 -7.406 8.477 1 97.88 201 SER B C 1
ATOM 3923 O O . SER B 1 201 ? -7.789 -7.016 9.438 1 97.88 201 SER B O 1
ATOM 3925 N N . SER B 1 202 ? -8.57 -6.68 7.348 1 98 202 SER B N 1
ATOM 3926 C CA . SER B 1 202 ? -7.953 -5.363 7.203 1 98 202 SER B CA 1
ATOM 3927 C C . SER B 1 202 ? -8.609 -4.344 8.125 1 98 202 SER B C 1
ATOM 3929 O O . SER B 1 202 ? -8.008 -3.307 8.438 1 98 202 SER B O 1
ATOM 3931 N N . ARG B 1 203 ? -9.844 -4.496 8.523 1 97.06 203 ARG B N 1
ATOM 3932 C CA . ARG B 1 203 ? -10.656 -3.643 9.383 1 97.06 203 ARG B CA 1
ATOM 3933 C C . ARG B 1 203 ? -10.953 -2.311 8.711 1 97.06 203 ARG B C 1
ATOM 3935 O O . ARG B 1 203 ? -11.305 -1.335 9.375 1 97.06 203 ARG B O 1
ATOM 3942 N N . LEU B 1 204 ? -10.781 -2.246 7.383 1 98.19 204 LEU B N 1
ATOM 3943 C CA . LEU B 1 204 ? -11.008 -1.004 6.648 1 98.19 204 LEU B CA 1
ATOM 3944 C C . LEU B 1 204 ? -12.461 -0.552 6.781 1 98.19 204 LEU B C 1
ATOM 3946 O O . LEU B 1 204 ? -12.734 0.648 6.844 1 98.19 204 LEU B O 1
ATOM 3950 N N . LYS B 1 205 ? -13.383 -1.499 6.875 1 95.88 205 LYS B N 1
ATOM 3951 C CA . LYS B 1 205 ? -14.805 -1.174 6.941 1 95.88 205 LYS B CA 1
ATOM 3952 C C . LYS B 1 205 ? -15.117 -0.359 8.195 1 95.88 205 LYS B C 1
ATOM 3954 O O . LYS B 1 205 ? -16.047 0.45 8.195 1 95.88 205 LYS B O 1
ATOM 3959 N N . THR B 1 206 ? -14.344 -0.51 9.219 1 94.88 206 THR B N 1
ATOM 3960 C CA . THR B 1 206 ? -14.641 0.147 10.484 1 94.88 206 THR B CA 1
ATOM 3961 C C . THR B 1 206 ? -13.867 1.456 10.609 1 94.88 206 THR B C 1
ATOM 3963 O O . THR B 1 206 ? -14.055 2.205 11.57 1 94.88 206 THR B O 1
ATOM 3966 N N . MET B 1 207 ? -13.008 1.684 9.688 1 94.75 207 MET B N 1
ATOM 3967 C CA . MET B 1 207 ? -12.234 2.926 9.711 1 94.75 207 MET B CA 1
ATOM 3968 C C . MET B 1 207 ? -13.062 4.086 9.172 1 94.75 207 MET B C 1
ATOM 3970 O O . MET B 1 207 ? -13.828 3.92 8.219 1 94.75 207 MET B O 1
ATOM 3974 N N . LYS B 1 208 ? -12.898 5.188 9.805 1 94.06 208 LYS B N 1
ATOM 3975 C CA . LYS B 1 208 ? -13.531 6.41 9.305 1 94.06 208 LYS B CA 1
ATOM 3976 C C . LYS B 1 208 ? -12.562 7.215 8.445 1 94.06 208 LYS B C 1
ATOM 3978 O O . LYS B 1 208 ? -11.445 7.512 8.867 1 94.06 208 LYS B O 1
ATOM 3983 N N . GLY B 1 209 ? -13.039 7.473 7.246 1 95.56 209 GLY B N 1
ATOM 3984 C CA . GLY B 1 209 ? -12.227 8.281 6.355 1 95.56 209 GLY B CA 1
ATOM 3985 C C . GLY B 1 209 ? -11.859 9.633 6.945 1 95.56 209 GLY B C 1
ATOM 3986 O O . GLY B 1 209 ? -12.664 10.25 7.645 1 95.56 209 GLY B O 1
ATOM 3987 N N . ARG B 1 210 ? -10.656 10.062 6.715 1 96.44 210 ARG B N 1
ATOM 3988 C CA . ARG B 1 210 ? -10.078 11.344 7.117 1 96.44 210 ARG B CA 1
ATOM 3989 C C . ARG B 1 210 ? -9.57 12.117 5.906 1 96.44 210 ARG B C 1
ATOM 3991 O O . ARG B 1 210 ? -8.805 11.586 5.102 1 96.44 210 ARG B O 1
ATOM 3998 N N . GLY B 1 211 ? -10.039 13.359 5.77 1 94.5 211 GLY B N 1
ATOM 3999 C CA . GLY B 1 211 ? -9.688 14.125 4.586 1 94.5 211 GLY B CA 1
ATOM 4000 C C . GLY B 1 211 ? -8.188 14.234 4.359 1 94.5 211 GLY B C 1
ATOM 4001 O O . GLY B 1 211 ? -7.473 14.805 5.184 1 94.5 211 GLY B O 1
ATOM 4002 N N . GLN B 1 212 ? -7.715 13.688 3.289 1 94.06 212 GLN B N 1
ATOM 4003 C CA . GLN B 1 212 ? -6.332 13.648 2.822 1 94.06 212 GLN B CA 1
ATOM 4004 C C . GLN B 1 212 ? -5.488 12.703 3.676 1 94.06 212 GLN B C 1
ATOM 4006 O O . GLN B 1 212 ? -4.754 11.867 3.146 1 94.06 212 GLN B O 1
ATOM 4011 N N . LEU B 1 213 ? -5.672 12.719 4.977 1 97.44 213 LEU B N 1
ATOM 4012 C CA . LEU B 1 213 ? -4.852 11.93 5.883 1 97.44 213 LEU B CA 1
ATOM 4013 C C . LEU B 1 213 ? -5.062 10.438 5.645 1 97.44 213 LEU B C 1
ATOM 4015 O O . LEU B 1 213 ? -4.105 9.656 5.656 1 97.44 213 LEU B O 1
ATOM 4019 N N . PHE B 1 214 ? -6.27 10.016 5.449 1 97.88 214 PHE B N 1
ATOM 4020 C CA . PHE B 1 214 ? -6.656 8.633 5.191 1 97.88 214 PHE B CA 1
ATOM 4021 C C . PHE B 1 214 ? -7.938 8.57 4.371 1 97.88 214 PHE B C 1
ATOM 4023 O O . PHE B 1 214 ? -9.023 8.359 4.914 1 97.88 214 PHE B O 1
ATOM 4030 N N . ASP B 1 215 ? -7.789 8.781 3.113 1 96.94 215 ASP B N 1
ATOM 4031 C CA . ASP B 1 215 ? -8.93 8.836 2.205 1 96.94 215 ASP B CA 1
ATOM 4032 C C . ASP B 1 215 ? -8.859 7.715 1.167 1 96.94 215 ASP B C 1
ATOM 4034 O O . ASP B 1 215 ? -8.305 6.648 1.436 1 96.94 215 ASP B O 1
ATOM 4038 N N . SER B 1 216 ? -9.5 7.855 0.004 1 97.31 216 SER B N 1
ATOM 4039 C CA . SER B 1 216 ? -9.75 6.738 -0.902 1 97.31 216 SER B CA 1
ATOM 4040 C C . SER B 1 216 ? -8.445 6.062 -1.318 1 97.31 216 SER B C 1
ATOM 4042 O O . SER B 1 216 ? -8.375 4.832 -1.404 1 97.31 216 SER B O 1
ATOM 4044 N N . ASP B 1 217 ? -7.371 6.863 -1.624 1 97.12 217 ASP B N 1
ATOM 4045 C CA . ASP B 1 217 ? -6.109 6.266 -2.051 1 97.12 217 ASP B CA 1
ATOM 4046 C C . ASP B 1 217 ? -5.469 5.473 -0.917 1 97.12 217 ASP B C 1
ATOM 4048 O O . ASP B 1 217 ? -4.895 4.406 -1.146 1 97.12 217 ASP B O 1
ATOM 4052 N N . ASP B 1 218 ? -5.59 5.969 0.332 1 98.19 218 ASP B N 1
ATOM 4053 C CA . ASP B 1 218 ? -5.039 5.246 1.476 1 98.19 218 ASP B CA 1
ATOM 4054 C C . ASP B 1 218 ? -5.766 3.922 1.693 1 98.19 218 ASP B C 1
ATOM 4056 O O . ASP B 1 218 ? -5.133 2.895 1.946 1 98.19 218 ASP B O 1
ATOM 4060 N N . TYR B 1 219 ? -7.152 3.938 1.619 1 98.62 219 TYR B N 1
ATOM 4061 C CA . TYR B 1 219 ? -7.926 2.703 1.719 1 98.62 219 TYR B CA 1
ATOM 4062 C C . TYR B 1 219 ? -7.438 1.673 0.707 1 98.62 219 TYR B C 1
ATOM 4064 O O . TYR B 1 219 ? -7.199 0.514 1.056 1 98.62 219 TYR B O 1
ATOM 4072 N N . ALA B 1 220 ? -7.309 2.113 -0.547 1 98.69 220 ALA B N 1
ATOM 4073 C CA . ALA B 1 220 ? -6.938 1.215 -1.638 1 98.69 220 ALA B CA 1
ATOM 4074 C C . ALA B 1 220 ? -5.527 0.669 -1.445 1 98.69 220 ALA B C 1
ATOM 4076 O O . ALA B 1 220 ? -5.273 -0.515 -1.681 1 98.69 220 ALA B O 1
ATOM 4077 N N . ILE B 1 221 ? -4.562 1.519 -1.023 1 98.69 221 ILE B N 1
ATOM 4078 C CA . ILE B 1 221 ? -3.172 1.12 -0.836 1 98.69 221 ILE B CA 1
ATOM 4079 C C . ILE B 1 221 ? -3.066 0.145 0.334 1 98.69 221 ILE B C 1
ATOM 4081 O O . ILE B 1 221 ? -2.348 -0.854 0.256 1 98.69 221 ILE B O 1
ATOM 4085 N N . VAL B 1 222 ? -3.781 0.441 1.438 1 98.81 222 VAL B N 1
ATOM 4086 C CA . VAL B 1 222 ? -3.764 -0.446 2.596 1 98.81 222 VAL B CA 1
ATOM 4087 C C . VAL B 1 222 ? -4.305 -1.819 2.205 1 98.81 222 VAL B C 1
ATOM 4089 O O . VAL B 1 222 ? -3.734 -2.848 2.574 1 98.81 222 VAL B O 1
ATOM 4092 N N . LEU B 1 223 ? -5.375 -1.813 1.446 1 98.88 223 LEU B N 1
ATOM 4093 C CA . LEU B 1 223 ? -5.949 -3.102 1.071 1 98.88 223 LEU B CA 1
ATOM 4094 C C . LEU B 1 223 ? -5.012 -3.863 0.14 1 98.88 223 LEU B C 1
ATOM 4096 O O . LEU B 1 223 ? -4.887 -5.086 0.243 1 98.88 223 LEU B O 1
ATOM 4100 N N . LYS B 1 224 ? -4.422 -3.211 -0.839 1 98.81 224 LYS B N 1
ATOM 4101 C CA . LYS B 1 224 ? -3.432 -3.863 -1.691 1 98.81 224 LYS B CA 1
ATOM 4102 C C . LYS B 1 224 ? -2.291 -4.445 -0.863 1 98.81 224 LYS B C 1
ATOM 4104 O O . LYS B 1 224 ? -1.821 -5.551 -1.135 1 98.81 224 LYS B O 1
ATOM 4109 N N . ALA B 1 225 ? -1.82 -3.711 0.134 1 98.81 225 ALA B N 1
ATOM 4110 C CA . ALA B 1 225 ? -0.767 -4.191 1.023 1 98.81 225 ALA B CA 1
ATOM 4111 C C . ALA B 1 225 ? -1.211 -5.445 1.774 1 98.81 225 ALA B C 1
ATOM 4113 O O . ALA B 1 225 ? -0.426 -6.379 1.956 1 98.81 225 ALA B O 1
ATOM 4114 N N . GLU B 1 226 ? -2.451 -5.43 2.236 1 98.81 226 GLU B N 1
ATOM 4115 C CA . GLU B 1 226 ? -2.977 -6.586 2.957 1 98.81 226 GLU B CA 1
ATOM 4116 C C . GLU B 1 226 ? -3.016 -7.824 2.064 1 98.81 226 GLU B C 1
ATOM 4118 O O . GLU B 1 226 ? -2.762 -8.938 2.527 1 98.81 226 GLU B O 1
ATOM 4123 N N . VAL B 1 227 ? -3.328 -7.637 0.826 1 98.75 227 VAL B N 1
ATOM 4124 C CA . VAL B 1 227 ? -3.334 -8.75 -0.121 1 98.75 227 VAL B CA 1
ATOM 4125 C C . VAL B 1 227 ? -1.918 -9.289 -0.292 1 98.75 227 VAL B C 1
ATOM 4127 O O . VAL B 1 227 ? -1.706 -10.508 -0.282 1 98.75 227 VAL B O 1
ATOM 4130 N N . ALA B 1 228 ? -0.949 -8.406 -0.472 1 98.44 228 ALA B N 1
ATOM 4131 C CA . ALA B 1 228 ? 0.444 -8.82 -0.615 1 98.44 228 ALA B CA 1
ATOM 4132 C C . ALA B 1 228 ? 0.912 -9.602 0.61 1 98.44 228 ALA B C 1
ATOM 4134 O O . ALA B 1 228 ? 1.548 -10.648 0.479 1 98.44 228 ALA B O 1
ATOM 4135 N N . LYS B 1 229 ? 0.581 -9.141 1.815 1 98.19 229 LYS B N 1
ATOM 4136 C CA . LYS B 1 229 ? 0.975 -9.797 3.057 1 98.19 229 LYS B CA 1
ATOM 4137 C C . LYS B 1 229 ? 0.318 -11.172 3.184 1 98.19 229 LYS B C 1
ATOM 4139 O O . LYS B 1 229 ? 0.944 -12.125 3.65 1 98.19 229 LYS B O 1
ATOM 4144 N N . TRP B 1 230 ? -0.937 -11.195 2.773 1 98.19 230 TRP B N 1
ATOM 4145 C CA . TRP B 1 230 ? -1.608 -12.484 2.783 1 98.19 230 TRP B CA 1
ATOM 4146 C C . TRP B 1 230 ? -0.893 -13.477 1.873 1 98.19 230 TRP B C 1
ATOM 4148 O O . TRP B 1 230 ? -0.701 -14.641 2.238 1 98.19 230 TRP B O 1
ATOM 4158 N N . GLY B 1 231 ? -0.535 -13.031 0.703 1 97.81 231 GLY B N 1
ATOM 4159 C CA . GLY B 1 231 ? 0.118 -13.883 -0.273 1 97.81 231 GLY B CA 1
ATOM 4160 C C . GLY B 1 231 ? 1.384 -14.531 0.255 1 97.81 231 GLY B C 1
ATOM 4161 O O . GLY B 1 231 ? 1.536 -15.758 0.188 1 97.81 231 GLY B O 1
ATOM 4162 N N . ILE B 1 232 ? 2.289 -13.719 0.779 1 97.31 232 ILE B N 1
ATOM 4163 C CA . ILE B 1 232 ? 3.58 -14.234 1.223 1 97.31 232 ILE B CA 1
ATOM 4164 C C . ILE B 1 232 ? 3.385 -15.141 2.436 1 97.31 232 ILE B C 1
ATOM 4166 O O . ILE B 1 232 ? 4.176 -16.062 2.668 1 97.31 232 ILE B O 1
ATOM 4170 N N . ALA B 1 233 ? 2.312 -14.969 3.205 1 96.56 233 ALA B N 1
ATOM 4171 C CA . ALA B 1 233 ? 2.037 -15.781 4.391 1 96.56 233 ALA B CA 1
ATOM 4172 C C . ALA B 1 233 ? 1.421 -17.125 4.004 1 96.56 233 ALA B C 1
ATOM 4174 O O . ALA B 1 233 ? 1.523 -18.094 4.754 1 96.56 233 ALA B O 1
ATOM 4175 N N . ASN B 1 234 ? 0.81 -17.234 2.787 1 96.5 234 ASN B N 1
ATOM 4176 C CA . ASN B 1 234 ? -0.067 -18.391 2.557 1 96.5 234 ASN B CA 1
ATOM 4177 C C . ASN B 1 234 ? 0.363 -19.188 1.328 1 96.5 234 ASN B C 1
ATOM 4179 O O . ASN B 1 234 ? -0.05 -20.328 1.152 1 96.5 234 ASN B O 1
ATOM 4183 N N . LEU B 1 235 ? 1.099 -18.656 0.437 1 97.44 235 LEU B N 1
ATOM 4184 C CA . LEU B 1 235 ? 1.516 -19.312 -0.792 1 97.44 235 LEU B CA 1
ATOM 4185 C C . LEU B 1 235 ? 3.029 -19.5 -0.825 1 97.44 235 LEU B C 1
ATOM 4187 O O . LEU B 1 235 ? 3.779 -18.547 -0.578 1 97.44 235 LEU B O 1
ATOM 4191 N N . LEU B 1 236 ? 3.473 -20.688 -1.185 1 96.88 236 LEU B N 1
ATOM 4192 C CA . LEU B 1 236 ? 4.887 -21 -1.018 1 96.88 236 LEU B CA 1
ATOM 4193 C C . LEU B 1 236 ? 5.594 -21.062 -2.369 1 96.88 236 LEU B C 1
ATOM 4195 O O . LEU B 1 236 ? 6.82 -21.156 -2.428 1 96.88 236 LEU B O 1
ATOM 4199 N N . ALA B 1 237 ? 4.836 -20.984 -3.473 1 97.06 237 ALA B N 1
ATOM 4200 C CA . ALA B 1 237 ? 5.469 -20.875 -4.785 1 97.06 237 ALA B CA 1
ATOM 4201 C C . ALA B 1 237 ? 5.754 -19.422 -5.137 1 97.06 237 ALA B C 1
ATOM 4203 O O . ALA B 1 237 ? 5.074 -18.516 -4.652 1 97.06 237 ALA B O 1
ATOM 4204 N N . ASP B 1 238 ? 6.766 -19.203 -5.988 1 96.25 238 ASP B N 1
ATOM 4205 C CA . ASP B 1 238 ? 7.141 -17.875 -6.48 1 96.25 238 ASP B CA 1
ATOM 4206 C C . ASP B 1 238 ? 6.77 -17.719 -7.953 1 96.25 238 ASP B C 1
ATOM 4208 O O . ASP B 1 238 ? 5.953 -18.469 -8.484 1 96.25 238 ASP B O 1
ATOM 4212 N N . ASP B 1 239 ? 7.164 -16.609 -8.547 1 95.81 239 ASP B N 1
ATOM 4213 C CA . ASP B 1 239 ? 7.176 -16.344 -9.984 1 95.81 239 ASP B CA 1
ATOM 4214 C C . ASP B 1 239 ? 5.785 -15.945 -10.477 1 95.81 239 ASP B C 1
ATOM 4216 O O . ASP B 1 239 ? 5.484 -16.062 -11.664 1 95.81 239 ASP B O 1
ATOM 4220 N N . PHE B 1 240 ? 4.934 -15.57 -9.602 1 97.44 240 PHE B N 1
ATOM 4221 C CA . PHE B 1 240 ? 3.674 -14.93 -9.953 1 97.44 240 PHE B CA 1
ATOM 4222 C C . PHE B 1 240 ? 3.256 -13.93 -8.883 1 97.44 240 PHE B C 1
ATOM 4224 O O . PHE B 1 240 ? 3.738 -13.984 -7.75 1 97.44 240 PHE B O 1
ATOM 4231 N N . GLY B 1 241 ? 2.41 -12.984 -9.242 1 97.56 241 GLY B N 1
ATOM 4232 C CA . GLY B 1 241 ? 1.814 -12.031 -8.312 1 97.56 241 GLY B CA 1
ATOM 4233 C C . GLY B 1 241 ? 0.316 -12.219 -8.156 1 97.56 241 GLY B C 1
ATOM 4234 O O . GLY B 1 241 ? -0.297 -13.008 -8.875 1 97.56 241 GLY B O 1
ATOM 4235 N N . LEU B 1 242 ? -0.205 -11.609 -7.148 1 98.19 242 LEU B N 1
ATOM 4236 C CA . LEU B 1 242 ? -1.647 -11.586 -6.93 1 98.19 242 LEU B CA 1
ATOM 4237 C C . LEU B 1 242 ? -2.27 -10.336 -7.535 1 98.19 242 LEU B C 1
ATOM 4239 O O . LEU B 1 242 ? -1.834 -9.219 -7.25 1 98.19 242 LEU B O 1
ATOM 4243 N N . LEU B 1 243 ? -3.238 -10.531 -8.367 1 98.38 243 LEU B N 1
ATOM 4244 C CA . LEU B 1 243 ? -3.875 -9.375 -8.984 1 98.38 243 LEU B CA 1
ATOM 4245 C C . LEU B 1 243 ? -4.824 -8.688 -8.008 1 98.38 243 LEU B C 1
ATOM 4247 O O . LEU B 1 243 ? -5.891 -9.227 -7.695 1 98.38 243 LEU B O 1
ATOM 4251 N N . TRP B 1 244 ? -4.449 -7.629 -7.523 1 98.62 244 TRP B N 1
ATOM 4252 C CA . TRP B 1 244 ? -5.219 -6.664 -6.746 1 98.62 244 TRP B CA 1
ATOM 4253 C C . TRP B 1 244 ? -4.742 -5.242 -7.02 1 98.62 244 TRP B C 1
ATOM 4255 O O . TRP B 1 244 ? -3.932 -4.695 -6.266 1 98.62 244 TRP B O 1
ATOM 4265 N N . GLY B 1 245 ? -5.281 -4.684 -8.055 1 98.38 245 GLY B N 1
ATOM 4266 C CA . GLY B 1 245 ? -4.738 -3.443 -8.594 1 98.38 245 GLY B CA 1
ATOM 4267 C C . GLY B 1 245 ? -5.277 -2.207 -7.895 1 98.38 245 GLY B C 1
ATOM 4268 O O . GLY B 1 245 ? -6.258 -2.283 -7.148 1 98.38 245 GLY B O 1
ATOM 4269 N N . LEU B 1 246 ? -4.559 -1.131 -8.094 1 98.12 246 LEU B N 1
ATOM 4270 C CA . LEU B 1 246 ? -4.973 0.223 -7.746 1 98.12 246 LEU B CA 1
ATOM 4271 C C . LEU B 1 246 ? -5.453 0.979 -8.977 1 98.12 246 LEU B C 1
ATOM 4273 O O . LEU B 1 246 ? -4.809 0.933 -10.031 1 98.12 246 LEU B O 1
ATOM 4277 N N . MET B 1 247 ? -6.574 1.588 -8.812 1 98 247 MET B N 1
ATOM 4278 C CA . MET B 1 247 ? -7.102 2.439 -9.875 1 98 247 MET B CA 1
ATOM 4279 C C . MET B 1 247 ? -7.34 3.857 -9.367 1 98 247 MET B C 1
ATOM 4281 O O . MET B 1 247 ? -7.98 4.051 -8.328 1 98 247 MET B O 1
ATOM 4285 N N . PHE B 1 248 ? -6.742 4.828 -10.008 1 97.94 248 PHE B N 1
ATOM 4286 C CA . PHE B 1 248 ? -6.949 6.242 -9.711 1 97.94 248 PHE B CA 1
ATOM 4287 C C . PHE B 1 248 ? -7.816 6.898 -10.781 1 97.94 248 PHE B C 1
ATOM 4289 O O . PHE B 1 248 ? -7.527 6.785 -11.969 1 97.94 248 PHE B O 1
ATOM 4296 N N . SER B 1 249 ? -8.836 7.555 -10.328 1 98.06 249 SER B N 1
ATOM 4297 C CA . SER B 1 249 ? -9.859 8.055 -11.242 1 98.06 249 SER B CA 1
ATOM 4298 C C . SER B 1 249 ? -10.312 9.461 -10.852 1 98.06 249 SER B C 1
ATOM 4300 O O . SER B 1 249 ? -9.906 9.977 -9.805 1 98.06 249 SER B O 1
ATOM 4302 N N . ARG B 1 250 ? -10.992 10.078 -11.758 1 97 250 ARG B N 1
ATOM 4303 C CA . ARG B 1 250 ? -11.508 11.422 -11.492 1 97 250 ARG B CA 1
ATOM 4304 C C . ARG B 1 250 ? -12.828 11.648 -12.219 1 97 250 ARG B C 1
ATOM 4306 O O . ARG B 1 250 ? -13.133 10.969 -13.195 1 97 250 ARG B O 1
ATOM 4313 N N . ASN B 1 251 ? -13.586 12.477 -11.711 1 96.12 251 ASN B N 1
ATOM 4314 C CA . ASN B 1 251 ? -14.758 13.062 -12.359 1 96.12 251 ASN B CA 1
ATOM 4315 C C . ASN B 1 251 ? -14.945 14.523 -11.961 1 96.12 251 ASN B C 1
ATOM 4317 O O . ASN B 1 251 ? -14.008 15.164 -11.477 1 96.12 251 ASN B O 1
ATOM 4321 N N . ASP B 1 252 ? -16.062 15.156 -12.188 1 94.44 252 ASP B N 1
ATOM 4322 C CA . ASP B 1 252 ? -16.312 16.578 -11.938 1 94.44 252 ASP B CA 1
ATOM 4323 C C . ASP B 1 252 ? -16.281 16.875 -10.438 1 94.44 252 ASP B C 1
ATOM 4325 O O . ASP B 1 252 ? -15.992 18 -10.031 1 94.44 252 ASP B O 1
ATOM 4329 N N . ASP B 1 253 ? -16.469 15.812 -9.68 1 92.06 253 ASP B N 1
ATOM 4330 C CA . ASP B 1 253 ? -16.578 16.016 -8.242 1 92.06 253 ASP B CA 1
ATOM 4331 C C . ASP B 1 253 ? -15.234 15.828 -7.555 1 92.06 253 ASP B C 1
ATOM 4333 O O . ASP B 1 253 ? -15.062 16.188 -6.387 1 92.06 253 ASP B O 1
ATOM 4337 N N . GLY B 1 254 ? -14.336 15.227 -8.227 1 93.19 254 GLY B N 1
ATOM 4338 C CA . GLY B 1 254 ? -13.031 15.039 -7.621 1 93.19 254 GLY B CA 1
ATOM 4339 C C . GLY B 1 254 ? -12.375 13.727 -8.023 1 93.19 254 GLY B C 1
ATOM 4340 O O . GLY B 1 254 ? -12.656 13.188 -9.094 1 93.19 254 GLY B O 1
ATOM 4341 N N . ALA B 1 255 ? -11.445 13.344 -7.246 1 94.69 255 ALA B N 1
ATOM 4342 C CA . ALA B 1 255 ? -10.68 12.133 -7.52 1 94.69 255 ALA B CA 1
ATOM 4343 C C . ALA B 1 255 ? -11.102 10.992 -6.602 1 94.69 255 ALA B C 1
ATOM 4345 O O . ALA B 1 255 ? -11.625 11.227 -5.512 1 94.69 255 ALA B O 1
ATOM 4346 N N . LEU B 1 256 ? -11 9.812 -7.066 1 97 256 LEU B N 1
ATOM 4347 C CA . LEU B 1 256 ? -11.32 8.602 -6.312 1 97 256 LEU B CA 1
ATOM 4348 C C . LEU B 1 256 ? -10.359 7.477 -6.66 1 97 256 LEU B C 1
ATOM 4350 O O . LEU B 1 256 ? -10.047 7.258 -7.832 1 97 256 LEU B O 1
ATOM 4354 N N . ALA B 1 257 ? -9.844 6.82 -5.656 1 98.06 257 ALA B N 1
ATOM 4355 C CA . ALA B 1 257 ? -9.016 5.629 -5.84 1 98.06 257 ALA B CA 1
ATOM 4356 C C . ALA B 1 257 ? -9.719 4.387 -5.301 1 98.06 257 ALA B C 1
ATOM 4358 O O . ALA B 1 257 ? -10.445 4.461 -4.305 1 98.06 257 ALA B O 1
ATOM 4359 N N . TYR B 1 258 ? -9.586 3.33 -5.93 1 98.62 258 TYR B N 1
ATOM 4360 C CA . TYR B 1 258 ? -10.172 2.055 -5.539 1 98.62 258 TYR B CA 1
ATOM 4361 C C . TYR B 1 258 ? -9.359 0.887 -6.082 1 98.62 258 TYR B C 1
ATOM 4363 O O . TYR B 1 258 ? -8.312 1.086 -6.699 1 98.62 258 TYR B O 1
ATOM 4371 N N . ASN B 1 259 ? -9.742 -0.337 -5.711 1 98.88 259 ASN B N 1
ATOM 4372 C CA . ASN B 1 259 ? -9.039 -1.528 -6.172 1 98.88 259 ASN B CA 1
ATOM 4373 C C . ASN B 1 259 ? -9.773 -2.203 -7.324 1 98.88 259 ASN B C 1
ATOM 4375 O O . ASN B 1 259 ? -10.922 -1.866 -7.617 1 98.88 259 ASN B O 1
ATOM 4379 N N . PHE B 1 260 ? -9.031 -3.041 -8.023 1 98.69 260 PHE B N 1
ATOM 4380 C CA . PHE B 1 260 ? -9.68 -3.805 -9.078 1 98.69 260 PHE B CA 1
ATOM 4381 C C . PHE B 1 260 ? -9 -5.156 -9.273 1 98.69 260 PHE B C 1
ATOM 4383 O O . PHE B 1 260 ? -7.871 -5.355 -8.812 1 98.69 260 PHE B O 1
ATOM 4390 N N . TYR B 1 261 ? -9.68 -6.074 -9.766 1 98.31 261 TYR B N 1
ATOM 4391 C CA . TYR B 1 261 ? -9.203 -7.375 -10.219 1 98.31 261 TYR B CA 1
ATOM 4392 C C . TYR B 1 261 ? -10 -7.852 -11.43 1 98.31 261 TYR B C 1
ATOM 4394 O O . TYR B 1 261 ? -10.602 -7.043 -12.141 1 98.31 261 TYR B O 1
ATOM 4402 N N . LEU B 1 262 ? -9.875 -9.102 -11.844 1 98 262 LEU B N 1
ATOM 4403 C CA . LEU B 1 262 ? -10.633 -9.633 -12.969 1 98 262 LEU B CA 1
ATOM 4404 C C . LEU B 1 262 ? -11.727 -10.586 -12.5 1 98 262 LEU B C 1
ATOM 4406 O O . LEU B 1 262 ? -11.594 -11.211 -11.445 1 98 262 LEU B O 1
ATOM 4410 N N . ASN B 1 263 ? -12.75 -10.719 -13.297 1 96.62 263 ASN B N 1
ATOM 4411 C CA . ASN B 1 263 ? -13.852 -11.633 -13.016 1 96.62 263 ASN B CA 1
ATOM 4412 C C . ASN B 1 263 ? -13.43 -13.094 -13.164 1 96.62 263 ASN B C 1
ATOM 4414 O O . ASN B 1 263 ? -12.25 -13.375 -13.406 1 96.62 263 ASN B O 1
ATOM 4418 N N . GLU B 1 264 ? -14.32 -14.016 -12.984 1 92.25 264 GLU B N 1
ATOM 4419 C CA . GLU B 1 264 ? -14.039 -15.445 -12.984 1 92.25 264 GLU B CA 1
ATOM 4420 C C . GLU B 1 264 ? -13.5 -15.906 -14.336 1 92.25 264 GLU B C 1
ATOM 4422 O O . GLU B 1 264 ? -12.656 -16.797 -14.398 1 92.25 264 GLU B O 1
ATOM 4427 N N . ASP B 1 265 ? -13.977 -15.281 -15.414 1 94.75 265 ASP B N 1
ATOM 4428 C CA . ASP B 1 265 ? -13.555 -15.641 -16.766 1 94.75 265 ASP B CA 1
ATOM 4429 C C . ASP B 1 265 ? -12.219 -14.977 -17.109 1 94.75 265 ASP B C 1
ATOM 4431 O O . ASP B 1 265 ? -11.656 -15.242 -18.172 1 94.75 265 ASP B O 1
ATOM 4435 N N . LEU B 1 266 ? -11.758 -14.055 -16.297 1 97.06 266 LEU B N 1
ATOM 4436 C CA . LEU B 1 266 ? -10.477 -13.359 -16.422 1 97.06 266 LEU B CA 1
ATOM 4437 C C . LEU B 1 266 ? -10.43 -12.523 -17.688 1 97.06 266 LEU B C 1
ATOM 4439 O O . LEU B 1 266 ? -9.406 -12.484 -18.375 1 97.06 266 LEU B O 1
ATOM 4443 N N . ASP B 1 267 ? -11.516 -11.938 -18.047 1 97.12 267 ASP B N 1
ATOM 4444 C CA . ASP B 1 267 ? -11.523 -11.164 -19.281 1 97.12 267 ASP B CA 1
ATOM 4445 C C . ASP B 1 267 ? -12.188 -9.805 -19.078 1 97.12 267 ASP B C 1
ATOM 4447 O O . ASP B 1 267 ? -12.367 -9.047 -20.047 1 97.12 267 ASP B O 1
ATOM 4451 N N . THR B 1 268 ? -12.625 -9.57 -17.797 1 97.5 268 THR B N 1
ATOM 4452 C CA . THR B 1 268 ? -13.305 -8.32 -17.484 1 97.5 268 THR B CA 1
ATOM 4453 C C . THR B 1 268 ? -12.828 -7.758 -16.141 1 97.5 268 THR B C 1
ATOM 4455 O O . THR B 1 268 ? -12.672 -8.508 -15.18 1 97.5 268 THR B O 1
ATOM 4458 N N . VAL B 1 269 ? -12.664 -6.418 -16.125 1 98 269 VAL B N 1
ATOM 4459 C CA . VAL B 1 269 ? -12.258 -5.742 -14.898 1 98 269 VAL B CA 1
ATOM 4460 C C . VAL B 1 269 ? -13.445 -5.66 -13.945 1 98 269 VAL B C 1
ATOM 4462 O O . VAL B 1 269 ? -14.562 -5.363 -14.359 1 98 269 VAL B O 1
ATOM 4465 N N . VAL B 1 270 ? -13.203 -5.977 -12.703 1 98.19 270 VAL B N 1
ATOM 4466 C CA . VAL B 1 270 ? -14.133 -5.777 -11.594 1 98.19 270 VAL B CA 1
ATOM 4467 C C . VAL B 1 270 ? -13.555 -4.77 -10.602 1 98.19 270 VAL B C 1
ATOM 4469 O O . VAL B 1 270 ? -12.422 -4.922 -10.148 1 98.19 270 VAL B O 1
ATOM 4472 N N . PHE B 1 271 ? -14.336 -3.744 -10.359 1 98.69 271 PHE B N 1
ATOM 4473 C CA . PHE B 1 271 ? -13.883 -2.738 -9.406 1 98.69 271 PHE B CA 1
ATOM 4474 C C . PHE B 1 271 ? -14.297 -3.105 -7.984 1 98.69 271 PHE B C 1
ATOM 4476 O O . PHE B 1 271 ? -15.352 -3.703 -7.781 1 98.69 271 PHE B O 1
ATOM 4483 N N . PHE B 1 272 ? -13.469 -2.801 -7.012 1 98.75 272 PHE B N 1
ATOM 4484 C CA . PHE B 1 272 ? -13.734 -3.037 -5.598 1 98.75 272 PHE B CA 1
ATOM 4485 C C . PHE B 1 272 ? -13.57 -1.753 -4.797 1 98.75 272 PHE B C 1
ATOM 4487 O O . PHE B 1 272 ? -12.492 -1.157 -4.777 1 98.75 272 PHE B O 1
ATOM 4494 N N . ASP B 1 273 ? -14.617 -1.326 -4.176 1 98.25 273 ASP B N 1
ATOM 4495 C CA . ASP B 1 273 ? -14.586 -0.154 -3.309 1 98.25 273 ASP B CA 1
ATOM 4496 C C . ASP B 1 273 ? -14.109 -0.521 -1.906 1 98.25 273 ASP B C 1
ATOM 4498 O O . ASP B 1 273 ? -14.852 -1.116 -1.125 1 98.25 273 ASP B O 1
ATOM 4502 N N . PRO B 1 274 ? -12.859 -0.141 -1.558 1 98.38 274 PRO B N 1
ATOM 4503 C CA . PRO B 1 274 ? -12.336 -0.55 -0.252 1 98.38 274 PRO B CA 1
ATOM 4504 C C . PRO B 1 274 ? -12.992 0.192 0.908 1 98.38 274 PRO B C 1
ATOM 4506 O O . PRO B 1 274 ? -12.82 -0.189 2.068 1 98.38 274 PRO B O 1
ATOM 4509 N N . TYR B 1 275 ? -13.719 1.237 0.678 1 96.25 275 TYR B N 1
ATOM 4510 C CA . TYR B 1 275 ? -14.453 1.97 1.705 1 96.25 275 TYR B CA 1
ATOM 4511 C C . TYR B 1 275 ? -15.695 1.198 2.145 1 96.25 275 TYR B C 1
ATOM 4513 O O . TYR B 1 275 ? -15.977 1.1 3.34 1 96.25 275 TYR B O 1
ATOM 4521 N N . THR B 1 276 ? -16.422 0.599 1.165 1 96.19 276 THR B N 1
ATOM 4522 C CA . THR B 1 276 ? -17.688 -0.052 1.457 1 96.19 276 THR B CA 1
ATOM 4523 C C . THR B 1 276 ? -17.531 -1.568 1.494 1 96.19 276 THR B C 1
ATOM 4525 O O . THR B 1 276 ? -18.375 -2.275 2.049 1 96.19 276 THR B O 1
ATOM 4528 N N . GLY B 1 277 ? -16.5 -2.117 0.849 1 97.25 277 GLY B N 1
ATOM 4529 C CA . GLY B 1 277 ? -16.312 -3.553 0.732 1 97.25 277 GLY B CA 1
ATOM 4530 C C . GLY B 1 277 ? -17.141 -4.176 -0.369 1 97.25 277 GLY B C 1
ATOM 4531 O O . GLY B 1 277 ? -17.422 -5.375 -0.336 1 97.25 277 GLY B O 1
ATOM 4532 N N . GLU B 1 278 ? -17.531 -3.316 -1.345 1 97.38 278 GLU B N 1
ATOM 4533 C CA . GLU B 1 278 ? -18.438 -3.803 -2.379 1 97.38 278 GLU B CA 1
ATOM 4534 C C . GLU B 1 278 ? -17.734 -3.863 -3.738 1 97.38 278 GLU B C 1
ATOM 4536 O O . GLU B 1 278 ? -16.906 -3.014 -4.055 1 97.38 278 GLU B O 1
ATOM 4541 N N . GLU B 1 279 ? -18.141 -4.836 -4.539 1 97.88 279 GLU B N 1
ATOM 4542 C CA . GLU B 1 279 ? -17.781 -4.898 -5.953 1 97.88 279 GLU B CA 1
ATOM 4543 C C . GLU B 1 279 ? -18.719 -4.031 -6.793 1 97.88 279 GLU B C 1
ATOM 4545 O O . GLU B 1 279 ? -19.922 -3.982 -6.547 1 97.88 279 GLU B O 1
ATOM 4550 N N . LYS B 1 280 ? -18.094 -3.367 -7.75 1 96.94 280 LYS B N 1
ATOM 4551 C CA . LYS B 1 280 ? -18.875 -2.502 -8.633 1 96.94 280 LYS B CA 1
ATOM 4552 C C . LYS B 1 280 ? -18.438 -2.68 -10.086 1 96.94 280 LYS B C 1
ATOM 4554 O O . LYS B 1 280 ? -17.266 -2.891 -10.367 1 96.94 280 LYS B O 1
ATOM 4559 N N . ALA B 1 281 ? -19.391 -2.611 -11.016 1 94.94 281 ALA B N 1
ATOM 4560 C CA . ALA B 1 281 ? -19.094 -2.646 -12.445 1 94.94 281 ALA B CA 1
ATOM 4561 C C . ALA B 1 281 ? -18.703 -1.264 -12.953 1 94.94 281 ALA B C 1
ATOM 4563 O O . ALA B 1 281 ? -18.031 -1.144 -13.984 1 94.94 281 ALA B O 1
ATOM 4564 N N . ASP B 1 282 ? -19.172 -0.298 -12.242 1 96.88 282 ASP B N 1
ATOM 4565 C CA . ASP B 1 282 ? -18.938 1.104 -12.562 1 96.88 282 ASP B CA 1
ATOM 4566 C C . ASP B 1 282 ? -18.812 1.949 -11.297 1 96.88 282 ASP B C 1
ATOM 4568 O O . ASP B 1 282 ? -19.734 1.97 -10.477 1 96.88 282 ASP B O 1
ATOM 4572 N N . MET B 1 283 ? -17.703 2.715 -11.141 1 97.19 283 MET B N 1
ATOM 4573 C CA . MET B 1 283 ? -17.469 3.531 -9.953 1 97.19 283 MET B CA 1
ATOM 4574 C C . MET B 1 283 ? -18.016 4.945 -10.148 1 97.19 283 MET B C 1
ATOM 4576 O O . MET B 1 283 ? -18.062 5.73 -9.203 1 97.19 283 MET B O 1
ATOM 4580 N N . GLY B 1 284 ? -18.422 5.227 -11.383 1 97.19 284 GLY B N 1
ATOM 4581 C CA . GLY B 1 284 ? -18.906 6.562 -11.688 1 97.19 284 GLY B CA 1
ATOM 4582 C C . GLY B 1 284 ? -17.797 7.562 -11.93 1 97.19 284 GLY B C 1
ATOM 4583 O O . GLY B 1 284 ? -18.016 8.773 -11.867 1 97.19 284 GLY B O 1
ATOM 4584 N N . TYR B 1 285 ? -16.578 7.172 -12.047 1 97.75 285 TYR B N 1
ATOM 4585 C CA . TYR B 1 285 ? -15.367 7.953 -12.32 1 97.75 285 TYR B CA 1
ATOM 4586 C C . TYR B 1 285 ? -14.664 7.445 -13.578 1 97.75 285 TYR B C 1
ATOM 4588 O O . TYR B 1 285 ? -14.961 6.352 -14.062 1 97.75 285 TYR B O 1
ATOM 4596 N N . LYS B 1 286 ? -13.781 8.219 -14.156 1 98.06 286 LYS B N 1
ATOM 4597 C CA . LYS B 1 286 ? -12.914 7.812 -15.258 1 98.06 286 LYS B CA 1
ATOM 4598 C C . LYS B 1 286 ? -11.477 7.598 -14.773 1 98.06 286 LYS B C 1
ATOM 4600 O O . LYS B 1 286 ? -10.867 8.508 -14.219 1 98.06 286 LYS B O 1
ATOM 4605 N N . ALA B 1 287 ? -11.023 6.383 -14.992 1 98 287 ALA B N 1
ATOM 4606 C CA . ALA B 1 287 ? -9.688 6.02 -14.516 1 98 287 ALA B CA 1
ATOM 4607 C C . ALA B 1 287 ? -8.609 6.672 -15.375 1 98 287 ALA B C 1
ATOM 4609 O O . ALA B 1 287 ? -8.664 6.609 -16.609 1 98 287 ALA B O 1
ATOM 4610 N N . TYR B 1 288 ? -7.613 7.344 -14.734 1 96.88 288 TYR B N 1
ATOM 4611 C CA . TYR B 1 288 ? -6.504 7.922 -15.484 1 96.88 288 TYR B CA 1
ATOM 4612 C C . TYR B 1 288 ? -5.219 7.141 -15.242 1 96.88 288 TYR B C 1
ATOM 4614 O O . TYR B 1 288 ? -4.234 7.309 -15.969 1 96.88 288 TYR B O 1
ATOM 4622 N N . MET B 1 289 ? -5.242 6.281 -14.273 1 96.62 289 MET B N 1
ATOM 4623 C CA . MET B 1 289 ? -4.027 5.523 -13.984 1 96.62 289 MET B CA 1
ATOM 4624 C C . MET B 1 289 ? -4.355 4.227 -13.258 1 96.62 289 MET B C 1
ATOM 4626 O O . MET B 1 289 ? -5.219 4.203 -12.375 1 96.62 289 MET B O 1
ATOM 4630 N N . ALA B 1 290 ? -3.67 3.186 -13.594 1 97.31 290 ALA B N 1
ATOM 4631 C CA . ALA B 1 290 ? -3.768 1.907 -12.891 1 97.31 290 ALA B CA 1
ATOM 4632 C C . ALA B 1 290 ? -2.385 1.364 -12.547 1 97.31 290 ALA B C 1
ATOM 4634 O O . ALA B 1 290 ? -1.447 1.482 -13.336 1 97.31 290 ALA B O 1
ATOM 4635 N N . LEU B 1 291 ? -2.23 0.873 -11.375 1 96.88 291 LEU B N 1
ATOM 4636 C CA . LEU B 1 291 ? -1.05 0.156 -10.906 1 96.88 291 LEU B CA 1
ATOM 4637 C C . LEU B 1 291 ? -1.408 -1.264 -10.477 1 96.88 291 LEU B C 1
ATOM 4639 O O . LEU B 1 291 ? -2.27 -1.459 -9.617 1 96.88 291 LEU B O 1
ATOM 4643 N N . TYR B 1 292 ? -0.725 -2.277 -11.086 1 95.38 292 TYR B N 1
ATOM 4644 C CA . TYR B 1 292 ? -1.134 -3.646 -10.789 1 95.38 292 TYR B CA 1
ATOM 4645 C C . TYR B 1 292 ? 0.027 -4.613 -10.977 1 95.38 292 TYR B C 1
ATOM 4647 O O . TYR B 1 292 ? 0.991 -4.309 -11.68 1 95.38 292 TYR B O 1
#

Radius of gyration: 30.68 Å; Cα contacts (8 Å, |Δi|>4): 1485; chains: 2; bounding box: 43×96×62 Å

Secondary structure (DSSP, 8-state):
--TTTTEEEEEEEEEEETTEEEEEEEGGG--STTEEEEEEE--SSGGGGGGEEEEEEPTT-TT-EEEEETTT--EEEEGGG--STTPBEEEE---TTSTTGGGG-EEEEEETTEEEEEETTT--EEEEGGG--STT-BEEEE----SGGG-EEEEE-EEEHHHHHHHHHT-TTEEEEEEEE---SEEEPPPHHHHHHHHHHHTGGGPPPBTTTBSHHHHHHHHHHHHHHHHHHH----S-EE--EEEEEEETTEEEEEEEEE-TTSSSEEEEETTTTEEES--SSEEEEEE-/--TTTTEEEEEEEEEEETTEEEEEEEGGG--STTEEEEEEE--SSGGGGGGEEEEEEPTT-SS-EEEEETTT--EEEEGGG--STTPBEEEE---TTSTTGGGG-EEEEEETTEEEEEETTT--EEEEGGG--STT-BEEEE----SGGG-EEEEE-EEEHHHHHHHHHT-TTEEEEEEEE---SEEEPPPHHHHHHHHHHHTGGGPPPBTTTBSHHHHHHHHHHHHHHHHHHH----S-EE--EEEEEEETTEEEEEEEEE-TTSSSEEEEETTTTEEES--SSEEEEEE-

Nearest PDB structures (foldseek):
  6tsl-assembly1_AAA-2  TM=9.256E-01  e=1.247E-33  Marasmius oreades
  6yh0-assembly1_AAA-2  TM=9.243E-01  e=1.871E-33  Marasmius oreades
  6tsn-assembly1_AAA-2  TM=9.201E-01  e=9.895E-34  Marasmius oreades
  6tsm-assembly1_AAA-2  TM=9.213E-01  e=1.401E-33  Marasmius oreades
  5mua-assembly1_A  TM=9.296E-01  e=4.926E-30  Cerioporus squamosus

Organism: Psilocybe cubensis (NCBI:txid181762)

InterPro domains:
  IPR000772 Ricin B, lectin domain [PF14200] (50-142)
  IPR035992 Ricin B-like lectins [SSF50370] (5-155)
  IPR038765 Papain-like cysteine peptidase superfamily [SSF54001] (158-292)
  IPR040600 Agglutinin, C-terminal [PF18021] (187-279)

Sequence (584 aa):
MAFFANQIYTIANRKQDNGNNMFLALFEANSANATPCQVHNQSNTEEAFNQQWLVKTVPGKCDIYTFQNIRTGTYLDLRDGSKNNGALVVGWQLLPGTEWESAQQWRIIPNGNYTKIQNVASGTYLDLLNGSSAPDTQVHGWEWSATETQDWSLRRVSRTDVELRGIIAKDTHNAPDFQGFSQDGLYLVLPQSVRDAIYVSSRLKTMKGRGQLFDSDDYAIVLKAEVAKWGIANLLADDFGLLWGLMFSRNDDGALAYNFYLNEDLDTVVFFDPYTGEEKADMGYKAYMALYMAFFANQIYTIANRKQDNGNNMFLALFEANSANATPCQVHNQSNTEEAFNQQWLVKTVPGKCDIYTFQNIRTGTYLDLRDGSKNNGALVVGWQLLPGTEWESAQQWRIIPNGNYTKIQNVASGTYLDLLNGSSAPDTQVHGWEWSATETQDWSLRRVSRTDVELRGIIAKDTHNAPDFQGFSQDGLYLVLPQSVRDAIYVSSRLKTMKGRGQLFDSDDYAIVLKAEVAKWGIANLLADDFGLLWGLMFSRNDDGALAYNFYLNEDLDTVVFFDPYTGEEKADMGYKAYMALY